Protein AF-A0A1Y4S2M0-F1 (afdb_monomer_lite)

Secondary structure (DSSP, 8-state):
---PPPEE--SS--TTSTTHHHHHHHHHHHTEEES-TTSSS--EEESS-EEEEEEEETTEEEEEEES--EEE-TT-HHHHTT---SSEEEEEEEEEETTEEEEEESTTSSSEEEEEEE-SS--SSSPPPEEEEEPP-TTSPPEEPPHHHHHHHHHHHHHHTTTSTTGGGGSPP-TT-EEEEEEEEETTEEEEESSSS--EE-SS-GGGGS-HHHHS--TT---HHHHHH-EEETTEEE--SEEE---EESS---BPPPEEE--PPP-TT-GGGTBGGG--TTSTT--B-----PPEE-----PPPTT-GGG-EEE-PBPTT--EE--EEE-S--HHHHHHHHHHHH-STT--EE-STTGGGTTTEE------EE---HHHHTSHHHHTT---EE-HHHHHHHHHHHHHHHHHHHS-TTS----GGGSHHHHHHHHHHHPEEPTTTTPPPPSSSSGGG---SPPPPHHHHHHHHHHHHHHHHHHHHHHHHHHHTT--

Sequence (496 aa):
MDDVQIYFRAIADAQKSVAGPLKTYYRTALGLEKADKSAKTSFEVPNHVHAGYLYRDKRSYYIRPIRTFYRISRSHPDVQKFGNRDARVVPVSYQLSGEKVARIGGEGEFSKRGLLLYTGRPVAKQPNALYLFPAEDPRERALLVPPQDVMSYTVDWEKRRNVLRPAAFWALPKGREHKPVFYVRHEGHLYFGCSRFLRIGYRYPLSRGLPQRHREQGALRLDYPSAVLGFARGQATYRSRVSFGDFRLEGKARELPLVKTVLGEPKPSFYAGYVEKGKHYNEEDFRLRGYKQYWLKEAEATPLAEGKDRVGSTLRPLDRGSVFRGTIRYKNLAADELGLLLWAIRLDEGCFQTLGMGKPYGYGRMQVTISALREVEPEALYTPAGLCGALKEGGADAVEQYIRAYHTYASQKLAGQDEEQRPIQEQGEILDFFFLKRTIREGSEVSYLDLNGKEYQNLSAPLPSVAQMRRSDAEGEEAASSDALAALLAKYGRKF

Structure (mmCIF, N/CA/C/O backbone):
data_AF-A0A1Y4S2M0-F1
#
_entry.id   AF-A0A1Y4S2M0-F1
#
loop_
_atom_site.group_PDB
_atom_site.id
_atom_site.type_symbol
_atom_site.label_atom_id
_atom_site.label_alt_id
_atom_site.label_comp_id
_atom_site.label_asym_id
_atom_site.label_entity_id
_atom_site.label_seq_id
_atom_site.pdbx_PDB_ins_code
_atom_site.Cartn_x
_atom_site.Cartn_y
_atom_site.Cartn_z
_atom_site.occupancy
_atom_site.B_iso_or_equiv
_atom_site.auth_seq_id
_atom_site.auth_comp_id
_atom_site.auth_asym_id
_atom_site.auth_atom_id
_atom_site.pdbx_PDB_model_num
ATOM 1 N N . MET A 1 1 ? -8.126 -11.994 -1.069 1.00 47.69 1 MET A N 1
ATOM 2 C CA . MET A 1 1 ? -7.197 -10.974 -1.595 1.00 47.69 1 MET A CA 1
ATOM 3 C C . MET A 1 1 ? -6.383 -11.657 -2.663 1.00 47.69 1 MET A C 1
ATOM 5 O O . MET A 1 1 ? -5.926 -12.760 -2.394 1.00 47.69 1 MET A O 1
ATOM 9 N N . ASP A 1 2 ? -6.225 -11.046 -3.832 1.00 56.91 2 ASP A N 1
ATOM 10 C CA . ASP A 1 2 ? -5.317 -11.593 -4.838 1.00 56.91 2 ASP A CA 1
ATOM 11 C C . ASP A 1 2 ? -3.888 -11.413 -4.326 1.00 56.91 2 ASP A C 1
ATOM 13 O O . ASP A 1 2 ? -3.415 -10.293 -4.111 1.00 56.91 2 ASP A O 1
ATOM 17 N N . ASP A 1 3 ? -3.239 -12.533 -4.034 1.00 69.06 3 ASP A N 1
ATOM 18 C CA . ASP A 1 3 ? -1.968 -12.601 -3.324 1.00 69.06 3 ASP A CA 1
ATOM 19 C C . ASP A 1 3 ? -0.796 -12.386 -4.296 1.00 69.06 3 ASP A C 1
ATOM 21 O O . ASP A 1 3 ? 0.002 -13.273 -4.586 1.00 69.06 3 ASP A O 1
ATOM 25 N N . VAL A 1 4 ? -0.761 -11.193 -4.896 1.00 82.81 4 VAL A N 1
ATOM 26 C CA . VAL A 1 4 ? 0.214 -10.816 -5.927 1.00 82.81 4 VAL A CA 1
ATOM 27 C C . VAL A 1 4 ? 1.573 -10.469 -5.323 1.00 82.81 4 VAL A C 1
ATOM 29 O O . VAL A 1 4 ? 1.660 -9.885 -4.238 1.00 82.81 4 VAL A O 1
ATOM 32 N N . GLN A 1 5 ? 2.653 -10.725 -6.069 1.00 87.75 5 GLN A N 1
ATOM 33 C CA . GLN A 1 5 ? 3.980 -10.261 -5.663 1.00 87.75 5 GLN A CA 1
ATOM 34 C C . GLN A 1 5 ? 4.031 -8.734 -5.570 1.00 87.75 5 GLN A C 1
ATOM 36 O O . GLN A 1 5 ? 3.633 -8.011 -6.488 1.00 87.75 5 GLN A O 1
ATOM 41 N N . ILE A 1 6 ? 4.595 -8.239 -4.473 1.00 88.06 6 ILE A N 1
ATOM 42 C CA . ILE A 1 6 ? 4.923 -6.824 -4.325 1.00 88.06 6 ILE A CA 1
ATOM 43 C C . ILE A 1 6 ? 6.254 -6.574 -5.018 1.00 88.06 6 ILE A C 1
ATOM 45 O O . ILE A 1 6 ? 7.235 -7.264 -4.761 1.00 88.06 6 ILE A O 1
ATOM 49 N N . TYR A 1 7 ? 6.299 -5.577 -5.893 1.00 91.25 7 TYR A N 1
ATOM 50 C CA . TYR A 1 7 ? 7.521 -5.234 -6.609 1.00 91.25 7 TYR A CA 1
ATOM 51 C C . TYR A 1 7 ? 8.356 -4.215 -5.835 1.00 91.25 7 TYR A C 1
ATOM 53 O O . TYR A 1 7 ? 7.823 -3.300 -5.199 1.00 91.25 7 TYR A O 1
ATOM 61 N N . PHE A 1 8 ? 9.676 -4.322 -5.950 1.00 89.69 8 PHE A N 1
ATOM 62 C CA . PHE A 1 8 ? 10.640 -3.395 -5.364 1.00 89.69 8 PHE A CA 1
ATOM 63 C C . PHE A 1 8 ? 11.834 -3.152 -6.303 1.00 89.69 8 PHE A C 1
ATOM 65 O O . PHE A 1 8 ? 11.972 -3.769 -7.360 1.00 89.69 8 PHE A O 1
ATOM 72 N N . ARG A 1 9 ? 12.677 -2.178 -5.945 1.00 88.06 9 ARG A N 1
ATOM 73 C CA . ARG A 1 9 ? 13.940 -1.860 -6.628 1.00 88.06 9 ARG A CA 1
ATOM 74 C C . ARG A 1 9 ? 14.929 -1.340 -5.591 1.00 88.06 9 ARG A C 1
ATOM 76 O O . ARG A 1 9 ? 14.724 -0.240 -5.092 1.00 88.06 9 ARG A O 1
ATOM 83 N N . ALA A 1 10 ? 15.999 -2.089 -5.349 1.00 82.31 10 ALA A N 1
ATOM 84 C CA . ALA A 1 10 ? 16.969 -1.825 -4.283 1.00 82.31 10 ALA A CA 1
ATOM 85 C C . ALA A 1 10 ? 18.345 -1.389 -4.832 1.00 82.31 10 ALA A C 1
ATOM 87 O O . ALA A 1 10 ? 19.384 -1.934 -4.473 1.00 82.31 10 ALA A O 1
ATOM 88 N N . ILE A 1 11 ? 18.373 -0.433 -5.772 1.00 74.38 11 ILE A N 1
ATOM 89 C CA . ILE A 1 11 ? 19.637 0.031 -6.388 1.00 74.38 11 ILE A CA 1
ATOM 90 C C . ILE A 1 11 ? 20.426 0.916 -5.413 1.00 74.38 11 ILE A C 1
ATOM 92 O O . ILE A 1 11 ? 21.623 0.718 -5.206 1.00 74.38 11 ILE A O 1
ATOM 96 N N . ALA A 1 12 ? 19.747 1.912 -4.837 1.00 64.81 12 ALA A N 1
ATOM 97 C CA . ALA A 1 12 ? 20.362 2.986 -4.058 1.00 64.81 12 ALA A CA 1
ATOM 98 C C . ALA A 1 12 ? 20.399 2.711 -2.546 1.00 64.81 12 ALA A C 1
ATOM 100 O O . ALA A 1 12 ? 20.925 3.531 -1.801 1.00 64.81 12 ALA A O 1
ATOM 101 N N . ASP A 1 13 ? 19.869 1.571 -2.102 1.00 67.75 13 ASP A N 1
ATOM 102 C CA . ASP A 1 13 ? 19.763 1.250 -0.680 1.00 67.75 13 ASP A CA 1
ATOM 103 C C . ASP A 1 13 ? 21.153 1.100 -0.044 1.00 67.75 13 ASP A C 1
ATOM 105 O O . ASP A 1 13 ? 22.108 0.633 -0.682 1.00 67.75 13 ASP A O 1
ATOM 109 N N . ALA A 1 14 ? 21.294 1.519 1.212 1.00 63.94 14 ALA A N 1
ATOM 110 C CA . ALA A 1 14 ? 22.552 1.395 1.936 1.00 63.94 14 ALA A CA 1
ATOM 111 C C . ALA A 1 14 ? 22.854 -0.084 2.227 1.00 63.94 14 ALA A C 1
ATOM 113 O O . ALA A 1 14 ? 22.006 -0.830 2.704 1.00 63.94 14 ALA A O 1
ATOM 114 N N . GLN A 1 15 ? 24.084 -0.529 1.953 1.00 65.88 15 GLN A N 1
ATOM 115 C CA . GLN A 1 15 ? 24.461 -1.934 2.166 1.00 65.88 15 GLN A CA 1
ATOM 116 C C . GLN A 1 15 ? 24.543 -2.304 3.658 1.00 65.88 15 GLN A C 1
ATOM 118 O O . GLN A 1 15 ? 24.358 -3.463 4.004 1.00 65.88 15 GLN A O 1
ATOM 123 N N . LYS A 1 16 ? 24.806 -1.320 4.529 1.00 68.44 16 LYS A N 1
ATOM 124 C CA . LYS A 1 16 ? 24.910 -1.484 5.988 1.00 68.44 16 LYS A CA 1
ATOM 125 C C . LYS A 1 16 ? 23.606 -1.155 6.742 1.00 68.44 16 LYS A C 1
ATOM 127 O O . LYS A 1 16 ? 23.662 -0.913 7.939 1.00 68.44 16 LYS A O 1
ATOM 132 N N . SER A 1 17 ? 22.459 -1.092 6.062 1.00 70.75 17 SER A N 1
ATOM 133 C CA . SER A 1 17 ? 21.149 -0.909 6.708 1.00 70.75 17 SER A CA 1
ATOM 134 C C . SER A 1 17 ? 20.325 -2.197 6.665 1.00 70.75 17 SER A C 1
ATOM 136 O O . SER A 1 17 ? 20.732 -3.185 6.047 1.00 70.75 17 SER A O 1
ATOM 138 N N . VAL A 1 18 ? 19.122 -2.172 7.246 1.00 69.75 18 VAL A N 1
ATOM 139 C CA . VAL A 1 18 ? 18.131 -3.264 7.141 1.00 69.75 18 VAL A CA 1
ATOM 140 C C . VAL A 1 18 ? 17.774 -3.646 5.690 1.00 69.75 18 VAL A C 1
ATOM 142 O O . VAL A 1 18 ? 17.169 -4.690 5.457 1.00 69.75 18 VAL A O 1
ATOM 145 N N . ALA A 1 19 ? 18.152 -2.829 4.697 1.00 75.12 19 ALA A N 1
ATOM 146 C CA . ALA A 1 19 ? 17.970 -3.086 3.266 1.00 75.12 19 ALA A CA 1
ATOM 147 C C . ALA A 1 19 ? 19.133 -3.829 2.586 1.00 75.12 19 ALA A C 1
ATOM 149 O O . ALA A 1 19 ? 19.012 -4.219 1.422 1.00 75.12 19 ALA A O 1
ATOM 150 N N . GLY A 1 20 ? 20.236 -4.080 3.297 1.00 80.50 20 GLY A N 1
ATOM 151 C CA . GLY A 1 20 ? 21.418 -4.770 2.774 1.00 80.50 20 GLY A CA 1
ATOM 152 C C . GLY A 1 20 ? 21.120 -6.141 2.144 1.00 80.50 20 GLY A C 1
ATOM 153 O O . GLY A 1 20 ? 21.465 -6.341 0.975 1.00 80.50 20 GLY A O 1
ATOM 154 N N . PRO A 1 21 ? 20.444 -7.071 2.847 1.00 84.94 21 PRO A N 1
ATOM 155 C CA . PRO A 1 21 ? 20.106 -8.387 2.296 1.00 84.94 21 PRO A CA 1
ATOM 156 C C . PRO A 1 21 ? 19.235 -8.305 1.035 1.00 84.94 21 PRO A C 1
ATOM 158 O O . PRO A 1 21 ? 19.520 -8.962 0.030 1.00 84.94 21 PRO A O 1
ATOM 161 N N . LEU A 1 22 ? 18.233 -7.418 1.035 1.00 86.94 22 LEU A N 1
ATOM 162 C CA . LEU A 1 22 ? 17.348 -7.210 -0.111 1.00 86.94 22 LEU A CA 1
ATOM 163 C C . LEU A 1 22 ? 18.093 -6.636 -1.321 1.00 86.94 22 LEU A C 1
ATOM 165 O O . LEU A 1 22 ? 17.842 -7.030 -2.464 1.00 86.94 22 LEU A O 1
ATOM 169 N N . LYS A 1 23 ? 19.045 -5.729 -1.077 1.00 87.31 23 LYS A N 1
ATOM 170 C CA . LYS A 1 23 ? 19.948 -5.217 -2.106 1.00 87.31 23 LYS A CA 1
ATOM 171 C C . LYS A 1 23 ? 20.783 -6.343 -2.703 1.00 87.31 23 LYS A C 1
ATOM 173 O O . LYS A 1 23 ? 20.849 -6.443 -3.924 1.00 87.31 23 LYS A O 1
ATOM 178 N N . THR A 1 24 ? 21.377 -7.213 -1.889 1.00 89.12 24 THR A N 1
ATOM 179 C CA . THR A 1 24 ? 22.146 -8.373 -2.374 1.00 89.12 24 THR A CA 1
ATOM 180 C C . THR A 1 24 ? 21.288 -9.311 -3.222 1.00 89.12 24 THR A C 1
ATOM 182 O O . THR A 1 24 ? 21.706 -9.701 -4.315 1.00 89.12 24 THR A O 1
ATOM 185 N N . TYR A 1 25 ? 20.062 -9.604 -2.784 1.00 91.25 25 TYR A N 1
ATOM 186 C CA . TYR A 1 25 ? 19.107 -10.389 -3.566 1.00 91.25 25 TYR A CA 1
ATOM 187 C C . TYR A 1 25 ? 18.808 -9.728 -4.922 1.00 91.25 25 TYR A C 1
ATOM 189 O O . TYR A 1 25 ? 18.952 -10.361 -5.965 1.00 91.25 25 TYR A O 1
ATOM 197 N N . TYR A 1 26 ? 18.491 -8.429 -4.942 1.00 93.19 26 TYR A N 1
ATOM 198 C CA . TYR A 1 26 ? 18.226 -7.684 -6.180 1.00 93.19 26 TYR A CA 1
ATOM 199 C C . TYR A 1 26 ? 19.428 -7.674 -7.134 1.00 93.19 26 TYR A C 1
ATOM 201 O O . TYR A 1 26 ? 19.271 -7.845 -8.345 1.00 93.19 26 TYR A O 1
ATOM 209 N N . ARG A 1 27 ? 20.641 -7.497 -6.595 1.00 92.69 27 ARG A N 1
ATOM 210 C CA . ARG A 1 27 ? 21.888 -7.555 -7.371 1.00 92.69 27 ARG A CA 1
ATOM 211 C C . ARG A 1 27 ? 22.088 -8.917 -8.013 1.00 92.69 27 ARG A C 1
ATOM 213 O O . ARG A 1 27 ? 22.446 -8.971 -9.183 1.00 92.69 27 ARG A O 1
ATOM 220 N N . THR A 1 28 ? 21.828 -9.984 -7.266 1.00 92.75 28 THR A N 1
ATOM 221 C CA . THR A 1 28 ? 21.944 -11.365 -7.746 1.00 92.75 28 THR A CA 1
ATOM 222 C C . THR A 1 28 ? 20.910 -11.647 -8.834 1.00 92.75 28 THR A C 1
ATOM 224 O O . THR A 1 28 ? 21.261 -12.120 -9.912 1.00 92.75 28 THR A O 1
ATOM 227 N N . ALA A 1 29 ? 19.652 -11.259 -8.602 1.00 94.06 29 ALA A N 1
ATOM 228 C CA . ALA A 1 29 ? 18.565 -11.435 -9.559 1.00 94.06 29 ALA A CA 1
ATOM 229 C C . ALA A 1 29 ? 18.867 -10.775 -10.913 1.00 94.06 29 ALA A C 1
ATOM 231 O O . ALA A 1 29 ? 18.619 -11.372 -11.956 1.00 94.06 29 ALA A O 1
ATOM 232 N N . LEU A 1 30 ? 19.445 -9.569 -10.910 1.00 95.31 30 LEU A N 1
ATOM 233 C CA . LEU A 1 30 ? 19.790 -8.853 -12.142 1.00 95.31 30 LEU A CA 1
ATOM 234 C C . LEU A 1 30 ? 21.207 -9.142 -12.676 1.00 95.31 30 LEU A C 1
ATOM 236 O O . LEU A 1 30 ? 21.540 -8.667 -13.765 1.00 95.31 30 LEU A O 1
ATOM 240 N N . GLY A 1 31 ? 22.039 -9.881 -11.935 1.00 93.69 31 GLY A N 1
ATOM 241 C CA . GLY A 1 31 ? 23.446 -10.119 -12.269 1.00 93.69 31 GLY A CA 1
ATOM 242 C C . GLY A 1 31 ? 24.255 -8.821 -12.319 1.00 93.69 31 GLY A C 1
ATOM 243 O O . GLY A 1 31 ? 24.865 -8.525 -13.341 1.00 93.69 31 GLY A O 1
ATOM 244 N N . LEU A 1 32 ? 24.169 -7.989 -11.270 1.00 89.94 32 LEU A N 1
ATOM 245 C CA . LEU A 1 32 ? 24.836 -6.682 -11.209 1.00 89.94 32 LEU A CA 1
ATOM 246 C C . LEU A 1 32 ? 26.335 -6.812 -10.919 1.00 89.94 32 LEU A C 1
ATOM 248 O O . LEU A 1 32 ? 26.748 -6.955 -9.764 1.00 89.94 32 LEU A O 1
ATOM 252 N N . GLU A 1 33 ? 27.141 -6.629 -11.958 1.00 83.50 33 GLU A N 1
ATOM 253 C CA . GLU A 1 33 ? 28.602 -6.578 -11.876 1.00 83.50 33 GLU A CA 1
ATOM 254 C C . GLU A 1 33 ? 29.129 -5.170 -12.175 1.00 83.50 33 GLU A C 1
ATOM 256 O O . GLU A 1 33 ? 28.485 -4.377 -12.866 1.00 83.50 33 GLU A O 1
ATOM 261 N N . LYS A 1 34 ? 30.308 -4.828 -11.640 1.00 75.88 34 LYS A N 1
ATOM 262 C CA . LYS A 1 34 ? 30.988 -3.572 -11.989 1.00 75.88 34 LYS A CA 1
ATOM 263 C C . LYS A 1 34 ? 31.679 -3.746 -13.340 1.00 75.88 34 LYS A C 1
ATOM 265 O O . LYS A 1 34 ? 32.537 -4.613 -13.465 1.00 75.88 34 LYS A O 1
ATOM 270 N N . ALA A 1 35 ? 31.355 -2.898 -14.312 1.00 63.25 35 ALA A N 1
ATOM 271 C CA . ALA A 1 35 ? 32.128 -2.812 -15.543 1.00 63.25 35 ALA A CA 1
ATOM 272 C C . ALA A 1 35 ? 33.525 -2.252 -15.237 1.00 63.25 35 ALA A C 1
ATOM 274 O O . ALA A 1 35 ? 33.630 -1.178 -14.647 1.00 63.25 35 ALA A O 1
ATOM 275 N N . ASP A 1 36 ? 34.545 -3.016 -15.636 1.00 54.56 36 ASP A N 1
ATOM 276 C CA . ASP A 1 36 ? 35.969 -2.677 -15.746 1.00 54.56 36 ASP A CA 1
ATOM 277 C C . ASP A 1 36 ? 36.601 -1.922 -14.553 1.00 54.56 36 ASP A C 1
ATOM 279 O O . ASP A 1 36 ? 36.427 -0.716 -14.370 1.00 54.56 36 ASP A O 1
ATOM 283 N N . LYS A 1 37 ? 37.409 -2.624 -13.742 1.00 50.38 37 LYS A N 1
ATOM 284 C CA . LYS A 1 37 ? 38.118 -2.049 -12.576 1.00 50.38 37 LYS A CA 1
ATOM 285 C C . LYS A 1 37 ? 39.164 -0.983 -12.958 1.00 50.38 37 LYS A C 1
ATOM 287 O O . LYS A 1 37 ? 39.668 -0.301 -12.071 1.00 50.38 37 LYS A O 1
ATOM 292 N N . SER A 1 38 ? 39.491 -0.858 -14.247 1.00 48.19 38 SER A N 1
ATOM 293 C CA . SER A 1 38 ? 40.522 0.033 -14.794 1.00 48.19 38 SER A CA 1
ATOM 294 C C . SER A 1 38 ? 40.002 1.420 -15.212 1.00 48.19 38 SER A C 1
ATOM 296 O O . SER A 1 38 ? 40.784 2.361 -15.359 1.00 48.19 38 SER A O 1
ATOM 298 N N . ALA A 1 39 ? 38.686 1.587 -15.390 1.00 49.75 39 ALA A N 1
ATOM 299 C CA . ALA A 1 39 ? 38.103 2.842 -15.853 1.00 49.75 39 ALA A CA 1
ATOM 300 C C . ALA A 1 39 ? 37.910 3.844 -14.699 1.00 49.75 39 ALA A C 1
ATOM 302 O O . ALA A 1 39 ? 37.363 3.505 -13.651 1.00 49.75 39 ALA A O 1
ATOM 303 N N . LYS A 1 40 ? 38.239 5.128 -14.929 1.00 45.06 40 LYS A N 1
ATOM 304 C CA . LYS A 1 40 ? 38.023 6.260 -13.988 1.00 45.06 40 LYS A CA 1
ATOM 305 C C . LYS A 1 40 ? 36.576 6.410 -13.472 1.00 45.06 40 LYS A C 1
ATOM 307 O O . LYS A 1 40 ? 36.340 7.175 -12.542 1.00 45.06 40 LYS A O 1
ATOM 312 N N . THR A 1 41 ? 35.608 5.700 -14.057 1.00 48.31 41 THR A N 1
ATOM 313 C CA . THR A 1 41 ? 34.206 5.654 -13.614 1.00 48.31 41 THR A CA 1
ATOM 314 C C . THR A 1 41 ? 33.656 4.233 -13.754 1.00 48.31 41 THR A C 1
ATOM 316 O O . THR A 1 41 ? 33.371 3.788 -14.862 1.00 48.31 41 THR A O 1
ATOM 319 N N . SER A 1 42 ? 33.488 3.521 -12.635 1.00 56.72 42 SER A N 1
ATOM 320 C CA . SER A 1 42 ? 32.841 2.202 -12.611 1.00 56.72 42 SER A CA 1
ATOM 321 C C . SER A 1 42 ? 31.319 2.356 -12.682 1.00 56.72 42 SER A C 1
ATOM 323 O O . SER A 1 42 ? 30.747 3.084 -11.866 1.00 56.72 42 SER A O 1
ATOM 325 N N . PHE A 1 43 ? 30.648 1.651 -13.592 1.00 69.12 43 PHE A N 1
ATOM 326 C CA . PHE A 1 43 ? 29.183 1.572 -13.638 1.00 69.12 43 PHE A CA 1
ATOM 327 C C . PHE A 1 43 ? 28.713 0.122 -13.521 1.00 69.12 43 PHE A C 1
ATOM 329 O O . PHE A 1 43 ? 29.430 -0.806 -13.885 1.00 69.12 43 PHE A O 1
ATOM 336 N N . GLU A 1 44 ? 27.510 -0.079 -12.986 1.00 81.44 44 GLU A N 1
ATOM 337 C CA . GLU A 1 44 ? 26.950 -1.420 -12.804 1.00 81.44 44 GLU A CA 1
ATOM 338 C C . GLU A 1 44 ? 26.213 -1.885 -14.058 1.00 81.44 44 GLU A C 1
ATOM 340 O O . GLU A 1 44 ? 25.444 -1.125 -14.658 1.00 81.44 44 GLU A O 1
ATOM 345 N N . VAL A 1 45 ? 26.433 -3.140 -14.439 1.00 85.06 45 VAL A N 1
ATOM 346 C CA . VAL A 1 45 ? 25.815 -3.759 -15.611 1.00 85.06 45 VAL A CA 1
ATOM 347 C C . VAL A 1 45 ? 24.923 -4.912 -15.154 1.00 85.06 45 VAL A C 1
ATOM 349 O O . VAL A 1 45 ? 25.420 -5.854 -14.549 1.00 85.06 45 VAL A O 1
ATOM 352 N N . PRO A 1 46 ? 23.606 -4.847 -15.426 1.00 91.75 46 PRO A N 1
ATOM 353 C CA . PRO A 1 46 ? 22.703 -5.985 -15.280 1.00 91.75 46 PRO A CA 1
ATOM 354 C C . PRO A 1 46 ? 22.954 -7.005 -16.393 1.00 91.75 46 PRO A C 1
ATOM 356 O O . PRO A 1 46 ? 22.529 -6.770 -17.531 1.00 91.75 46 PRO A O 1
ATOM 359 N N . ASN A 1 47 ? 23.670 -8.087 -16.077 1.00 92.12 47 ASN A N 1
ATOM 360 C CA . ASN A 1 47 ? 24.051 -9.135 -17.031 1.00 92.12 47 ASN A CA 1
ATOM 361 C C . ASN A 1 47 ? 22.937 -10.166 -17.270 1.00 92.12 47 ASN A C 1
ATOM 363 O O . ASN A 1 47 ? 22.862 -10.736 -18.353 1.00 92.12 47 ASN A O 1
ATOM 367 N N . HIS A 1 48 ? 22.026 -10.361 -16.311 1.00 95.69 48 HIS A N 1
ATOM 368 C CA . HIS A 1 48 ? 20.883 -11.279 -16.470 1.00 95.69 48 HIS A CA 1
ATOM 369 C C . HIS A 1 48 ? 19.665 -10.619 -17.136 1.00 95.69 48 HIS A C 1
ATOM 371 O O . HIS A 1 48 ? 18.627 -11.251 -17.327 1.00 95.69 48 HIS A O 1
ATOM 377 N N . VAL A 1 49 ? 19.751 -9.323 -17.447 1.00 96.69 49 VAL A N 1
ATOM 378 C CA . VAL A 1 49 ? 18.636 -8.570 -18.024 1.00 96.69 49 VAL A CA 1
ATOM 379 C C . VAL A 1 49 ? 18.733 -8.576 -19.541 1.00 96.69 49 VAL A C 1
ATOM 381 O O . VAL A 1 49 ? 19.630 -7.971 -20.130 1.00 96.69 49 VAL A O 1
ATOM 384 N N . HIS A 1 50 ? 17.742 -9.196 -20.164 1.00 97.19 50 HIS A N 1
ATOM 385 C CA . HIS A 1 50 ? 17.576 -9.267 -21.607 1.00 97.19 50 HIS A CA 1
ATOM 386 C C . HIS A 1 50 ? 16.610 -8.186 -22.102 1.00 97.19 50 HIS A C 1
ATOM 388 O O . HIS A 1 50 ? 15.950 -7.502 -21.314 1.00 97.19 50 HIS A O 1
ATOM 394 N N . ALA A 1 51 ? 16.525 -8.022 -23.418 1.00 97.81 51 ALA A N 1
ATOM 395 C CA . ALA A 1 51 ? 15.646 -7.062 -24.070 1.00 97.81 51 ALA A CA 1
ATOM 396 C C . ALA A 1 51 ? 14.720 -7.772 -25.062 1.00 97.81 51 ALA A C 1
ATOM 398 O O . ALA A 1 51 ? 15.067 -8.813 -25.621 1.00 97.81 51 ALA A O 1
ATOM 399 N N . GLY A 1 52 ? 13.542 -7.204 -25.292 1.00 97.94 52 GLY A N 1
ATOM 400 C CA . GLY A 1 52 ? 12.588 -7.715 -26.266 1.00 97.94 52 GLY A CA 1
ATOM 401 C C . GLY A 1 52 ? 11.388 -6.798 -26.457 1.00 97.94 52 GLY A C 1
ATOM 402 O O . GLY A 1 52 ? 11.327 -5.701 -25.900 1.00 97.94 52 GLY A O 1
ATOM 403 N N . TYR A 1 53 ? 10.419 -7.271 -27.232 1.00 98.06 53 TYR A N 1
ATOM 404 C CA . TYR A 1 53 ? 9.157 -6.592 -27.496 1.00 98.06 53 TYR A CA 1
ATOM 405 C C . TYR A 1 53 ? 8.011 -7.315 -26.799 1.00 98.06 53 TYR A C 1
ATOM 407 O O . TYR A 1 53 ? 7.705 -8.460 -27.125 1.00 98.06 53 TYR A O 1
ATOM 415 N N . LEU A 1 54 ? 7.385 -6.645 -25.832 1.00 98.19 54 LEU A N 1
ATOM 416 C CA . LEU A 1 54 ? 6.158 -7.094 -25.189 1.00 98.19 54 LEU A CA 1
ATOM 417 C C . LEU A 1 54 ? 4.974 -6.762 -26.095 1.00 98.19 54 LEU A C 1
ATOM 419 O O . LEU A 1 54 ? 4.795 -5.606 -26.478 1.00 98.19 54 LEU A O 1
ATOM 423 N N . TYR A 1 55 ? 4.142 -7.751 -26.383 1.00 97.38 55 TYR A N 1
ATOM 424 C CA . TYR A 1 55 ? 2.908 -7.579 -27.139 1.00 97.38 55 TYR A CA 1
ATOM 425 C C . TYR A 1 55 ? 1.808 -8.463 -26.557 1.00 97.38 55 TYR A C 1
ATOM 427 O O . TYR A 1 55 ? 2.056 -9.370 -25.754 1.00 97.38 55 TYR A O 1
ATOM 435 N N . ARG A 1 56 ? 0.571 -8.167 -26.946 1.00 97.06 56 ARG A N 1
ATOM 436 C CA . ARG A 1 56 ? -0.604 -8.936 -26.553 1.00 97.06 56 ARG A CA 1
ATOM 437 C C . ARG A 1 56 ? -1.116 -9.712 -27.756 1.00 97.06 56 ARG A C 1
ATOM 439 O O . ARG A 1 56 ? -1.388 -9.119 -28.792 1.00 97.06 56 ARG A O 1
ATOM 446 N N . ASP A 1 57 ? -1.319 -11.010 -27.582 1.00 94.44 57 ASP A N 1
ATOM 447 C CA . ASP A 1 57 ? -2.066 -11.833 -28.529 1.00 94.44 57 ASP A CA 1
ATOM 448 C C . ASP A 1 57 ? -3.278 -12.442 -27.814 1.00 94.44 57 ASP A C 1
ATOM 450 O O . ASP A 1 57 ? -3.163 -13.129 -26.794 1.00 94.44 57 ASP A O 1
ATOM 454 N N . LYS A 1 58 ? -4.474 -12.113 -28.312 1.00 90.81 58 LYS A N 1
ATOM 455 C CA . LYS A 1 58 ? -5.771 -12.434 -27.692 1.00 90.81 58 LYS A CA 1
ATOM 456 C C . LYS A 1 58 ? -5.845 -12.002 -26.214 1.00 90.81 58 LYS A C 1
ATOM 458 O O . LYS A 1 58 ? -6.079 -10.828 -25.902 1.00 90.81 58 LYS A O 1
ATOM 463 N N . ARG A 1 59 ? -5.696 -12.949 -25.282 1.00 91.81 59 ARG A N 1
ATOM 464 C CA . ARG A 1 59 ? -5.761 -12.741 -23.821 1.00 91.81 59 ARG A CA 1
ATOM 465 C C . ARG A 1 59 ? -4.412 -12.918 -23.120 1.00 91.81 59 ARG A C 1
ATOM 467 O O . ARG A 1 59 ? -4.343 -12.687 -21.919 1.00 91.81 59 ARG A O 1
ATOM 474 N N . SER A 1 60 ? -3.364 -13.273 -23.857 1.00 96.88 60 SER A N 1
ATOM 475 C CA . SER A 1 60 ? -2.045 -13.574 -23.307 1.00 96.88 60 SER A CA 1
ATOM 476 C C . SER A 1 60 ? -1.022 -12.528 -23.731 1.00 96.88 60 SER A C 1
ATOM 478 O O . SER A 1 60 ? -1.160 -11.876 -24.769 1.00 96.88 60 SER A O 1
ATOM 480 N N . TYR A 1 61 ? 0.011 -12.372 -22.911 1.00 98.31 61 TYR A N 1
ATOM 481 C CA . TYR A 1 61 ? 1.133 -11.492 -23.199 1.00 98.31 61 TYR A CA 1
ATOM 482 C C . TYR A 1 61 ? 2.363 -12.317 -23.531 1.00 98.31 61 TYR A C 1
ATOM 484 O O . TYR A 1 61 ? 2.617 -13.355 -22.918 1.00 98.31 61 TYR A O 1
ATOM 492 N N . TYR A 1 62 ? 3.133 -11.822 -24.489 1.00 97.94 62 TYR A N 1
ATOM 493 C CA . TYR A 1 62 ? 4.342 -12.468 -24.958 1.00 97.94 62 TYR A CA 1
ATOM 494 C C . TYR A 1 62 ? 5.465 -11.451 -25.074 1.00 97.94 62 TYR A C 1
ATOM 496 O O . TYR A 1 62 ? 5.230 -10.295 -25.419 1.00 97.94 62 TYR A O 1
ATOM 504 N N . ILE A 1 63 ? 6.692 -11.894 -24.823 1.00 98.38 63 ILE A N 1
ATOM 505 C CA . ILE A 1 63 ? 7.899 -11.117 -25.094 1.00 98.38 63 ILE A CA 1
ATOM 506 C C . ILE A 1 63 ? 8.638 -11.788 -26.240 1.00 98.38 63 ILE A C 1
ATOM 508 O O . ILE A 1 63 ? 9.057 -12.935 -26.111 1.00 98.38 63 ILE A O 1
ATOM 512 N N . ARG A 1 64 ? 8.819 -11.080 -27.352 1.00 97.69 64 ARG A N 1
ATOM 513 C CA . ARG A 1 64 ? 9.707 -11.502 -28.438 1.00 97.69 64 ARG A CA 1
ATOM 514 C C . ARG A 1 64 ? 11.127 -11.013 -28.138 1.00 97.69 64 ARG A C 1
ATOM 516 O O . ARG A 1 64 ? 11.328 -9.796 -28.127 1.00 97.69 64 ARG A O 1
ATOM 523 N N . PRO A 1 65 ? 12.087 -11.904 -27.842 1.00 97.81 65 PRO A N 1
ATOM 524 C CA . PRO A 1 65 ? 13.454 -11.500 -27.533 1.00 97.81 65 PRO A CA 1
ATOM 525 C C . PRO A 1 65 ? 14.121 -10.780 -28.705 1.00 97.81 65 PRO A C 1
ATOM 527 O O . PRO A 1 65 ? 13.818 -11.051 -29.865 1.00 97.81 65 PRO A O 1
ATOM 530 N N . ILE A 1 66 ? 15.071 -9.903 -28.393 1.00 96.62 66 ILE A N 1
ATOM 531 C CA . ILE A 1 66 ? 16.043 -9.396 -29.363 1.00 96.62 66 ILE A CA 1
ATOM 532 C C . ILE A 1 66 ? 17.447 -9.793 -28.929 1.00 96.62 66 ILE A C 1
ATOM 534 O O . ILE A 1 66 ? 17.761 -9.827 -27.739 1.00 96.62 66 ILE A O 1
ATOM 538 N N . ARG A 1 67 ? 18.311 -10.067 -29.907 1.00 91.12 67 ARG A N 1
ATOM 539 C CA . ARG A 1 67 ? 19.681 -10.537 -29.651 1.00 91.12 67 ARG A CA 1
ATOM 540 C C . ARG A 1 67 ? 20.566 -9.478 -29.007 1.00 91.12 67 ARG A C 1
ATOM 542 O O . ARG A 1 67 ? 21.488 -9.808 -28.273 1.00 91.12 67 ARG A O 1
ATOM 549 N N . THR A 1 68 ? 20.309 -8.207 -29.306 1.00 93.31 68 THR A N 1
ATOM 550 C CA . THR A 1 68 ? 21.104 -7.093 -28.795 1.00 93.31 68 THR A CA 1
ATOM 551 C C . THR A 1 68 ? 20.277 -5.819 -28.696 1.00 93.31 68 THR A C 1
ATOM 553 O O . THR A 1 68 ? 19.236 -5.678 -29.336 1.00 93.31 68 THR A O 1
ATOM 556 N N . PHE A 1 69 ? 20.768 -4.882 -27.897 1.00 95.12 69 PHE A N 1
ATOM 557 C CA . PHE A 1 69 ? 20.290 -3.513 -27.795 1.00 95.12 69 PHE A CA 1
ATOM 558 C C . PHE A 1 69 ? 21.489 -2.606 -27.522 1.00 95.12 69 PHE A C 1
ATOM 560 O O . PHE A 1 69 ? 22.499 -3.036 -26.963 1.00 95.12 69 PHE A O 1
ATOM 567 N N . TYR A 1 70 ? 21.371 -1.328 -27.861 1.00 95.31 70 TYR A N 1
ATOM 568 C CA . TYR A 1 70 ? 22.487 -0.394 -27.742 1.00 95.31 70 TYR A CA 1
ATOM 569 C C . TYR A 1 70 ? 22.203 0.663 -26.685 1.00 95.31 70 TYR A C 1
ATOM 571 O O . TYR A 1 70 ? 21.160 1.316 -26.697 1.00 95.31 70 TYR A O 1
ATOM 579 N N . ARG A 1 71 ? 23.145 0.856 -25.758 1.00 93.31 71 ARG A N 1
ATOM 580 C CA . ARG A 1 71 ? 23.095 1.944 -24.776 1.00 93.31 71 ARG A CA 1
ATOM 581 C C . ARG A 1 71 ? 23.572 3.234 -25.440 1.00 93.31 71 ARG A C 1
ATOM 583 O O . ARG A 1 71 ? 24.736 3.335 -25.812 1.00 93.31 71 ARG A O 1
ATOM 590 N N . ILE A 1 72 ? 22.695 4.227 -25.539 1.00 93.62 72 ILE A N 1
ATOM 591 C CA . ILE A 1 72 ? 22.972 5.497 -26.217 1.00 93.62 72 ILE A CA 1
ATOM 592 C C . ILE A 1 72 ? 23.118 6.620 -25.187 1.00 93.62 72 ILE A C 1
ATOM 594 O O . ILE A 1 72 ? 22.261 6.811 -24.320 1.00 93.62 72 ILE A O 1
ATOM 598 N N . SER A 1 73 ? 24.215 7.375 -25.271 1.00 90.56 73 SER A N 1
ATOM 599 C CA . SER A 1 73 ? 24.398 8.582 -24.459 1.00 90.56 73 SER A CA 1
ATOM 600 C C . SER A 1 73 ? 23.409 9.662 -24.891 1.00 90.56 73 SER A C 1
ATOM 602 O O . SER A 1 73 ? 23.220 9.889 -26.083 1.00 90.56 73 SER A O 1
ATOM 604 N N . ARG A 1 74 ? 22.824 10.393 -23.938 1.00 89.88 74 ARG A N 1
ATOM 605 C CA . ARG A 1 74 ? 21.982 11.558 -24.260 1.00 89.88 74 ARG A CA 1
ATOM 606 C C . ARG A 1 74 ? 22.754 12.707 -24.904 1.00 89.88 74 ARG A C 1
ATOM 608 O O . ARG A 1 74 ? 22.135 13.549 -25.541 1.00 89.88 74 ARG A O 1
ATOM 615 N N . SER A 1 75 ? 24.077 12.730 -24.751 1.00 89.19 75 SER A N 1
ATOM 616 C CA . SER A 1 75 ? 24.944 13.710 -25.408 1.00 89.19 75 SER A CA 1
ATOM 617 C C . SER A 1 75 ? 25.264 13.340 -26.857 1.00 89.19 75 SER A C 1
ATOM 619 O O . SER A 1 75 ? 25.926 14.120 -27.531 1.00 89.19 75 SER A O 1
ATOM 621 N N . HIS A 1 76 ? 24.823 12.173 -27.344 1.00 91.19 76 HIS A N 1
ATOM 622 C CA . HIS A 1 76 ? 25.040 11.776 -28.733 1.00 91.19 76 HIS A CA 1
ATOM 623 C C . HIS A 1 76 ? 24.410 12.827 -29.674 1.00 91.19 76 HIS A C 1
ATOM 625 O O . HIS A 1 76 ? 23.215 13.094 -29.533 1.00 91.19 76 HIS A O 1
ATOM 631 N N . PRO A 1 77 ? 25.159 13.420 -30.624 1.00 91.06 77 PRO A N 1
ATOM 632 C CA . PRO A 1 77 ? 24.670 14.529 -31.455 1.00 91.06 77 PRO A CA 1
ATOM 633 C C . PRO A 1 77 ? 23.322 14.229 -32.121 1.00 91.06 77 PRO A C 1
ATOM 635 O O . PRO A 1 77 ? 22.367 14.992 -32.003 1.00 91.06 77 PRO A O 1
ATOM 638 N N . ASP A 1 78 ? 23.207 13.030 -32.692 1.00 94.25 78 ASP A N 1
ATOM 639 C CA . ASP A 1 78 ? 22.010 12.599 -33.412 1.00 94.25 78 ASP A CA 1
ATOM 640 C C . ASP A 1 78 ? 20.759 12.359 -32.545 1.00 94.25 78 ASP A C 1
ATOM 642 O O . ASP A 1 78 ? 19.666 12.253 -33.098 1.00 94.25 78 ASP A O 1
ATOM 646 N N . VAL A 1 79 ? 20.866 12.272 -31.208 1.00 91.88 79 VAL A N 1
ATOM 647 C CA . VAL A 1 79 ? 19.671 12.113 -30.348 1.00 91.88 79 VAL A CA 1
ATOM 648 C C . VAL A 1 79 ? 19.147 13.427 -29.784 1.00 91.88 79 VAL A C 1
ATOM 650 O O . VAL A 1 79 ? 18.016 13.470 -29.291 1.00 91.88 79 VAL A O 1
ATOM 653 N N . GLN A 1 80 ? 19.932 14.505 -29.868 1.00 87.75 80 GLN A N 1
ATOM 654 C CA . GLN A 1 80 ? 19.537 15.814 -29.348 1.00 87.75 80 GLN A CA 1
ATOM 655 C C . GLN A 1 80 ? 18.300 16.352 -30.079 1.00 87.75 80 GLN A C 1
ATOM 657 O O . GLN A 1 80 ? 17.398 16.887 -29.431 1.00 87.75 80 GLN A O 1
ATOM 662 N N . LYS A 1 81 ? 18.192 16.091 -31.394 1.00 88.56 81 LYS A N 1
ATOM 663 C CA . LYS A 1 81 ? 17.039 16.470 -32.236 1.00 88.56 81 LYS A CA 1
ATOM 664 C C . LYS A 1 81 ? 15.700 15.906 -31.748 1.00 88.56 81 LYS A C 1
ATOM 666 O O . LYS A 1 81 ? 14.658 16.510 -31.974 1.00 88.56 81 LYS A O 1
ATOM 671 N N . PHE A 1 82 ? 15.709 14.782 -31.028 1.00 88.25 82 PHE A N 1
ATOM 672 C CA . PHE A 1 82 ? 14.488 14.170 -30.494 1.00 88.25 82 PHE A CA 1
ATOM 673 C C . PHE A 1 82 ? 14.066 14.742 -29.129 1.00 88.25 82 PHE A C 1
ATOM 675 O O . PHE A 1 82 ? 12.967 14.443 -28.653 1.00 88.25 82 PHE A O 1
ATOM 682 N N . GLY A 1 83 ? 14.914 15.553 -28.486 1.00 86.31 83 GLY A N 1
ATOM 683 C CA . GLY A 1 83 ? 14.639 16.240 -27.224 1.00 86.31 83 GLY A CA 1
ATOM 684 C C . GLY A 1 83 ? 14.587 15.349 -25.970 1.00 86.31 83 GLY A C 1
ATOM 685 O O . GLY A 1 83 ? 14.650 14.118 -26.011 1.00 86.31 83 GLY A O 1
ATOM 686 N N . ASN A 1 84 ? 14.417 15.985 -24.806 1.00 83.00 84 ASN A N 1
ATOM 687 C CA . ASN A 1 84 ? 14.480 15.353 -23.478 1.00 83.00 84 ASN A CA 1
ATOM 688 C C . ASN A 1 84 ? 13.133 15.378 -22.729 1.00 83.00 84 ASN A C 1
ATOM 690 O O . ASN A 1 84 ? 13.047 15.823 -21.586 1.00 83.00 84 ASN A O 1
ATOM 694 N N . ARG A 1 85 ? 12.065 14.903 -23.383 1.00 84.56 85 ARG A N 1
ATOM 695 C CA . ARG A 1 85 ? 10.715 14.822 -22.790 1.00 84.56 85 ARG A CA 1
ATOM 696 C C . ARG A 1 85 ? 10.559 13.622 -21.842 1.00 84.56 85 ARG A C 1
ATOM 698 O O . ARG A 1 85 ? 11.511 12.878 -21.596 1.00 84.56 85 ARG A O 1
ATOM 705 N N . ASP A 1 86 ? 9.341 13.449 -21.333 1.00 89.19 86 ASP A N 1
ATOM 706 C CA . ASP A 1 86 ? 8.925 12.307 -20.514 1.00 89.19 86 ASP A CA 1
ATOM 707 C C . ASP A 1 86 ? 9.078 10.964 -21.256 1.00 89.19 86 ASP A C 1
ATOM 709 O O . ASP A 1 86 ? 9.502 10.907 -22.420 1.00 89.19 86 ASP A O 1
ATOM 713 N N . ALA A 1 87 ? 8.788 9.869 -20.547 1.00 93.69 87 ALA A N 1
ATOM 714 C CA . ALA A 1 87 ? 9.019 8.520 -21.042 1.00 93.69 87 ALA A CA 1
ATOM 715 C C . ALA A 1 87 ? 8.227 8.253 -22.332 1.00 93.69 87 ALA A C 1
ATOM 717 O O . ALA A 1 87 ? 7.036 8.554 -22.410 1.00 93.69 87 ALA A O 1
ATOM 718 N N . ARG A 1 88 ? 8.909 7.742 -23.360 1.00 95.12 88 ARG A N 1
ATOM 719 C CA . ARG A 1 88 ? 8.346 7.512 -24.698 1.00 95.12 88 ARG A CA 1
ATOM 720 C C . ARG A 1 88 ? 9.234 6.585 -25.518 1.00 95.12 88 ARG A C 1
ATOM 722 O O . ARG A 1 88 ? 10.371 6.302 -25.145 1.00 95.12 88 ARG A O 1
ATOM 729 N N . VAL A 1 89 ? 8.719 6.177 -26.667 1.00 95.56 89 VAL A N 1
ATOM 730 C CA . VAL A 1 89 ? 9.477 5.473 -27.698 1.00 95.56 89 VAL A CA 1
ATOM 731 C C . VAL A 1 89 ? 9.483 6.324 -28.963 1.00 95.56 89 VAL A C 1
ATOM 733 O O . VAL A 1 89 ? 8.460 6.919 -29.293 1.00 95.56 89 VAL A O 1
ATOM 736 N N . VAL A 1 90 ? 10.626 6.410 -29.640 1.00 95.69 90 VAL A N 1
ATOM 737 C CA . VAL A 1 90 ? 10.772 7.123 -30.916 1.00 95.69 90 VAL A CA 1
ATOM 738 C C . VAL A 1 90 ? 11.212 6.120 -31.986 1.00 95.69 90 VAL A C 1
ATOM 740 O O . VAL A 1 90 ? 12.262 5.500 -31.804 1.00 95.69 90 VAL A O 1
ATOM 743 N N . PRO A 1 91 ? 10.445 5.924 -33.074 1.00 96.62 91 PRO A N 1
ATOM 744 C CA . PRO A 1 91 ? 10.912 5.174 -34.236 1.00 96.62 91 PRO A CA 1
ATOM 745 C C . PRO A 1 91 ? 12.130 5.853 -34.856 1.00 96.62 91 PRO A C 1
ATOM 747 O O . PRO A 1 91 ? 12.127 7.063 -35.081 1.00 96.62 91 PRO A O 1
ATOM 750 N N . VAL A 1 92 ? 13.185 5.081 -35.094 1.00 97.31 92 VAL A N 1
ATOM 751 C CA . VAL A 1 92 ? 14.452 5.578 -35.633 1.00 97.31 92 VAL A CA 1
ATOM 752 C C . VAL A 1 92 ? 15.012 4.612 -36.665 1.00 97.31 92 VAL A C 1
ATOM 754 O O . VAL A 1 92 ? 14.701 3.418 -36.682 1.00 97.31 92 VAL A O 1
ATOM 757 N N . SER A 1 93 ? 15.901 5.129 -37.498 1.00 97.56 93 SER A N 1
ATOM 758 C CA . SER A 1 93 ? 16.853 4.312 -38.241 1.00 97.56 93 SER A CA 1
ATOM 759 C C . SER A 1 93 ? 18.275 4.585 -37.746 1.00 97.56 93 SER A C 1
ATOM 761 O O . SER A 1 93 ? 18.521 5.599 -37.093 1.00 97.56 93 SER A O 1
ATOM 763 N N . TYR A 1 94 ? 19.215 3.670 -37.963 1.00 97.31 94 TYR A N 1
ATOM 764 C CA . TYR A 1 94 ? 20.580 3.812 -37.463 1.00 97.31 94 TYR A CA 1
ATOM 765 C C . TYR A 1 94 ? 21.622 3.109 -38.336 1.00 97.31 94 TYR A C 1
ATOM 767 O O . TYR A 1 94 ? 21.316 2.204 -39.114 1.00 97.31 94 TYR A O 1
ATOM 775 N N . GLN A 1 95 ? 22.880 3.509 -38.159 1.00 96.88 95 GLN A N 1
ATOM 776 C CA . GLN A 1 95 ? 24.047 2.881 -38.775 1.00 96.88 95 GLN A CA 1
ATOM 777 C C . GLN A 1 95 ? 25.046 2.460 -37.695 1.00 96.88 95 GLN A C 1
ATOM 779 O O . GLN A 1 95 ? 25.258 3.169 -36.707 1.00 96.88 95 GLN A O 1
ATOM 784 N N . LEU A 1 96 ? 25.658 1.292 -37.887 1.00 95.25 96 LEU A N 1
ATOM 785 C CA . LEU A 1 96 ? 26.703 0.775 -37.010 1.00 95.25 96 LEU A CA 1
ATOM 786 C C . LEU A 1 96 ? 28.091 1.116 -37.557 1.00 95.25 96 LEU A C 1
ATOM 788 O O . LEU A 1 96 ? 28.296 1.119 -38.769 1.00 95.25 96 LEU A O 1
ATOM 792 N N . SER A 1 97 ? 29.036 1.342 -36.650 1.00 92.50 97 SER A N 1
ATOM 793 C CA . SER A 1 97 ? 30.475 1.282 -36.910 1.00 92.50 97 SER A CA 1
ATOM 794 C C . SER A 1 97 ? 31.064 0.241 -35.959 1.00 92.50 97 SER A C 1
ATOM 796 O O . SER A 1 97 ? 31.102 0.446 -34.741 1.00 92.50 97 SER A O 1
ATOM 798 N N . GLY A 1 98 ? 31.404 -0.933 -36.499 1.00 90.00 98 GLY A N 1
ATOM 799 C CA . GLY A 1 98 ? 31.664 -2.133 -35.700 1.00 90.00 98 GLY A CA 1
ATOM 800 C C . GLY A 1 98 ? 30.445 -2.518 -34.852 1.00 90.00 98 GLY A C 1
ATOM 801 O O . GLY A 1 98 ? 29.329 -2.625 -35.358 1.00 90.00 98 GLY A O 1
ATOM 802 N N . GLU A 1 99 ? 30.647 -2.677 -33.544 1.00 87.31 99 GLU A N 1
ATOM 803 C CA . GLU A 1 99 ? 29.589 -3.034 -32.583 1.00 87.31 99 GLU A CA 1
ATOM 804 C C . GLU A 1 99 ? 28.852 -1.824 -31.982 1.00 87.31 99 GLU A C 1
ATOM 806 O O . GLU A 1 99 ? 27.942 -1.981 -31.165 1.00 87.31 99 GLU A O 1
ATOM 811 N N . LYS A 1 100 ? 29.232 -0.596 -32.359 1.00 90.44 100 LYS A N 1
ATOM 812 C CA . LYS A 1 100 ? 28.672 0.640 -31.796 1.00 90.44 100 LYS A CA 1
ATOM 813 C C . LYS A 1 100 ? 27.742 1.330 -32.785 1.00 90.44 100 LYS A C 1
ATOM 815 O O . LYS A 1 100 ? 27.957 1.306 -33.994 1.00 90.44 100 LYS A O 1
ATOM 820 N N . VAL A 1 101 ? 26.719 1.998 -32.258 1.00 94.44 101 VAL A N 1
ATOM 821 C CA . VAL A 1 101 ? 25.849 2.873 -33.055 1.00 94.44 101 VAL A CA 1
ATOM 822 C C . VAL A 1 101 ? 26.606 4.159 -33.360 1.00 94.44 101 VAL A C 1
ATOM 824 O O . VAL A 1 101 ? 26.987 4.875 -32.438 1.00 94.44 101 VAL A O 1
ATOM 827 N N . ALA A 1 102 ? 26.839 4.414 -34.646 1.00 94.06 102 ALA A N 1
ATOM 828 C CA . ALA A 1 102 ? 27.570 5.582 -35.124 1.00 94.06 102 ALA A CA 1
ATOM 829 C C . ALA A 1 102 ? 26.634 6.741 -35.469 1.00 94.06 102 ALA A C 1
ATOM 831 O O . ALA A 1 102 ? 26.946 7.885 -35.155 1.00 94.06 102 ALA A O 1
ATOM 832 N N . ARG A 1 103 ? 25.496 6.443 -36.111 1.00 96.19 103 ARG A N 1
ATOM 833 C CA . ARG A 1 103 ? 24.510 7.442 -36.545 1.00 96.19 103 ARG A CA 1
ATOM 834 C C . ARG A 1 103 ? 23.092 7.027 -36.185 1.00 96.19 103 ARG A C 1
ATOM 836 O O . ARG A 1 103 ? 22.778 5.835 -36.227 1.00 96.19 103 ARG A O 1
ATOM 843 N N . ILE A 1 104 ? 22.247 8.003 -35.853 1.00 97.31 104 ILE A N 1
ATOM 844 C CA . ILE A 1 104 ? 20.819 7.811 -35.560 1.00 97.31 104 ILE A CA 1
ATOM 845 C C . ILE A 1 104 ? 19.987 8.835 -36.342 1.00 97.31 104 ILE A C 1
ATOM 847 O O . ILE A 1 104 ? 20.212 10.042 -36.304 1.00 97.31 104 ILE A O 1
ATOM 851 N N . GLY A 1 105 ? 18.995 8.343 -37.062 1.00 95.69 105 GLY A N 1
ATOM 852 C CA . GLY A 1 105 ? 18.124 9.119 -37.929 1.00 95.69 105 GLY A CA 1
ATOM 853 C C . GLY A 1 105 ? 16.666 8.995 -37.526 1.00 95.69 105 GLY A C 1
ATOM 854 O O . GLY A 1 105 ? 16.294 8.122 -36.738 1.00 95.69 105 GLY A O 1
ATOM 855 N N . GLY A 1 106 ? 15.824 9.853 -38.094 1.00 94.31 106 GLY A N 1
ATOM 856 C CA . GLY A 1 106 ? 14.403 9.570 -38.217 1.00 94.31 106 GLY A CA 1
ATOM 857 C C . GLY A 1 106 ? 14.159 8.275 -38.995 1.00 94.31 106 GLY A C 1
ATOM 858 O O . GLY A 1 106 ? 15.077 7.612 -39.488 1.00 94.31 106 GLY A O 1
ATOM 859 N N . GLU A 1 107 ? 12.904 7.863 -39.063 1.00 91.44 107 GLU A N 1
ATOM 860 C CA . GLU A 1 107 ? 12.534 6.646 -39.773 1.00 91.44 107 GLU A CA 1
ATOM 861 C C . GLU A 1 107 ? 12.902 6.743 -41.267 1.00 91.44 107 GLU A C 1
ATOM 863 O O . GLU A 1 107 ? 12.574 7.722 -41.928 1.00 91.44 107 GLU A O 1
ATOM 868 N N . GLY A 1 108 ? 13.624 5.743 -41.784 1.00 90.19 108 GLY A N 1
ATOM 869 C CA . GLY A 1 108 ? 14.026 5.666 -43.197 1.00 90.19 108 GLY A CA 1
ATOM 870 C C . GLY A 1 108 ? 15.345 6.352 -43.582 1.00 90.19 108 GLY A C 1
ATOM 871 O O . GLY A 1 108 ? 15.828 6.099 -44.679 1.00 90.19 108 GLY A O 1
ATOM 872 N N . GLU A 1 109 ? 15.969 7.153 -42.708 1.00 94.06 109 GLU A N 1
ATOM 873 C CA . GLU A 1 109 ? 17.258 7.821 -43.005 1.00 94.06 109 GLU A CA 1
ATOM 874 C C . GLU A 1 109 ? 18.441 6.836 -43.174 1.00 94.06 109 GLU A C 1
ATOM 876 O O . GLU A 1 109 ? 19.380 7.110 -43.916 1.00 94.06 109 GLU A O 1
ATOM 881 N N . PHE A 1 110 ? 18.405 5.684 -42.500 1.00 95.62 110 PHE A N 1
ATOM 882 C CA . PHE A 1 110 ? 19.437 4.644 -42.533 1.00 95.62 110 PHE A CA 1
ATOM 883 C C . PHE A 1 110 ? 18.834 3.244 -42.728 1.00 95.62 110 PHE A C 1
ATOM 885 O O . PHE A 1 110 ? 17.646 3.010 -42.504 1.00 95.62 110 PHE A O 1
ATOM 892 N N . SER A 1 111 ? 19.677 2.275 -43.102 1.00 91.88 111 SER A N 1
ATOM 893 C CA . SER A 1 111 ? 19.238 0.924 -43.482 1.00 91.88 111 SER A CA 1
ATOM 894 C C . SER A 1 111 ? 18.702 0.073 -42.326 1.00 91.88 111 SER A C 1
ATOM 896 O O . SER A 1 111 ? 17.803 -0.742 -42.532 1.00 91.88 111 SER A O 1
ATOM 898 N N . LYS A 1 112 ? 19.222 0.233 -41.101 1.00 95.38 112 LYS A N 1
ATOM 899 C CA . LYS A 1 112 ? 18.729 -0.517 -39.934 1.00 95.38 112 LYS A CA 1
ATOM 900 C C . LYS A 1 112 ? 17.636 0.276 -39.230 1.00 95.38 112 LYS A C 1
ATOM 902 O O . LYS A 1 112 ? 17.820 1.452 -38.941 1.00 95.38 112 LYS A O 1
ATOM 907 N N . ARG A 1 113 ? 16.516 -0.374 -38.909 1.00 96.69 113 ARG A N 1
ATOM 908 C CA . ARG A 1 113 ? 15.372 0.225 -38.198 1.00 96.69 113 ARG A CA 1
ATOM 909 C C . ARG A 1 113 ? 15.338 -0.218 -36.742 1.00 96.69 113 ARG A C 1
ATOM 911 O O . ARG A 1 113 ? 15.778 -1.319 -36.412 1.00 96.69 113 ARG A O 1
ATOM 918 N N . GLY A 1 114 ? 14.793 0.626 -35.877 1.00 96.38 114 GLY A N 1
ATOM 919 C CA . GLY A 1 114 ? 14.638 0.316 -34.465 1.00 96.38 114 GLY A CA 1
ATOM 920 C C . GLY A 1 114 ? 13.805 1.343 -33.712 1.00 96.38 114 GLY A C 1
ATOM 921 O O . GLY A 1 114 ? 13.255 2.283 -34.282 1.00 96.38 114 GLY A O 1
ATOM 922 N N . LEU A 1 115 ? 13.723 1.151 -32.402 1.00 97.12 115 LEU A N 1
ATOM 923 C CA . LEU A 1 115 ? 13.022 2.019 -31.473 1.00 97.12 115 LEU A CA 1
ATOM 924 C C . LEU A 1 115 ? 14.000 2.585 -30.442 1.00 97.12 115 LEU A C 1
ATOM 926 O O . LEU A 1 115 ? 14.687 1.840 -29.745 1.00 97.12 115 LEU A O 1
ATOM 930 N N . LEU A 1 116 ? 14.034 3.909 -30.308 1.00 96.94 116 LEU A N 1
ATOM 931 C CA . LEU A 1 116 ? 14.791 4.600 -29.271 1.00 96.94 116 LEU A CA 1
ATOM 932 C C . LEU A 1 116 ? 13.908 4.807 -28.034 1.00 96.94 116 LEU A C 1
ATOM 934 O O . LEU A 1 116 ? 12.937 5.567 -28.047 1.00 96.94 116 LEU A O 1
ATOM 938 N N . LEU A 1 117 ? 14.253 4.115 -26.952 1.00 96.75 117 LEU A N 1
ATOM 939 C CA . LEU A 1 117 ? 13.533 4.098 -25.685 1.00 96.75 117 LEU A CA 1
ATOM 940 C C . LEU A 1 117 ? 14.023 5.206 -24.742 1.00 96.75 117 LEU A C 1
ATOM 942 O O . LEU A 1 117 ? 15.171 5.203 -24.287 1.00 96.75 117 LEU A O 1
ATOM 946 N N . TYR A 1 118 ? 13.106 6.104 -24.380 1.00 94.69 118 TYR A N 1
ATOM 947 C CA . TYR A 1 118 ? 13.272 7.105 -23.330 1.00 94.69 118 TYR A CA 1
ATOM 948 C C . TYR A 1 118 ? 12.535 6.648 -22.073 1.00 94.69 118 TYR A C 1
ATOM 950 O O . TYR A 1 118 ? 11.312 6.534 -22.067 1.00 94.69 118 TYR A O 1
ATOM 958 N N . THR A 1 119 ? 13.256 6.467 -20.968 1.00 90.56 119 THR A N 1
ATOM 959 C CA . THR A 1 119 ? 12.663 6.062 -19.679 1.00 90.56 119 THR A CA 1
ATOM 960 C C . THR A 1 119 ? 12.258 7.249 -18.795 1.00 90.56 119 THR A C 1
ATOM 962 O O . THR A 1 119 ? 12.040 7.075 -17.598 1.00 90.56 119 THR A O 1
ATOM 965 N N . GLY A 1 120 ? 12.209 8.461 -19.361 1.00 89.75 120 GLY A N 1
ATOM 966 C CA . GLY A 1 120 ? 11.887 9.710 -18.666 1.00 89.75 120 GLY A CA 1
ATOM 967 C C . GLY A 1 120 ? 12.817 10.868 -19.034 1.00 89.75 120 GLY A C 1
ATOM 968 O O . GLY A 1 120 ? 13.667 10.752 -19.925 1.00 89.75 120 GLY A O 1
ATOM 969 N N . ARG A 1 121 ? 12.678 11.980 -18.307 1.00 88.88 121 ARG A N 1
ATOM 970 C CA . ARG A 1 121 ? 13.603 13.124 -18.358 1.00 88.88 121 ARG A CA 1
ATOM 971 C C . ARG A 1 121 ? 14.987 12.735 -17.815 1.00 88.88 121 ARG A C 1
ATOM 973 O O . ARG A 1 121 ? 15.075 11.772 -17.051 1.00 88.88 121 ARG A O 1
ATOM 980 N N . PRO A 1 122 ? 16.065 13.434 -18.209 1.00 85.31 122 PRO A N 1
ATOM 981 C CA . PRO A 1 122 ? 17.371 13.248 -17.585 1.00 85.31 122 PRO A CA 1
ATOM 982 C C . PRO A 1 122 ? 17.279 13.500 -16.073 1.00 85.31 122 PRO A C 1
ATOM 984 O O . PRO A 1 122 ? 16.625 14.446 -15.638 1.00 85.31 122 PRO A O 1
ATOM 987 N N . VAL A 1 123 ? 17.910 12.632 -15.283 1.00 76.81 123 VAL A N 1
ATOM 988 C CA . VAL A 1 123 ? 17.927 12.699 -13.814 1.00 76.81 123 VAL A CA 1
ATOM 989 C C . VAL A 1 123 ? 19.355 12.983 -13.349 1.00 76.81 123 VAL A C 1
ATOM 991 O O . VAL A 1 123 ? 20.276 12.336 -13.838 1.00 76.81 123 VAL A O 1
ATOM 994 N N . ALA A 1 124 ? 19.512 13.887 -12.375 1.00 68.69 124 ALA A N 1
ATOM 995 C CA . ALA A 1 124 ? 20.784 14.259 -11.738 1.00 68.69 124 ALA A CA 1
ATOM 996 C C . ALA A 1 124 ? 21.842 14.884 -12.680 1.00 68.69 124 ALA A C 1
ATOM 998 O O . ALA A 1 124 ? 21.590 15.133 -13.857 1.00 68.69 124 ALA A O 1
ATOM 999 N N . LYS A 1 125 ? 23.037 15.172 -12.132 1.00 66.19 125 LYS A N 1
ATOM 1000 C CA . LYS A 1 125 ? 24.176 15.759 -12.869 1.00 66.19 125 LYS A CA 1
ATOM 1001 C C . LYS A 1 125 ? 24.715 14.836 -13.972 1.00 66.19 125 LYS A C 1
ATOM 1003 O O . LYS A 1 125 ? 25.214 15.329 -14.976 1.00 66.19 125 LYS A O 1
ATOM 1008 N N . GLN A 1 126 ? 24.611 13.514 -13.798 1.00 70.88 126 GLN A N 1
ATOM 1009 C CA . GLN A 1 126 ? 24.944 12.529 -14.831 1.00 70.88 126 GLN A CA 1
ATOM 1010 C C . GLN A 1 126 ? 23.663 11.912 -15.392 1.00 70.88 126 GLN A C 1
ATOM 1012 O O . GLN A 1 126 ? 23.022 11.107 -14.712 1.00 70.88 126 GLN A O 1
ATOM 1017 N N . PRO A 1 127 ? 23.267 12.276 -16.618 1.00 79.69 127 PRO A N 1
ATOM 1018 C CA . PRO A 1 127 ? 21.967 11.900 -17.119 1.00 79.69 127 PRO A CA 1
ATOM 1019 C C . PRO A 1 127 ? 21.930 10.414 -17.503 1.00 79.69 127 PRO A C 1
ATOM 1021 O O . PRO A 1 127 ? 22.883 9.851 -18.044 1.00 79.69 127 PRO A O 1
ATOM 1024 N N . ASN A 1 128 ? 20.794 9.767 -17.244 1.00 84.81 128 ASN A N 1
ATOM 1025 C CA . ASN A 1 128 ? 20.587 8.364 -17.588 1.00 84.81 128 ASN A CA 1
ATOM 1026 C C . ASN A 1 128 ? 20.672 8.137 -19.107 1.00 84.81 128 ASN A C 1
ATOM 1028 O O . ASN A 1 128 ? 20.204 8.961 -19.894 1.00 84.81 128 ASN A O 1
ATOM 1032 N N . ALA A 1 129 ? 21.219 6.990 -19.509 1.00 89.38 129 ALA A N 1
ATOM 1033 C CA . ALA A 1 129 ? 21.298 6.605 -20.913 1.00 89.38 129 ALA A CA 1
ATOM 1034 C C . ALA A 1 129 ? 19.918 6.301 -21.520 1.00 89.38 129 ALA A C 1
ATOM 1036 O O . ALA A 1 129 ? 18.962 5.973 -20.811 1.00 89.38 129 ALA A O 1
ATOM 1037 N N . LEU A 1 130 ? 19.858 6.386 -22.846 1.00 94.12 130 LEU A N 1
ATOM 1038 C CA . LEU A 1 130 ? 18.771 5.885 -23.681 1.00 94.12 130 LEU A CA 1
ATOM 1039 C C . LEU A 1 130 ? 19.118 4.477 -24.176 1.00 94.12 130 LEU A C 1
ATOM 1041 O O . LEU A 1 130 ? 20.274 4.049 -24.091 1.00 94.12 130 LEU A O 1
ATOM 1045 N N . TYR A 1 131 ? 18.135 3.767 -24.723 1.00 96.12 131 TYR A N 1
ATOM 1046 C CA . TYR A 1 131 ? 18.355 2.430 -25.273 1.00 96.12 131 TYR A CA 1
ATOM 1047 C C . TYR A 1 131 ? 17.751 2.308 -26.667 1.00 96.12 131 TYR A C 1
ATOM 1049 O O . TYR A 1 131 ? 16.568 2.576 -26.844 1.00 96.12 131 TYR A O 1
ATOM 1057 N N . LEU A 1 132 ? 18.555 1.904 -27.647 1.00 97.50 132 LEU A N 1
ATOM 1058 C CA . LEU A 1 132 ? 18.096 1.600 -28.997 1.00 97.50 132 LEU A CA 1
ATOM 1059 C C . LEU A 1 132 ? 17.825 0.100 -29.103 1.00 97.50 132 LEU A C 1
ATOM 1061 O O . LEU A 1 132 ? 18.729 -0.712 -28.904 1.00 97.50 132 LEU A O 1
ATOM 1065 N N . PHE A 1 133 ? 16.582 -0.241 -29.422 1.00 98.00 133 PHE A N 1
ATOM 1066 C CA . PHE A 1 133 ? 16.107 -1.595 -29.675 1.00 98.00 133 PHE A CA 1
ATOM 1067 C C . PHE A 1 133 ? 16.034 -1.796 -31.196 1.00 98.00 133 PHE A C 1
ATOM 1069 O O . PHE A 1 133 ? 15.246 -1.102 -31.840 1.00 98.00 133 PHE A O 1
ATOM 1076 N N . PRO A 1 134 ? 16.854 -2.675 -31.798 1.00 97.06 134 PRO A N 1
ATOM 1077 C CA . PRO A 1 134 ? 16.689 -3.087 -33.192 1.00 97.06 134 PRO A CA 1
ATOM 1078 C C . PRO A 1 134 ? 15.283 -3.619 -33.464 1.00 97.06 134 PRO A C 1
ATOM 1080 O O . PRO A 1 134 ? 14.670 -4.187 -32.564 1.00 97.06 134 PRO A O 1
ATOM 1083 N N . ALA A 1 135 ? 14.803 -3.463 -34.700 1.00 94.75 135 ALA A N 1
ATOM 1084 C CA . ALA A 1 135 ? 13.517 -4.006 -35.125 1.00 94.75 135 ALA A CA 1
ATOM 1085 C C . ALA A 1 135 ? 13.378 -5.494 -34.763 1.00 94.75 135 ALA A C 1
ATOM 1087 O O . ALA A 1 135 ? 14.347 -6.255 -34.815 1.00 94.75 135 ALA A O 1
ATOM 1088 N N . GLU A 1 136 ? 12.163 -5.891 -34.386 1.00 92.00 136 GLU A N 1
ATOM 1089 C CA . GLU A 1 136 ? 11.870 -7.278 -34.041 1.00 92.00 136 GLU A CA 1
ATOM 1090 C C . GLU A 1 136 ? 12.117 -8.225 -35.221 1.00 92.00 136 GLU A C 1
ATOM 1092 O O . GLU A 1 136 ? 11.799 -7.900 -36.364 1.00 92.00 136 GLU A O 1
ATOM 1097 N N . ASP A 1 137 ? 12.649 -9.413 -34.932 1.00 91.50 137 ASP A N 1
ATOM 1098 C CA . ASP A 1 137 ? 12.706 -10.516 -35.889 1.00 91.50 137 ASP A CA 1
ATOM 1099 C C . ASP A 1 137 ? 11.515 -11.451 -35.623 1.00 91.50 137 ASP A C 1
ATOM 1101 O O . ASP A 1 137 ? 11.494 -12.126 -34.589 1.00 91.50 137 ASP A O 1
ATOM 1105 N N . PRO A 1 138 ? 10.512 -11.521 -36.520 1.00 87.19 138 PRO A N 1
ATOM 1106 C CA . PRO A 1 138 ? 9.341 -12.378 -36.342 1.00 87.19 138 PRO A CA 1
ATOM 1107 C C . PRO A 1 138 ? 9.666 -13.868 -36.174 1.00 87.19 138 PRO A C 1
ATOM 1109 O O . PRO A 1 138 ? 8.809 -14.610 -35.694 1.00 87.19 138 PRO A O 1
ATOM 1112 N N . ARG A 1 139 ? 10.873 -14.306 -36.561 1.00 90.88 139 ARG A N 1
ATOM 1113 C CA . ARG A 1 139 ? 11.342 -15.694 -36.436 1.00 90.88 139 ARG A CA 1
ATOM 1114 C C . ARG A 1 139 ? 11.805 -16.041 -35.021 1.00 90.88 139 ARG A C 1
ATOM 1116 O O . ARG A 1 139 ? 11.882 -17.221 -34.688 1.00 90.88 139 ARG A O 1
ATOM 1123 N N . GLU A 1 140 ? 12.106 -15.044 -34.187 1.00 93.75 140 GLU A N 1
ATOM 1124 C CA . GLU A 1 140 ? 12.516 -15.272 -32.801 1.00 93.75 140 GLU A CA 1
ATOM 1125 C C . GLU A 1 140 ? 11.345 -15.823 -31.977 1.00 93.75 140 GLU A C 1
ATOM 1127 O O . GLU A 1 140 ? 10.223 -15.298 -31.988 1.00 93.75 140 GLU A O 1
ATOM 1132 N N . ARG A 1 141 ? 11.611 -16.904 -31.233 1.00 94.88 141 ARG A N 1
ATOM 1133 C CA . ARG A 1 141 ? 10.589 -17.598 -30.446 1.00 94.88 141 ARG A CA 1
ATOM 1134 C C . ARG A 1 141 ? 10.098 -16.700 -29.314 1.00 94.88 141 ARG A C 1
ATOM 1136 O O . ARG A 1 141 ? 10.847 -16.351 -28.403 1.00 94.88 141 ARG A O 1
ATOM 1143 N N . ALA A 1 142 ? 8.808 -16.381 -29.338 1.00 96.56 142 ALA A N 1
ATOM 1144 C CA . ALA A 1 142 ? 8.189 -15.576 -28.299 1.00 96.56 142 ALA A CA 1
ATOM 1145 C C . ALA A 1 142 ? 8.098 -16.335 -26.963 1.00 96.56 142 ALA A C 1
ATOM 1147 O O . ALA A 1 142 ? 7.769 -17.522 -26.909 1.00 96.56 142 ALA A O 1
ATOM 1148 N N . LEU A 1 143 ? 8.365 -15.624 -25.871 1.00 97.44 143 LEU A N 1
ATOM 1149 C CA . LEU A 1 143 ? 8.247 -16.102 -24.502 1.00 97.44 143 LEU A CA 1
ATOM 1150 C C . LEU A 1 143 ? 6.854 -15.765 -23.975 1.00 97.44 143 LEU A C 1
ATOM 1152 O O . LEU A 1 143 ? 6.503 -14.590 -23.904 1.00 97.44 143 LEU A O 1
ATOM 1156 N N . LEU A 1 144 ? 6.079 -16.771 -23.573 1.00 97.94 144 LEU A N 1
ATOM 1157 C CA . LEU A 1 144 ? 4.832 -16.545 -22.843 1.00 97.94 144 LEU A CA 1
ATOM 1158 C C . LEU A 1 144 ? 5.141 -15.893 -21.489 1.00 97.94 144 LEU A C 1
ATOM 1160 O O . LEU A 1 144 ? 5.992 -16.383 -20.740 1.00 97.94 144 LEU A O 1
ATOM 1164 N N . VAL A 1 145 ? 4.432 -14.810 -21.179 1.00 98.12 145 VAL A N 1
ATOM 1165 C CA . VAL A 1 145 ? 4.450 -14.189 -19.854 1.00 98.12 145 VAL A CA 1
ATOM 1166 C C . VAL A 1 145 ? 3.406 -14.887 -18.978 1.00 98.12 145 VAL A C 1
ATOM 1168 O O . VAL A 1 145 ? 2.227 -14.891 -19.347 1.00 98.12 145 VAL A O 1
ATOM 1171 N N . PRO A 1 146 ? 3.798 -15.478 -17.832 1.00 96.38 146 PRO A N 1
ATOM 1172 C CA . PRO A 1 146 ? 2.857 -16.116 -16.917 1.00 96.38 146 PRO A CA 1
ATOM 1173 C C . PRO A 1 146 ? 1.729 -15.163 -16.478 1.00 96.38 146 PRO A C 1
ATOM 1175 O O . PRO A 1 146 ? 2.013 -14.010 -16.141 1.00 96.38 146 PRO A O 1
ATOM 1178 N N . PRO A 1 147 ? 0.458 -15.614 -16.411 1.00 95.19 147 PRO A N 1
ATOM 1179 C CA . PRO A 1 147 ? -0.664 -14.755 -16.014 1.00 95.19 147 PRO A CA 1
ATOM 1180 C C . PRO A 1 147 ? -0.475 -14.072 -14.652 1.00 95.19 147 PRO A C 1
ATOM 1182 O O . PRO A 1 147 ? -0.850 -12.912 -14.486 1.00 95.19 147 PRO A O 1
ATOM 1185 N N . GLN A 1 148 ? 0.159 -14.760 -13.700 1.00 92.69 148 GLN A N 1
ATOM 1186 C CA . GLN A 1 148 ? 0.479 -14.202 -12.384 1.00 92.69 148 GLN A CA 1
ATOM 1187 C C . GLN A 1 148 ? 1.449 -13.011 -12.466 1.00 92.69 148 GLN A C 1
ATOM 1189 O O . GLN A 1 148 ? 1.248 -12.016 -11.776 1.00 92.69 148 GLN A O 1
ATOM 1194 N N . ASP A 1 149 ? 2.434 -13.050 -13.369 1.00 95.44 149 ASP A N 1
ATOM 1195 C CA . ASP A 1 149 ? 3.420 -11.975 -13.537 1.00 95.44 149 ASP A CA 1
ATOM 1196 C C . ASP A 1 149 ? 2.794 -10.761 -14.242 1.00 95.44 149 ASP A C 1
ATOM 1198 O O . ASP A 1 149 ? 3.094 -9.609 -13.917 1.00 95.44 149 ASP A O 1
ATOM 1202 N N . VAL A 1 150 ? 1.857 -11.008 -15.169 1.00 96.25 150 VAL A N 1
ATOM 1203 C CA . VAL A 1 150 ? 1.009 -9.969 -15.779 1.00 96.25 150 VAL A CA 1
ATOM 1204 C C . VAL A 1 150 ? 0.155 -9.281 -14.712 1.00 96.25 150 VAL A C 1
ATOM 1206 O O . VAL A 1 150 ? 0.064 -8.050 -14.688 1.00 96.25 150 VAL A O 1
ATOM 1209 N N . MET A 1 151 ? -0.456 -10.057 -13.814 1.00 94.19 151 MET A N 1
ATOM 1210 C CA . MET A 1 151 ? -1.272 -9.542 -12.716 1.00 94.19 151 MET A CA 1
ATOM 1211 C C . MET A 1 151 ? -0.426 -8.717 -11.732 1.00 94.19 151 MET A C 1
ATOM 1213 O O . MET A 1 151 ? -0.780 -7.573 -11.444 1.00 94.19 151 MET A O 1
ATOM 1217 N N . SER A 1 152 ? 0.731 -9.226 -11.299 1.00 93.38 152 SER A N 1
ATOM 1218 C CA . SER A 1 152 ? 1.674 -8.493 -10.444 1.00 93.38 152 SER A CA 1
ATOM 1219 C C . SER A 1 152 ? 2.154 -7.183 -11.073 1.00 93.38 152 SER A C 1
ATOM 1221 O O . SER A 1 152 ? 2.144 -6.144 -10.408 1.00 93.38 152 SER A O 1
ATOM 1223 N N . TYR A 1 153 ? 2.501 -7.189 -12.366 1.00 95.31 153 TYR A N 1
ATOM 1224 C CA . TYR A 1 153 ? 2.860 -5.966 -13.090 1.00 95.31 153 TYR A CA 1
ATOM 1225 C C . TYR A 1 153 ? 1.698 -4.966 -13.135 1.00 95.31 153 TYR A C 1
ATOM 1227 O O . TYR A 1 153 ? 1.894 -3.775 -12.895 1.00 95.31 153 TYR A O 1
ATOM 1235 N N . THR A 1 154 ? 0.481 -5.444 -13.414 1.00 95.25 154 THR A N 1
ATOM 1236 C CA . THR A 1 154 ? -0.725 -4.604 -13.479 1.00 95.25 154 THR A CA 1
ATOM 1237 C C . THR A 1 154 ? -0.995 -3.927 -12.137 1.00 95.25 154 THR A C 1
ATOM 1239 O O . THR A 1 154 ? -1.249 -2.724 -12.097 1.00 95.25 154 THR A O 1
ATOM 1242 N N . VAL A 1 155 ? -0.857 -4.662 -11.029 1.00 92.56 155 VAL A N 1
ATOM 1243 C CA . VAL A 1 155 ? -1.031 -4.114 -9.678 1.00 92.56 155 VAL A CA 1
ATOM 1244 C C . VAL A 1 155 ? 0.087 -3.125 -9.304 1.00 92.56 155 VAL A C 1
ATOM 1246 O O . VAL A 1 155 ? -0.215 -2.094 -8.698 1.00 92.56 155 VAL A O 1
ATOM 1249 N N . ASP A 1 156 ? 1.360 -3.370 -9.660 1.00 92.06 156 ASP A N 1
ATOM 1250 C CA . ASP A 1 156 ? 2.446 -2.379 -9.458 1.00 92.06 156 ASP A CA 1
ATOM 1251 C C . ASP A 1 156 ? 2.194 -1.103 -10.274 1.00 92.06 156 ASP A C 1
ATOM 1253 O O . ASP A 1 156 ? 2.386 0.001 -9.757 1.00 92.06 156 ASP A O 1
ATOM 1257 N N . TRP A 1 157 ? 1.724 -1.237 -11.520 1.00 94.25 157 TRP A N 1
ATOM 1258 C CA . TRP A 1 157 ? 1.384 -0.099 -12.373 1.00 94.25 157 TRP A CA 1
ATOM 1259 C C . TRP A 1 157 ? 0.227 0.720 -11.794 1.00 94.25 157 TRP A C 1
ATOM 1261 O O . TRP A 1 157 ? 0.390 1.929 -11.625 1.00 94.25 157 TRP A O 1
ATOM 1271 N N . GLU A 1 158 ? -0.892 0.093 -11.414 1.00 92.50 158 GLU A N 1
ATOM 1272 C CA . GLU A 1 158 ? -2.044 0.790 -10.816 1.00 92.50 158 GLU A CA 1
ATOM 1273 C C . GLU A 1 158 ? -1.636 1.580 -9.563 1.00 92.50 158 GLU A C 1
ATOM 1275 O O . GLU A 1 158 ? -1.924 2.773 -9.448 1.00 92.50 158 GLU A O 1
ATOM 1280 N N . LYS A 1 159 ? -0.841 0.966 -8.673 1.00 88.19 159 LYS A N 1
ATOM 1281 C CA . LYS A 1 159 ? -0.315 1.613 -7.454 1.00 88.19 159 LYS A CA 1
ATOM 1282 C C . LYS A 1 159 ? 0.587 2.820 -7.731 1.00 88.19 159 LYS A C 1
ATOM 1284 O O . LYS A 1 159 ? 0.839 3.622 -6.829 1.00 88.19 159 LYS A O 1
ATOM 1289 N N . ARG A 1 160 ? 1.125 2.942 -8.947 1.00 89.50 160 ARG A N 1
ATOM 1290 C CA . ARG A 1 160 ? 2.102 3.969 -9.340 1.00 89.50 160 ARG A CA 1
ATOM 1291 C C . ARG A 1 160 ? 1.598 4.884 -10.455 1.00 89.50 160 ARG A C 1
ATOM 1293 O O . ARG A 1 160 ? 2.307 5.820 -10.825 1.00 89.50 160 ARG A O 1
ATOM 1300 N N . ARG A 1 161 ? 0.388 4.676 -10.976 1.00 90.44 161 ARG A N 1
ATOM 1301 C CA . ARG A 1 161 ? -0.136 5.396 -12.147 1.00 90.44 161 ARG A CA 1
ATOM 1302 C C . ARG A 1 161 ? -0.101 6.920 -11.988 1.00 90.44 161 ARG A C 1
ATOM 1304 O O . ARG A 1 161 ? 0.218 7.622 -12.937 1.00 90.44 161 ARG A O 1
ATOM 1311 N N . ASN A 1 162 ? -0.320 7.424 -10.770 1.00 85.56 162 ASN A N 1
ATOM 1312 C CA . ASN A 1 162 ? -0.350 8.861 -10.473 1.00 85.56 162 ASN A CA 1
ATOM 1313 C C . ASN A 1 162 ? 1.048 9.510 -10.423 1.00 85.56 162 ASN A C 1
ATOM 1315 O O . ASN A 1 162 ? 1.169 10.726 -10.560 1.00 85.56 162 ASN A O 1
ATOM 1319 N N . VAL A 1 163 ? 2.114 8.720 -10.232 1.00 85.19 163 VAL A N 1
ATOM 1320 C CA . VAL A 1 163 ? 3.504 9.222 -10.203 1.00 85.19 163 VAL A CA 1
ATOM 1321 C C . VAL A 1 163 ? 4.253 8.968 -11.512 1.00 85.19 163 VAL A C 1
ATOM 1323 O O . VAL A 1 163 ? 5.270 9.606 -11.781 1.00 85.19 163 VAL A O 1
ATOM 1326 N N . LEU A 1 164 ? 3.765 8.044 -12.340 1.00 89.31 164 LEU A N 1
ATOM 1327 C CA . LEU A 1 164 ? 4.361 7.682 -13.620 1.00 89.31 164 LEU A CA 1
ATOM 1328 C C . LEU A 1 164 ? 3.957 8.668 -14.721 1.00 89.31 164 LEU A C 1
ATOM 1330 O O . LEU A 1 164 ? 2.781 8.970 -14.901 1.00 89.31 164 LEU A O 1
ATOM 1334 N N . ARG A 1 165 ? 4.937 9.151 -15.497 1.00 89.31 165 ARG A N 1
ATOM 1335 C CA . ARG A 1 165 ? 4.707 10.154 -16.549 1.00 89.31 165 ARG A CA 1
ATOM 1336 C C . ARG A 1 165 ? 5.266 9.720 -17.911 1.00 89.31 165 ARG A C 1
ATOM 1338 O O . ARG A 1 165 ? 6.475 9.483 -17.997 1.00 89.31 165 ARG A O 1
ATOM 1345 N N . PRO A 1 166 ? 4.427 9.642 -18.963 1.00 92.88 166 PRO A N 1
ATOM 1346 C CA . PRO A 1 166 ? 2.962 9.536 -18.908 1.00 92.88 166 PRO A CA 1
ATOM 1347 C C . PRO A 1 166 ? 2.542 8.142 -18.407 1.00 92.88 166 PRO A C 1
ATOM 1349 O O . PRO A 1 166 ? 3.169 7.149 -18.765 1.00 92.88 166 PRO A O 1
ATOM 1352 N N . ALA A 1 167 ? 1.476 8.033 -17.610 1.00 93.00 167 ALA A N 1
ATOM 1353 C CA . ALA A 1 167 ? 1.044 6.755 -17.027 1.00 93.00 167 ALA A CA 1
ATOM 1354 C C . ALA A 1 167 ? 0.792 5.662 -18.086 1.00 93.00 167 ALA A C 1
ATOM 1356 O O . ALA A 1 167 ? 1.210 4.517 -17.907 1.00 93.00 167 ALA A O 1
ATOM 1357 N N . ALA A 1 168 ? 0.189 6.039 -19.220 1.00 94.00 168 ALA A N 1
ATOM 1358 C CA . ALA A 1 168 ? -0.125 5.143 -20.334 1.00 94.00 168 ALA A CA 1
ATOM 1359 C C . ALA A 1 168 ? 1.115 4.482 -20.963 1.00 94.00 168 ALA A C 1
ATOM 1361 O O . ALA A 1 168 ? 1.051 3.329 -21.381 1.00 94.00 168 ALA A O 1
ATOM 1362 N N . PHE A 1 169 ? 2.268 5.162 -20.973 1.00 95.12 169 PHE A N 1
ATOM 1363 C CA . PHE A 1 169 ? 3.510 4.579 -21.492 1.00 95.12 169 PHE A CA 1
ATOM 1364 C C . PHE A 1 169 ? 3.927 3.333 -20.700 1.00 95.12 169 PHE A C 1
ATOM 1366 O O . PHE A 1 169 ? 4.427 2.372 -21.280 1.00 95.12 169 PHE A O 1
ATOM 1373 N N . TRP A 1 170 ? 3.674 3.322 -19.392 1.00 95.50 170 TRP A N 1
ATOM 1374 C CA . TRP A 1 170 ? 4.030 2.220 -18.498 1.00 95.50 170 TRP A CA 1
ATOM 1375 C C . TRP A 1 170 ? 2.945 1.141 -18.395 1.00 95.50 170 TRP A C 1
ATOM 1377 O O . TRP A 1 170 ? 3.157 0.151 -17.708 1.00 95.50 170 TRP A O 1
ATOM 1387 N N . ALA A 1 171 ? 1.787 1.322 -19.032 1.00 96.44 171 ALA A N 1
ATOM 1388 C CA . ALA A 1 171 ? 0.742 0.304 -19.053 1.00 96.44 171 ALA A CA 1
ATOM 1389 C C . ALA A 1 171 ? 1.128 -0.861 -19.982 1.00 96.44 171 ALA A C 1
ATOM 1391 O O . ALA A 1 171 ? 1.940 -0.704 -20.902 1.00 96.44 171 ALA A O 1
ATOM 1392 N N . LEU A 1 172 ? 0.509 -2.024 -19.775 1.00 97.06 172 LEU A N 1
ATOM 1393 C CA . LEU A 1 172 ? 0.627 -3.155 -20.697 1.00 97.06 172 LEU A CA 1
ATOM 1394 C C . LEU A 1 172 ? 0.119 -2.780 -22.104 1.00 97.06 172 LEU A C 1
ATOM 1396 O O . LEU A 1 172 ? -0.841 -2.008 -22.209 1.00 97.06 172 LEU A O 1
ATOM 1400 N N . PRO A 1 173 ? 0.741 -3.309 -23.176 1.00 95.62 173 PRO A N 1
ATOM 1401 C CA . PRO A 1 173 ? 0.351 -2.988 -24.544 1.00 95.62 173 PRO A CA 1
ATOM 1402 C C . PRO A 1 173 ? -1.071 -3.462 -24.862 1.00 95.62 173 PRO A C 1
ATOM 1404 O O . PRO A 1 173 ? -1.525 -4.502 -24.374 1.00 95.62 173 PRO A O 1
ATOM 1407 N N . LYS A 1 174 ? -1.778 -2.705 -25.706 1.00 93.44 174 LYS A N 1
ATOM 1408 C CA . LYS A 1 174 ? -3.135 -3.043 -26.170 1.00 93.44 174 LYS A CA 1
ATOM 1409 C C . LYS A 1 174 ? -3.183 -3.172 -27.692 1.00 93.44 174 LYS A C 1
ATOM 1411 O O . LYS A 1 174 ? -2.396 -2.561 -28.407 1.00 93.44 174 LYS A O 1
ATOM 1416 N N . GLY A 1 175 ? -4.152 -3.937 -28.198 1.00 90.69 175 GLY A N 1
ATOM 1417 C CA . GLY A 1 175 ? -4.346 -4.109 -29.640 1.00 90.69 175 GLY A CA 1
ATOM 1418 C C . GLY A 1 175 ? -3.096 -4.676 -30.317 1.00 90.69 175 GLY A C 1
ATOM 1419 O O . GLY A 1 175 ? -2.613 -5.727 -29.913 1.00 90.69 175 GLY A O 1
ATOM 1420 N N . ARG A 1 176 ? -2.580 -3.964 -31.327 1.00 89.94 176 ARG A N 1
ATOM 1421 C CA . ARG A 1 176 ? -1.380 -4.332 -32.102 1.00 89.94 176 ARG A CA 1
ATOM 1422 C C . ARG A 1 176 ? -0.099 -3.628 -31.621 1.00 89.94 176 ARG A C 1
ATOM 1424 O O . ARG A 1 176 ? 0.856 -3.513 -32.378 1.00 89.94 176 ARG A O 1
ATOM 1431 N N . GLU A 1 177 ? -0.084 -3.088 -30.403 1.00 93.69 177 GLU A N 1
ATOM 1432 C CA . GLU A 1 177 ? 1.091 -2.402 -29.851 1.00 93.69 177 GLU A CA 1
ATOM 1433 C C . GLU A 1 177 ? 2.206 -3.396 -29.487 1.00 93.69 177 GLU A C 1
ATOM 1435 O O . GLU A 1 177 ? 1.971 -4.382 -28.786 1.00 93.69 177 GLU A O 1
ATOM 1440 N N . HIS A 1 178 ? 3.432 -3.097 -29.924 1.00 94.56 178 HIS A N 1
ATOM 1441 C CA . HIS A 1 178 ? 4.652 -3.809 -29.542 1.00 94.56 178 HIS A CA 1
ATOM 1442 C C . HIS A 1 178 ? 5.547 -2.853 -28.751 1.00 94.56 178 HIS A C 1
ATOM 1444 O O . HIS A 1 178 ? 6.033 -1.851 -29.278 1.00 94.56 178 HIS A O 1
ATOM 1450 N N . LYS A 1 179 ? 5.754 -3.145 -27.466 1.00 96.06 179 LYS A N 1
ATOM 1451 C CA . LYS A 1 179 ? 6.449 -2.257 -26.531 1.00 96.06 179 LYS A CA 1
ATOM 1452 C C . LYS A 1 179 ? 7.853 -2.775 -26.219 1.00 96.06 179 LYS A C 1
ATOM 1454 O O . LYS A 1 179 ? 7.971 -3.910 -25.761 1.00 96.06 179 LYS A O 1
ATOM 1459 N N . PRO A 1 180 ? 8.916 -1.970 -26.395 1.00 97.62 180 PRO A N 1
ATOM 1460 C CA . PRO A 1 180 ? 10.257 -2.372 -25.992 1.00 97.62 180 PRO A CA 1
ATOM 1461 C C . PRO A 1 180 ? 10.329 -2.496 -24.467 1.00 97.62 180 PRO A C 1
ATOM 1463 O O . PRO A 1 180 ? 10.033 -1.550 -23.730 1.00 97.62 180 PRO A O 1
ATOM 1466 N N . VAL A 1 181 ? 10.731 -3.670 -23.992 1.00 98.12 181 VAL A N 1
ATOM 1467 C CA . VAL A 1 181 ? 10.883 -3.981 -22.571 1.00 98.12 181 VAL A CA 1
ATOM 1468 C C . VAL A 1 181 ? 12.214 -4.666 -22.306 1.00 98.12 181 VAL A C 1
ATOM 1470 O O . VAL A 1 181 ? 12.767 -5.372 -23.146 1.00 98.12 181 VAL A O 1
ATOM 1473 N N . PHE A 1 182 ? 12.702 -4.483 -21.091 1.00 98.31 182 PHE A N 1
ATOM 1474 C CA . PHE A 1 182 ? 13.706 -5.348 -20.500 1.00 98.31 182 PHE A CA 1
ATOM 1475 C C . PHE A 1 182 ? 13.021 -6.439 -19.688 1.00 98.31 182 PHE A C 1
ATOM 1477 O O . PHE A 1 182 ? 11.943 -6.198 -19.137 1.00 98.31 182 PHE A O 1
ATOM 1484 N N . TYR A 1 183 ? 13.641 -7.611 -19.591 1.00 98.31 183 TYR A N 1
ATOM 1485 C CA . TYR A 1 183 ? 13.118 -8.722 -18.805 1.00 98.31 183 TYR A CA 1
ATOM 1486 C C . TYR A 1 183 ? 14.221 -9.591 -18.199 1.00 98.31 183 TYR A C 1
ATOM 1488 O O . TYR A 1 183 ? 15.351 -9.608 -18.682 1.00 98.31 183 TYR A O 1
ATOM 1496 N N . VAL A 1 184 ? 13.880 -10.325 -17.142 1.00 97.88 184 VAL A N 1
ATOM 1497 C CA . VAL A 1 184 ? 14.755 -11.299 -16.477 1.00 97.88 184 VAL A CA 1
ATOM 1498 C C . VAL A 1 184 ? 13.919 -12.461 -15.948 1.00 97.88 184 VAL A C 1
ATOM 1500 O O . VAL A 1 184 ? 12.794 -12.261 -15.483 1.00 97.88 184 VAL A O 1
ATOM 1503 N N . ARG A 1 185 ? 14.464 -13.679 -16.024 1.00 96.81 185 ARG A N 1
ATOM 1504 C CA . ARG A 1 185 ? 13.899 -14.853 -15.351 1.00 96.81 185 ARG A CA 1
ATOM 1505 C C . ARG A 1 185 ? 14.596 -15.048 -14.017 1.00 96.81 185 ARG A C 1
ATOM 1507 O O . ARG A 1 185 ? 15.819 -15.129 -13.979 1.00 96.81 185 ARG A O 1
ATOM 1514 N N . HIS A 1 186 ? 13.829 -15.134 -12.940 1.00 95.50 186 HIS A N 1
ATOM 1515 C CA . HIS A 1 186 ? 14.380 -15.359 -11.610 1.00 95.50 186 HIS A CA 1
ATOM 1516 C C . HIS A 1 186 ? 13.348 -16.055 -10.720 1.00 95.50 186 HIS A C 1
ATOM 1518 O O . HIS A 1 186 ? 12.197 -15.629 -10.682 1.00 95.50 186 HIS A O 1
ATOM 1524 N N . GLU A 1 187 ? 13.758 -17.140 -10.053 1.00 92.19 187 GLU A N 1
ATOM 1525 C CA . GLU A 1 187 ? 12.912 -17.959 -9.162 1.00 92.19 187 GLU A CA 1
ATOM 1526 C C . GLU A 1 187 ? 11.534 -18.317 -9.763 1.00 92.19 187 GLU A C 1
ATOM 1528 O O . GLU A 1 187 ? 10.498 -18.175 -9.128 1.00 92.19 187 GLU A O 1
ATOM 1533 N N . GLY A 1 188 ? 11.503 -18.753 -11.029 1.00 91.94 188 GLY A N 1
ATOM 1534 C CA . GLY A 1 188 ? 10.263 -19.168 -11.706 1.00 91.94 188 GLY A CA 1
ATOM 1535 C C . GLY A 1 188 ? 9.395 -18.027 -12.256 1.00 91.94 188 GLY A C 1
ATOM 1536 O O . GLY A 1 188 ? 8.458 -18.298 -13.005 1.00 91.94 188 GLY A O 1
ATOM 1537 N N . HIS A 1 189 ? 9.739 -16.768 -11.980 1.00 95.00 189 HIS A N 1
ATOM 1538 C CA . HIS A 1 189 ? 9.033 -15.589 -12.482 1.00 95.00 189 HIS A CA 1
ATOM 1539 C C . HIS A 1 189 ? 9.729 -14.965 -13.695 1.00 95.00 189 HIS A C 1
ATOM 1541 O O . HIS A 1 189 ? 10.958 -14.998 -13.819 1.00 95.00 189 HIS A O 1
ATOM 1547 N N . LEU A 1 190 ? 8.941 -14.363 -14.588 1.00 97.25 190 LEU A N 1
ATOM 1548 C CA . LEU A 1 190 ? 9.410 -13.532 -15.693 1.00 97.25 190 LEU A CA 1
ATOM 1549 C C . LEU A 1 190 ? 9.089 -12.064 -15.391 1.00 97.25 190 LEU A C 1
ATOM 1551 O O . LEU A 1 190 ? 8.018 -11.556 -15.721 1.00 97.25 190 LEU A O 1
ATOM 1555 N N . TYR A 1 191 ? 10.044 -11.360 -14.788 1.00 97.62 191 TYR A N 1
ATOM 1556 C CA . TYR A 1 191 ? 9.910 -9.934 -14.503 1.00 97.62 191 TYR A CA 1
ATOM 1557 C C . TYR A 1 191 ? 10.224 -9.109 -15.749 1.00 97.62 191 TYR A C 1
ATOM 1559 O O . TYR A 1 191 ? 11.190 -9.397 -16.456 1.00 97.62 191 TYR A O 1
ATOM 1567 N N . PHE A 1 192 ? 9.452 -8.051 -16.004 1.00 97.88 192 PHE A N 1
ATOM 1568 C CA . PHE A 1 192 ? 9.646 -7.179 -17.163 1.00 97.88 192 PHE A CA 1
ATOM 1569 C C . PHE A 1 192 ? 9.314 -5.709 -16.871 1.00 97.88 192 PHE A C 1
ATOM 1571 O O . PHE A 1 192 ? 8.579 -5.377 -15.941 1.00 97.88 192 PHE A O 1
ATOM 1578 N N . GLY A 1 193 ? 9.861 -4.799 -17.681 1.00 96.31 193 GLY A N 1
ATOM 1579 C CA . GLY A 1 193 ? 9.530 -3.375 -17.639 1.00 96.31 193 GLY A CA 1
ATOM 1580 C C . GLY A 1 193 ? 10.393 -2.511 -18.560 1.00 96.31 193 GLY A C 1
ATOM 1581 O O . GLY A 1 193 ? 11.408 -2.946 -19.089 1.00 96.31 193 GLY A O 1
ATOM 1582 N N . CYS A 1 194 ? 10.027 -1.240 -18.727 1.00 93.69 194 CYS A N 1
ATOM 1583 C CA . CYS A 1 194 ? 10.689 -0.331 -19.676 1.00 93.69 194 CYS A CA 1
ATOM 1584 C C . CYS A 1 194 ? 12.032 0.245 -19.176 1.00 93.69 194 CYS A C 1
ATOM 1586 O O . CYS A 1 194 ? 12.501 1.252 -19.690 1.00 93.69 194 CYS A O 1
ATOM 1588 N N . SER A 1 195 ? 12.642 -0.324 -18.133 1.00 91.44 195 SER A N 1
ATOM 1589 C CA . SER A 1 195 ? 13.891 0.160 -17.529 1.00 91.44 195 SER A CA 1
ATOM 1590 C C . SER A 1 195 ? 14.838 -1.009 -17.325 1.00 91.44 195 SER A C 1
ATOM 1592 O O . SER A 1 195 ? 14.432 -1.997 -16.726 1.00 91.44 195 SER A O 1
ATOM 1594 N N . ARG A 1 196 ? 16.104 -0.867 -17.736 1.00 90.81 196 ARG A N 1
ATOM 1595 C CA . ARG A 1 196 ? 17.110 -1.938 -17.624 1.00 90.81 196 ARG A CA 1
ATOM 1596 C C . ARG A 1 196 ? 17.329 -2.401 -16.181 1.00 90.81 196 ARG A C 1
ATOM 1598 O O . ARG A 1 196 ? 17.489 -3.581 -15.921 1.00 90.81 196 ARG A O 1
ATOM 1605 N N . PHE A 1 197 ? 17.265 -1.478 -15.226 1.00 91.88 197 PHE A N 1
ATOM 1606 C CA . PHE A 1 197 ? 17.161 -1.821 -13.810 1.00 91.88 197 PHE A CA 1
ATOM 1607 C C . PHE A 1 197 ? 15.679 -1.947 -13.443 1.00 91.88 197 PHE A C 1
ATOM 1609 O O . PHE A 1 197 ? 15.075 -1.009 -12.908 1.00 91.88 197 PHE A O 1
ATOM 1616 N N . LEU A 1 198 ? 15.039 -3.030 -13.879 1.00 93.31 198 LEU A N 1
ATOM 1617 C CA . LEU A 1 198 ? 13.604 -3.229 -13.681 1.00 93.31 198 LEU A CA 1
ATOM 1618 C C . LEU A 1 198 ? 13.265 -3.492 -12.206 1.00 93.31 198 LEU A C 1
ATOM 1620 O O . LEU A 1 198 ? 14.138 -3.770 -11.394 1.00 93.31 198 LEU A O 1
ATOM 1624 N N . ARG A 1 199 ? 11.991 -3.335 -11.841 1.00 93.81 199 ARG A N 1
ATOM 1625 C CA . ARG A 1 199 ? 11.511 -3.776 -10.525 1.00 93.81 199 ARG A CA 1
ATOM 1626 C C . ARG A 1 199 ? 11.244 -5.276 -10.583 1.00 93.81 199 ARG A C 1
ATOM 1628 O O . ARG A 1 199 ? 10.769 -5.746 -11.612 1.00 93.81 199 ARG A O 1
ATOM 1635 N N . ILE A 1 200 ? 11.516 -5.981 -9.493 1.00 94.31 200 ILE A N 1
ATOM 1636 C CA . ILE A 1 200 ? 11.251 -7.420 -9.350 1.00 94.31 200 ILE A CA 1
ATOM 1637 C C . ILE A 1 200 ? 10.395 -7.665 -8.106 1.00 94.31 200 ILE A C 1
ATOM 1639 O O . ILE A 1 200 ? 10.327 -6.799 -7.230 1.00 94.31 200 ILE A O 1
ATOM 1643 N N . GLY A 1 201 ? 9.729 -8.814 -8.051 1.00 92.56 201 GLY A N 1
ATOM 1644 C CA . GLY A 1 201 ? 8.889 -9.228 -6.932 1.00 92.56 201 GLY A CA 1
ATOM 1645 C C . GLY A 1 201 ? 9.688 -9.695 -5.718 1.00 92.56 201 GLY A C 1
ATOM 1646 O O . GLY A 1 201 ? 10.779 -10.251 -5.857 1.00 92.56 201 GLY A O 1
ATOM 1647 N N . TYR A 1 202 ? 9.130 -9.482 -4.525 1.00 92.38 202 TYR A N 1
ATOM 1648 C CA . TYR A 1 202 ? 9.528 -10.260 -3.352 1.00 92.38 202 TYR A CA 1
ATOM 1649 C C . TYR A 1 202 ? 9.157 -11.739 -3.547 1.00 92.38 202 TYR A C 1
ATOM 1651 O O . TYR A 1 202 ? 8.159 -12.049 -4.201 1.00 92.38 202 TYR A O 1
ATOM 1659 N N . ARG A 1 203 ? 9.949 -12.640 -2.960 1.00 90.81 203 ARG A N 1
ATOM 1660 C CA . ARG A 1 203 ? 9.797 -14.095 -3.081 1.00 90.81 203 ARG A CA 1
ATOM 1661 C C . ARG A 1 203 ? 8.475 -14.588 -2.504 1.00 90.81 203 ARG A C 1
ATOM 1663 O O . ARG A 1 203 ? 7.796 -15.375 -3.153 1.00 90.81 203 ARG A O 1
ATOM 1670 N N . TYR A 1 204 ? 8.090 -14.112 -1.319 1.00 90.62 204 TYR A N 1
ATOM 1671 C CA . TYR A 1 204 ? 6.840 -14.513 -0.683 1.00 90.62 204 TYR A CA 1
ATOM 1672 C C . TYR A 1 204 ? 5.793 -13.396 -0.732 1.00 90.62 204 TYR A C 1
ATOM 1674 O O . TYR A 1 204 ? 6.124 -12.212 -0.597 1.00 90.62 204 TYR A O 1
ATOM 1682 N N . PRO A 1 205 ? 4.513 -13.750 -0.915 1.00 87.25 205 PRO A N 1
ATOM 1683 C CA . PRO A 1 205 ? 3.434 -12.781 -0.886 1.00 87.25 205 PRO A CA 1
ATOM 1684 C C . PRO A 1 205 ? 3.042 -12.442 0.564 1.00 87.25 205 PRO A C 1
ATOM 1686 O O . PRO A 1 205 ? 3.445 -13.127 1.506 1.00 87.25 205 PRO A O 1
ATOM 1689 N N . LEU A 1 206 ? 2.251 -11.381 0.774 1.00 87.62 206 LEU A N 1
ATOM 1690 C CA . LEU A 1 206 ? 1.936 -10.904 2.132 1.00 87.62 206 LEU A CA 1
ATOM 1691 C C . LEU A 1 206 ? 1.181 -11.935 2.971 1.00 87.62 206 LEU A C 1
ATOM 1693 O O . LEU A 1 206 ? 1.383 -11.976 4.186 1.00 87.62 206 LEU A O 1
ATOM 1697 N N . SER A 1 207 ? 0.337 -12.763 2.344 1.00 87.06 207 SER A N 1
ATOM 1698 C CA . SER A 1 207 ? -0.430 -13.783 3.062 1.00 87.06 207 SER A CA 1
ATOM 1699 C C . SER A 1 207 ? 0.467 -14.779 3.805 1.00 87.06 207 SER A C 1
ATOM 1701 O O . SER A 1 207 ? 0.070 -15.301 4.846 1.00 87.06 207 SER A O 1
ATOM 1703 N N . ARG A 1 208 ? 1.704 -14.998 3.326 1.00 90.12 208 ARG A N 1
ATOM 1704 C CA . ARG A 1 208 ? 2.675 -15.905 3.950 1.00 90.12 208 ARG A CA 1
ATOM 1705 C C . ARG A 1 208 ? 2.981 -15.497 5.387 1.00 90.12 208 ARG A C 1
ATOM 1707 O O . ARG A 1 208 ? 3.107 -16.385 6.225 1.00 90.12 208 ARG A O 1
ATOM 1714 N N . GLY A 1 209 ? 3.036 -14.197 5.671 1.00 91.19 209 GLY A N 1
ATOM 1715 C CA . GLY A 1 209 ? 3.320 -13.668 7.005 1.00 91.19 209 GLY A CA 1
ATOM 1716 C C . GLY A 1 209 ? 2.109 -13.544 7.925 1.00 91.19 209 GLY A C 1
ATOM 1717 O O . GLY A 1 209 ? 2.244 -12.985 9.016 1.00 91.19 209 GLY A O 1
ATOM 1718 N N . LEU A 1 210 ? 0.930 -14.018 7.504 1.00 89.50 210 LEU A N 1
ATOM 1719 C CA . LEU A 1 210 ? -0.232 -14.137 8.382 1.00 89.50 210 LEU A CA 1
ATOM 1720 C C . LEU A 1 210 ? -0.063 -15.330 9.339 1.00 89.50 210 LEU A C 1
ATOM 1722 O O . LEU A 1 210 ? 0.528 -16.345 8.953 1.00 89.50 210 LEU A O 1
ATOM 1726 N N . PRO A 1 211 ? -0.634 -15.263 10.558 1.00 87.00 211 PRO A N 1
ATOM 1727 C CA . PRO A 1 211 ? -0.706 -16.414 11.451 1.00 87.00 211 PRO A CA 1
ATOM 1728 C C . PRO A 1 211 ? -1.298 -17.638 10.745 1.00 87.00 211 PRO A C 1
ATOM 1730 O O . PRO A 1 211 ? -2.247 -17.508 9.970 1.00 87.00 211 PRO A O 1
ATOM 1733 N N . GLN A 1 212 ? -0.784 -18.835 11.045 1.00 83.75 212 GLN A N 1
ATOM 1734 C CA . GLN A 1 212 ? -1.235 -20.091 10.431 1.00 83.75 212 GLN A CA 1
ATOM 1735 C C . GLN A 1 212 ? -2.760 -20.245 10.493 1.00 83.75 212 GLN A C 1
ATOM 1737 O O . GLN A 1 212 ? -3.404 -20.445 9.465 1.00 83.75 212 GLN A O 1
ATOM 1742 N N . ARG A 1 213 ? -3.335 -19.978 11.673 1.00 79.69 213 ARG A N 1
ATOM 1743 C CA . ARG A 1 213 ? -4.781 -19.983 11.916 1.00 79.69 213 ARG A CA 1
ATOM 1744 C C . ARG A 1 213 ? -5.596 -19.044 11.030 1.00 79.69 213 ARG A C 1
ATOM 1746 O O . ARG A 1 213 ? -6.803 -19.201 11.023 1.00 79.69 213 ARG A O 1
ATOM 1753 N N . HIS A 1 214 ? -4.996 -18.044 10.375 1.00 80.06 214 HIS A N 1
ATOM 1754 C CA . HIS A 1 214 ? -5.656 -17.156 9.405 1.00 80.06 214 HIS A CA 1
ATOM 1755 C C . HIS A 1 214 ? -5.431 -17.626 7.960 1.00 80.06 214 HIS A C 1
ATOM 1757 O O . HIS A 1 214 ? -6.274 -17.373 7.107 1.00 80.06 214 HIS A O 1
ATOM 1763 N N . ARG A 1 215 ? -4.313 -18.310 7.678 1.00 79.31 215 ARG A N 1
ATOM 1764 C CA . ARG A 1 215 ? -4.005 -18.867 6.348 1.00 79.31 215 ARG A CA 1
ATOM 1765 C C . ARG A 1 215 ? -4.841 -20.107 6.033 1.00 79.31 215 ARG A C 1
ATOM 1767 O O . ARG A 1 215 ? -5.220 -20.309 4.889 1.00 79.31 215 ARG A O 1
ATOM 1774 N N . GLU A 1 216 ? -5.131 -20.912 7.049 1.00 76.50 216 GLU A N 1
ATOM 1775 C CA . GLU A 1 216 ? -5.818 -22.205 6.916 1.00 76.50 216 GLU A CA 1
ATOM 1776 C C . GLU A 1 216 ? -7.343 -22.109 7.091 1.00 76.50 216 GLU A C 1
ATOM 1778 O O . GLU A 1 216 ? -8.037 -23.124 7.097 1.00 76.50 216 GLU A O 1
ATOM 1783 N N . GLN A 1 217 ? -7.903 -20.903 7.238 1.00 67.31 217 GLN A N 1
ATOM 1784 C CA . GLN A 1 217 ? -9.353 -20.755 7.365 1.00 67.31 217 GLN A CA 1
ATOM 1785 C C . GLN A 1 217 ? -10.030 -20.993 6.018 1.00 67.31 217 GLN A C 1
ATOM 1787 O O . GLN A 1 217 ? -9.769 -20.290 5.041 1.00 67.31 217 GLN A O 1
ATOM 1792 N N . GLY A 1 218 ? -10.954 -21.955 5.982 1.00 65.56 218 GLY A N 1
ATOM 1793 C CA . GLY A 1 218 ? -11.874 -22.102 4.861 1.00 65.56 218 GLY A CA 1
ATOM 1794 C C . GLY A 1 218 ? -12.713 -20.834 4.665 1.00 65.56 218 GLY A C 1
ATOM 1795 O O . GLY A 1 218 ? -13.015 -20.121 5.623 1.00 65.56 218 GLY A O 1
ATOM 1796 N N . ALA A 1 219 ? -13.134 -20.573 3.425 1.00 63.41 219 ALA A N 1
ATOM 1797 C CA . ALA A 1 219 ? -13.851 -19.350 3.037 1.00 63.41 219 ALA A CA 1
ATOM 1798 C C . ALA A 1 219 ? -15.144 -19.070 3.835 1.00 63.41 219 ALA A C 1
ATOM 1800 O O . ALA A 1 219 ? -15.617 -17.934 3.846 1.00 63.41 219 ALA A O 1
ATOM 1801 N N . LEU A 1 220 ? -15.702 -20.094 4.491 1.00 64.12 220 LEU A N 1
ATOM 1802 C CA . LEU A 1 220 ? -16.953 -20.050 5.250 1.00 64.12 220 LEU A CA 1
ATOM 1803 C C . LEU A 1 220 ? -16.767 -19.906 6.768 1.00 64.12 220 LEU A C 1
ATOM 1805 O O . LEU A 1 220 ? -17.761 -19.830 7.486 1.00 64.12 220 LEU A O 1
ATOM 1809 N N . ARG A 1 221 ? -15.531 -19.869 7.286 1.00 75.50 221 ARG A N 1
ATOM 1810 C CA . ARG A 1 221 ? -15.325 -19.624 8.718 1.00 75.50 221 ARG A CA 1
ATOM 1811 C C . ARG A 1 221 ? -15.715 -18.179 9.038 1.00 75.50 221 ARG A C 1
ATOM 1813 O O . ARG A 1 221 ? -15.121 -17.240 8.512 1.00 75.50 221 ARG A O 1
ATOM 1820 N N . LEU A 1 222 ? -16.719 -18.018 9.896 1.00 82.56 222 LEU A N 1
ATOM 1821 C CA . LEU A 1 222 ? -17.180 -16.715 10.360 1.00 82.56 222 LEU A CA 1
ATOM 1822 C C . LEU A 1 222 ? -16.332 -16.267 11.553 1.00 82.56 222 LEU A C 1
ATOM 1824 O O . LEU A 1 222 ? -16.367 -16.883 12.615 1.00 82.56 222 LEU A O 1
ATOM 1828 N N . ASP A 1 223 ? -15.560 -15.199 11.365 1.00 87.88 223 ASP A N 1
ATOM 1829 C CA . ASP A 1 223 ? -15.078 -14.380 12.477 1.00 87.88 223 ASP A CA 1
ATOM 1830 C C . ASP A 1 223 ? -16.173 -13.386 12.904 1.00 87.88 223 ASP A C 1
ATOM 1832 O O . ASP A 1 223 ? -17.144 -13.167 12.174 1.00 87.88 223 ASP A O 1
ATOM 1836 N N . TYR A 1 224 ? -16.031 -12.774 14.082 1.00 92.44 224 TYR A N 1
ATOM 1837 C CA . TYR A 1 224 ? -17.004 -11.792 14.575 1.00 92.44 224 TYR A CA 1
ATOM 1838 C C . TYR A 1 224 ? -17.280 -10.655 13.577 1.00 92.44 224 TYR A C 1
ATOM 1840 O O . TYR A 1 224 ? -18.454 -10.390 13.312 1.00 92.44 224 TYR A O 1
ATOM 1848 N N . PRO A 1 225 ? -16.268 -10.002 12.962 1.00 92.06 225 PRO A N 1
ATOM 1849 C CA . PRO A 1 225 ? -16.529 -8.988 11.945 1.00 92.06 225 PRO A CA 1
ATOM 1850 C C . PRO A 1 225 ? -17.387 -9.508 10.789 1.00 92.06 225 PRO A C 1
ATOM 1852 O O . PRO A 1 225 ? -18.346 -8.846 10.404 1.00 92.06 225 PRO A O 1
ATOM 1855 N N . SER A 1 226 ? -17.097 -10.700 10.263 1.00 91.31 226 SER A N 1
ATOM 1856 C CA . SER A 1 226 ? -17.857 -11.319 9.170 1.00 91.31 226 SER A CA 1
ATOM 1857 C C . SER A 1 226 ? -19.276 -11.686 9.602 1.00 91.31 226 SER A C 1
ATOM 1859 O O . SER A 1 226 ? -20.213 -11.487 8.832 1.00 91.31 226 SER A O 1
ATOM 1861 N N . ALA A 1 227 ? -19.451 -12.187 10.825 1.00 92.69 227 ALA A N 1
ATOM 1862 C CA . ALA A 1 227 ? -20.752 -12.554 11.370 1.00 92.69 227 ALA A CA 1
ATOM 1863 C C . ALA A 1 227 ? -21.634 -11.319 11.632 1.00 92.69 227 ALA A C 1
ATOM 1865 O O . ALA A 1 227 ? -22.846 -11.367 11.418 1.00 92.69 227 ALA A O 1
ATOM 1866 N N . VAL A 1 228 ? -21.057 -10.213 12.104 1.00 96.19 228 VAL A N 1
ATOM 1867 C CA . VAL A 1 228 ? -21.797 -8.999 12.490 1.00 96.19 228 VAL A CA 1
ATOM 1868 C C . VAL A 1 228 ? -22.009 -8.070 11.289 1.00 96.19 228 VAL A C 1
ATOM 1870 O O . VAL A 1 228 ? -23.142 -7.672 11.010 1.00 96.19 228 VAL A O 1
ATOM 1873 N N . LEU A 1 229 ? -20.940 -7.753 10.550 1.00 95.50 229 LEU A N 1
ATOM 1874 C CA . LEU A 1 229 ? -20.933 -6.785 9.440 1.00 95.50 229 LEU A CA 1
ATOM 1875 C C . LEU A 1 229 ? -21.228 -7.416 8.072 1.00 95.50 229 LEU A C 1
ATOM 1877 O O . LEU A 1 229 ? -21.518 -6.701 7.113 1.00 95.50 229 LEU A O 1
ATOM 1881 N N . GLY A 1 230 ? -21.157 -8.743 7.959 1.00 93.19 230 GLY A N 1
ATOM 1882 C CA . GLY A 1 230 ? -21.301 -9.444 6.687 1.00 93.19 230 GLY A CA 1
ATOM 1883 C C . GLY A 1 230 ? -20.071 -9.367 5.780 1.00 93.19 230 GLY A C 1
ATOM 1884 O O . GLY A 1 230 ? -19.075 -8.704 6.072 1.00 93.19 230 GLY A O 1
ATOM 1885 N N . PHE A 1 231 ? -20.130 -10.079 4.652 1.00 91.19 231 PHE A N 1
ATOM 1886 C CA . PHE A 1 231 ? -19.086 -10.053 3.626 1.00 91.19 231 PHE A CA 1
ATOM 1887 C C . PHE A 1 231 ? -19.610 -10.441 2.238 1.00 91.19 231 PHE A C 1
ATOM 1889 O O . PHE A 1 231 ? -20.605 -11.149 2.103 1.00 91.19 231 PHE A O 1
ATOM 1896 N N . ALA A 1 232 ? -18.864 -10.039 1.206 1.00 89.81 232 ALA A N 1
ATOM 1897 C CA . ALA A 1 232 ? -18.953 -10.575 -0.150 1.00 89.81 232 ALA A CA 1
ATOM 1898 C C . ALA A 1 232 ? -17.540 -10.977 -0.609 1.00 89.81 232 ALA A C 1
ATOM 1900 O O . ALA A 1 232 ? -16.669 -10.125 -0.790 1.00 89.81 232 ALA A O 1
ATOM 1901 N N . ARG A 1 233 ? -17.278 -12.284 -0.717 1.00 82.44 233 ARG A N 1
ATOM 1902 C CA . ARG A 1 233 ? -15.959 -12.872 -1.005 1.00 82.44 233 ARG A CA 1
ATOM 1903 C C . ARG A 1 233 ? -16.096 -13.893 -2.134 1.00 82.44 233 ARG A C 1
ATOM 1905 O O . ARG A 1 233 ? -16.436 -15.051 -1.902 1.00 82.44 233 ARG A O 1
ATOM 1912 N N . GLY A 1 234 ? -15.817 -13.469 -3.365 1.00 78.19 234 GLY A N 1
ATOM 1913 C CA . GLY A 1 234 ? -16.026 -14.319 -4.539 1.00 78.19 234 GLY A CA 1
ATOM 1914 C C . GLY A 1 234 ? -17.507 -14.677 -4.689 1.00 78.19 234 GLY A C 1
ATOM 1915 O O . GLY A 1 234 ? -18.338 -13.781 -4.772 1.00 78.19 234 GLY A O 1
ATOM 1916 N N . GLN A 1 235 ? -17.825 -15.974 -4.693 1.00 82.56 235 GLN A N 1
ATOM 1917 C CA . GLN A 1 235 ? -19.205 -16.483 -4.755 1.00 82.56 235 GLN A CA 1
ATOM 1918 C C . GLN A 1 235 ? -19.871 -16.623 -3.372 1.00 82.56 235 GLN A C 1
ATOM 1920 O O . GLN A 1 235 ? -21.059 -16.916 -3.293 1.00 82.56 235 GLN A O 1
ATOM 1925 N N . ALA A 1 236 ? -19.125 -16.437 -2.278 1.00 85.44 236 ALA A N 1
ATOM 1926 C CA . ALA A 1 236 ? -19.659 -16.537 -0.925 1.00 85.44 236 ALA A CA 1
ATOM 1927 C C . ALA A 1 236 ? -20.113 -15.163 -0.418 1.00 85.44 236 ALA A C 1
ATOM 1929 O O . ALA A 1 236 ? -19.363 -14.183 -0.473 1.00 85.44 236 ALA A O 1
ATOM 1930 N N . THR A 1 237 ? -21.326 -15.099 0.125 1.00 90.69 237 THR A N 1
ATOM 1931 C CA . THR A 1 237 ? -21.900 -13.874 0.691 1.00 90.69 237 THR A CA 1
ATOM 1932 C C . THR A 1 237 ? -22.557 -14.154 2.032 1.00 90.69 237 THR A C 1
ATOM 1934 O O . THR A 1 237 ? -23.236 -15.167 2.184 1.00 90.69 237 THR A O 1
ATOM 1937 N N . TYR A 1 238 ? -22.420 -13.225 2.973 1.00 91.69 238 TYR A N 1
ATOM 1938 C CA . TYR A 1 238 ? -23.111 -13.250 4.258 1.00 91.69 238 TYR A CA 1
ATOM 1939 C C . TYR A 1 238 ? -23.674 -11.860 4.547 1.00 91.69 238 TYR A C 1
ATOM 1941 O O . TYR A 1 238 ? -22.955 -10.862 4.464 1.00 91.69 238 TYR A O 1
ATOM 1949 N N . ARG A 1 239 ? -24.973 -11.778 4.842 1.00 93.94 239 ARG A N 1
ATOM 1950 C CA . ARG A 1 239 ? -25.672 -10.500 5.020 1.00 93.94 239 ARG A CA 1
ATOM 1951 C C . ARG A 1 239 ? -25.291 -9.858 6.357 1.00 93.94 239 ARG A C 1
ATOM 1953 O O . ARG A 1 239 ? -25.297 -10.533 7.381 1.00 93.94 239 ARG A O 1
ATOM 1960 N N . SER A 1 240 ? -25.029 -8.547 6.348 1.00 95.88 240 SER A N 1
ATOM 1961 C CA . SER A 1 240 ? -24.853 -7.767 7.582 1.00 95.88 240 SER A CA 1
ATOM 1962 C C . SER A 1 240 ? -26.073 -7.892 8.492 1.00 95.88 240 SER A C 1
ATOM 1964 O O . SER A 1 240 ? -27.216 -7.830 8.025 1.00 95.88 240 SER A O 1
ATOM 1966 N N . ARG A 1 241 ? -25.826 -7.999 9.796 1.00 96.94 241 ARG A N 1
ATOM 1967 C CA . ARG A 1 241 ? -26.852 -7.959 10.845 1.00 96.94 241 ARG A CA 1
ATOM 1968 C C . ARG A 1 241 ? -26.920 -6.610 11.551 1.00 96.94 241 ARG A C 1
ATOM 1970 O O . ARG A 1 241 ? -27.727 -6.442 12.459 1.00 96.94 241 ARG A O 1
ATOM 1977 N N . VAL A 1 242 ? -26.122 -5.640 11.108 1.00 97.75 242 VAL A N 1
ATOM 1978 C CA . VAL A 1 242 ? -26.112 -4.270 11.626 1.00 97.75 242 VAL A CA 1
ATOM 1979 C C . VAL A 1 242 ? -26.275 -3.239 10.512 1.00 97.75 242 VAL A C 1
ATOM 1981 O O . VAL A 1 242 ? -25.883 -3.459 9.364 1.00 97.75 242 VAL A O 1
ATOM 1984 N N . SER A 1 243 ? -26.843 -2.092 10.864 1.00 97.19 243 SER A N 1
ATOM 1985 C CA . SER A 1 243 ? -27.032 -0.937 9.992 1.00 97.19 243 SER A CA 1
ATOM 1986 C C . SER A 1 243 ? -26.682 0.337 10.752 1.00 97.19 243 SER A C 1
ATOM 1988 O O . SER A 1 243 ? -27.306 0.654 11.765 1.00 97.19 243 SER A O 1
ATOM 1990 N N . PHE A 1 244 ? -25.721 1.096 10.236 1.00 95.81 244 PHE A N 1
ATOM 1991 C CA . PHE A 1 244 ? -25.304 2.382 10.791 1.00 95.81 244 PHE A CA 1
ATOM 1992 C C . PHE A 1 244 ? -26.081 3.494 10.084 1.00 95.81 244 PHE A C 1
ATOM 1994 O O . PHE A 1 244 ? -25.967 3.640 8.870 1.00 95.81 244 PHE A O 1
ATOM 2001 N N . GLY A 1 245 ? -26.921 4.227 10.818 1.00 95.25 245 GLY A N 1
ATOM 2002 C CA . GLY A 1 245 ? -27.579 5.422 10.290 1.00 95.25 245 GLY A CA 1
ATOM 2003 C C . GLY A 1 245 ? -26.646 6.631 10.280 1.00 95.25 245 GLY A C 1
ATOM 2004 O O . GLY A 1 245 ? -25.574 6.600 10.884 1.00 95.25 245 GLY A O 1
ATOM 2005 N N . ASP A 1 246 ? -27.085 7.714 9.643 1.00 95.94 246 ASP A N 1
ATOM 2006 C CA . ASP A 1 246 ? -26.348 8.976 9.660 1.00 95.94 246 ASP A CA 1
ATOM 2007 C C . ASP A 1 246 ? -26.280 9.550 11.077 1.00 95.94 246 ASP A C 1
ATOM 2009 O O . ASP A 1 246 ? -27.288 9.647 11.785 1.00 95.94 246 ASP A O 1
ATOM 2013 N N . PHE A 1 247 ? -25.084 9.974 11.470 1.00 95.75 247 PHE A N 1
ATOM 2014 C CA . PHE A 1 247 ? -24.861 10.743 12.685 1.00 95.75 247 PHE A CA 1
ATOM 2015 C C . PHE A 1 247 ? -24.870 12.224 12.311 1.00 95.75 247 PHE A C 1
ATOM 2017 O O . PHE A 1 247 ? -24.015 12.688 11.557 1.00 95.75 247 PHE A O 1
ATOM 2024 N N . ARG A 1 248 ? -25.867 12.963 12.800 1.00 96.81 248 ARG A N 1
ATOM 2025 C CA . ARG A 1 248 ? -26.066 14.380 12.479 1.00 96.81 248 ARG A CA 1
ATOM 2026 C C . ARG A 1 248 ? -25.439 15.258 13.547 1.00 96.81 248 ARG A C 1
ATOM 2028 O O . ARG A 1 248 ? -25.522 14.934 14.728 1.00 96.81 248 ARG A O 1
ATOM 2035 N N . LEU A 1 249 ? -24.837 16.363 13.116 1.00 96.69 249 LEU A N 1
ATOM 2036 C CA . LEU A 1 249 ? -24.313 17.382 14.018 1.00 96.69 249 LEU A CA 1
ATOM 2037 C C . LEU A 1 249 ? -25.460 17.988 14.835 1.00 96.69 249 LEU A C 1
ATOM 2039 O O . LEU A 1 249 ? -26.482 18.389 14.276 1.00 96.69 249 LEU A O 1
ATOM 2043 N N . GLU A 1 250 ? -25.267 18.087 16.142 1.00 96.25 250 GLU A N 1
ATOM 2044 C CA . GLU A 1 250 ? -26.129 18.863 17.022 1.00 96.25 250 GLU A CA 1
ATOM 2045 C C . GLU A 1 250 ? -25.703 20.337 16.984 1.00 96.25 250 GLU A C 1
ATOM 2047 O O . GLU A 1 250 ? -24.545 20.683 17.220 1.00 96.25 250 GLU A O 1
ATOM 2052 N N . GLY A 1 251 ? -26.645 21.228 16.672 1.00 93.12 251 GLY A N 1
ATOM 2053 C CA . GLY A 1 251 ? -26.377 22.661 16.560 1.00 93.12 251 GLY A CA 1
ATOM 2054 C C . GLY A 1 251 ? -25.761 23.071 15.217 1.00 93.12 251 GLY A C 1
ATOM 2055 O O . GLY A 1 251 ? -26.084 22.517 14.167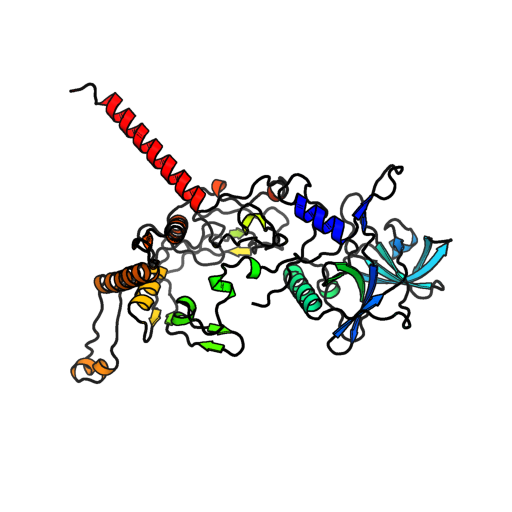 1.00 93.12 251 GLY A O 1
ATOM 2056 N N . LYS A 1 252 ? -24.926 24.118 15.236 1.00 93.06 252 LYS A N 1
ATOM 2057 C CA . LYS A 1 252 ? -24.323 24.715 14.031 1.00 93.06 252 LYS A CA 1
ATOM 2058 C C . LYS A 1 252 ? -22.868 24.286 13.874 1.00 93.06 252 LYS A C 1
ATOM 2060 O O . LYS A 1 252 ? -22.110 24.303 14.841 1.00 93.06 252 LYS A O 1
ATOM 2065 N N . ALA A 1 253 ? -22.473 23.980 12.640 1.00 93.00 253 ALA A N 1
ATOM 2066 C CA . ALA A 1 253 ? -21.091 23.655 12.308 1.00 93.00 253 ALA A CA 1
ATOM 2067 C C . ALA A 1 253 ? -20.173 24.860 12.539 1.00 93.00 253 ALA A C 1
ATOM 2069 O O . ALA A 1 253 ? -20.461 25.968 12.085 1.00 93.00 253 ALA A O 1
ATOM 2070 N N . ARG A 1 254 ? -19.058 24.620 13.231 1.00 94.69 254 ARG A N 1
ATOM 2071 C CA . ARG A 1 254 ? -17.947 25.564 13.363 1.00 94.69 254 ARG A CA 1
ATOM 2072 C C . ARG A 1 254 ? -16.756 24.992 12.611 1.00 94.69 254 ARG A C 1
ATOM 2074 O O . ARG A 1 254 ? -16.110 24.065 13.091 1.00 94.69 254 ARG A O 1
ATOM 2081 N N . GLU A 1 255 ? -16.526 25.494 11.405 1.00 93.12 255 GLU A N 1
ATOM 2082 C CA . GLU A 1 255 ? -15.362 25.116 10.605 1.00 93.12 255 GLU A CA 1
ATOM 2083 C C . GLU A 1 255 ? -14.118 25.841 11.123 1.00 93.12 255 GLU A C 1
ATOM 2085 O O . GLU A 1 255 ? -14.138 27.047 11.370 1.00 93.12 255 GLU A O 1
ATOM 2090 N N . LEU A 1 256 ? -13.028 25.095 11.269 1.00 90.94 256 LEU A N 1
ATOM 2091 C CA . LEU A 1 256 ? -11.700 25.643 11.506 1.00 90.94 256 LEU A CA 1
ATOM 2092 C C . LEU A 1 256 ? -11.057 26.073 10.174 1.00 90.94 256 LEU A C 1
ATOM 2094 O O . LEU A 1 256 ? -11.500 25.643 9.101 1.00 90.94 256 LEU A O 1
ATOM 2098 N N . PRO A 1 257 ? -9.989 26.894 10.211 1.00 89.81 257 PRO A N 1
ATOM 2099 C CA . PRO A 1 257 ? -9.240 27.256 9.014 1.00 89.81 257 PRO A CA 1
ATOM 2100 C C . PRO A 1 257 ? -8.802 26.042 8.187 1.00 89.81 257 PRO A C 1
ATOM 2102 O O . PRO A 1 257 ? -8.535 24.959 8.712 1.00 89.81 257 PRO A O 1
ATOM 2105 N N . LEU A 1 258 ? -8.694 26.242 6.871 1.00 89.00 258 LEU A N 1
ATOM 2106 C CA . LEU A 1 258 ? -8.253 25.201 5.947 1.00 89.00 258 LEU A CA 1
ATOM 2107 C C . LEU A 1 258 ? -6.849 24.719 6.300 1.00 89.00 258 LEU A C 1
ATOM 2109 O O . LEU A 1 258 ? -5.905 25.506 6.357 1.00 89.00 258 LEU A O 1
ATOM 2113 N N . VAL A 1 259 ? -6.700 23.405 6.430 1.00 86.00 259 VAL A N 1
ATOM 2114 C CA . VAL A 1 259 ? -5.402 22.776 6.671 1.00 86.00 259 VAL A CA 1
ATOM 2115 C C . VAL A 1 259 ? -4.948 22.114 5.385 1.00 86.00 259 VAL A C 1
ATOM 2117 O O . VAL A 1 259 ? -5.591 21.194 4.878 1.00 86.00 259 VAL A O 1
ATOM 2120 N N . LYS A 1 260 ? -3.829 22.581 4.837 1.00 84.19 260 LYS A N 1
ATOM 2121 C CA . LYS A 1 260 ? -3.176 21.921 3.708 1.00 84.19 260 LYS A CA 1
ATOM 2122 C C . LYS A 1 260 ? -2.165 20.914 4.246 1.00 84.19 260 LYS A C 1
ATOM 2124 O O . LYS A 1 260 ? -1.301 21.281 5.026 1.00 84.19 260 LYS A O 1
ATOM 2129 N N . THR A 1 261 ? -2.244 19.663 3.800 1.00 81.56 261 THR A N 1
ATOM 2130 C CA . THR A 1 261 ? -1.335 18.594 4.238 1.00 81.56 261 THR A CA 1
ATOM 2131 C C . THR A 1 261 ? -1.039 17.576 3.129 1.00 81.56 261 THR A C 1
ATOM 2133 O O . THR A 1 261 ? -1.565 17.707 2.029 1.00 81.56 261 THR A O 1
ATOM 2136 N N . VAL A 1 262 ? -0.212 16.553 3.371 1.00 79.19 262 VAL A N 1
ATOM 2137 C CA . VAL A 1 262 ? 0.101 15.489 2.395 1.00 79.19 262 VAL A CA 1
ATOM 2138 C C . VAL A 1 262 ? -0.355 14.132 2.921 1.00 79.19 262 VAL A C 1
ATOM 2140 O O . VAL A 1 262 ? 0.323 13.498 3.720 1.00 79.19 262 VAL A O 1
ATOM 2143 N N . LEU A 1 263 ? -1.484 13.634 2.422 1.00 77.75 263 LEU A N 1
ATOM 2144 C CA . LEU A 1 263 ? -1.969 12.308 2.799 1.00 77.75 263 LEU A CA 1
ATOM 2145 C C . LEU A 1 263 ? -1.155 11.217 2.091 1.00 77.75 263 LEU A C 1
ATOM 2147 O O . LEU A 1 263 ? -1.223 11.046 0.874 1.00 77.75 263 LEU A O 1
ATOM 2151 N N . GLY A 1 264 ? -0.369 10.478 2.872 1.00 71.50 264 GLY A N 1
ATOM 2152 C CA . GLY A 1 264 ? 0.387 9.320 2.410 1.00 71.50 264 GLY A CA 1
ATOM 2153 C C . GLY A 1 264 ? -0.398 8.021 2.570 1.00 71.50 264 GLY A C 1
ATOM 2154 O O . GLY A 1 264 ? -1.012 7.762 3.604 1.00 71.50 264 GLY A O 1
ATOM 2155 N N . GLU A 1 265 ? -0.332 7.159 1.561 1.00 70.50 265 GLU A N 1
ATOM 2156 C CA . GLU A 1 265 ? -0.759 5.767 1.698 1.00 70.50 265 GLU A CA 1
ATOM 2157 C C . GLU A 1 265 ? 0.384 4.910 2.252 1.00 70.50 265 GLU A C 1
ATOM 2159 O O . GLU A 1 265 ? 1.537 5.117 1.856 1.00 70.50 265 GLU A O 1
ATOM 2164 N N . PRO A 1 266 ? 0.087 3.888 3.076 1.00 74.19 266 PRO A N 1
ATOM 2165 C CA . PRO A 1 266 ? 1.091 2.907 3.468 1.00 74.19 266 PRO A CA 1
ATOM 2166 C C . PRO A 1 266 ? 1.692 2.254 2.224 1.00 74.19 266 PRO A C 1
ATOM 2168 O O . PRO A 1 266 ? 0.977 1.818 1.317 1.00 74.19 266 PRO A O 1
ATOM 2171 N N . LYS A 1 267 ? 3.018 2.161 2.184 1.00 79.25 267 LYS A N 1
ATOM 2172 C CA . LYS A 1 267 ? 3.728 1.496 1.094 1.00 79.25 267 LYS A CA 1
ATOM 2173 C C . LYS A 1 267 ? 4.324 0.199 1.635 1.00 79.25 267 LYS A C 1
ATOM 2175 O O . LYS A 1 267 ? 5.274 0.278 2.407 1.00 79.25 267 LYS A O 1
ATOM 2180 N N . PRO A 1 268 ? 3.834 -0.984 1.212 1.00 79.38 268 PRO A N 1
ATOM 2181 C CA . PRO A 1 268 ? 4.397 -2.269 1.638 1.00 79.38 268 PRO A CA 1
ATOM 2182 C C . PRO A 1 268 ? 5.903 -2.406 1.376 1.00 79.38 268 PRO A C 1
ATOM 2184 O O . PRO A 1 268 ? 6.578 -3.176 2.040 1.00 79.38 268 PRO A O 1
ATOM 2187 N N . SER A 1 269 ? 6.460 -1.622 0.447 1.00 76.38 269 SER A N 1
ATOM 2188 C CA . SER A 1 269 ? 7.909 -1.545 0.232 1.00 76.38 269 SER A CA 1
ATOM 2189 C C . SER A 1 269 ? 8.698 -1.074 1.461 1.00 76.38 269 SER A C 1
ATOM 2191 O O . SER A 1 269 ? 9.894 -1.328 1.525 1.00 76.38 269 SER A O 1
ATOM 2193 N N . PHE A 1 270 ? 8.059 -0.411 2.431 1.00 81.06 270 PHE A N 1
ATOM 2194 C CA . PHE A 1 270 ? 8.646 -0.102 3.735 1.00 81.06 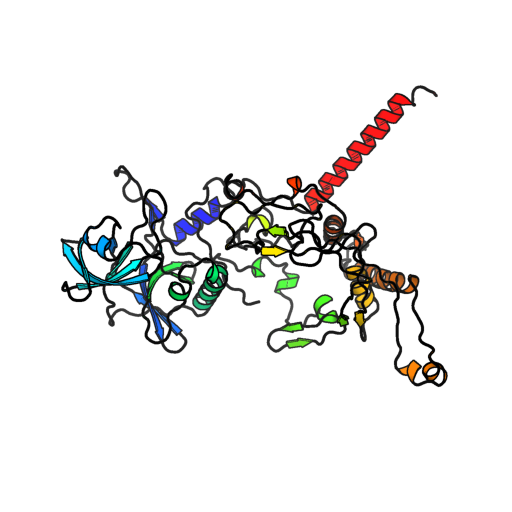270 PHE A CA 1
ATOM 2195 C C . PHE A 1 270 ? 8.430 -1.260 4.723 1.00 81.06 270 PHE A C 1
ATOM 2197 O O . PHE A 1 270 ? 7.774 -1.123 5.754 1.00 81.06 270 PHE A O 1
ATOM 2204 N N . TYR A 1 271 ? 8.958 -2.438 4.393 1.00 84.00 271 TYR A N 1
ATOM 2205 C CA . TYR A 1 271 ? 8.736 -3.661 5.173 1.00 84.00 271 TYR A CA 1
ATOM 2206 C C . TYR A 1 271 ? 9.207 -3.541 6.633 1.00 84.00 271 TYR A C 1
ATOM 2208 O O . TYR A 1 271 ? 8.588 -4.136 7.509 1.00 84.00 271 TYR A O 1
ATOM 2216 N N . ALA A 1 272 ? 10.231 -2.726 6.920 1.00 79.81 272 ALA A N 1
ATOM 2217 C CA . ALA A 1 272 ? 10.762 -2.539 8.273 1.00 79.81 272 ALA A CA 1
ATOM 2218 C C . ALA A 1 272 ? 9.704 -2.033 9.275 1.00 79.81 272 ALA A C 1
ATOM 2220 O O . ALA A 1 272 ? 9.778 -2.355 10.460 1.00 79.81 272 ALA A O 1
ATOM 2221 N N . GLY A 1 273 ? 8.696 -1.290 8.799 1.00 81.62 273 GLY A N 1
ATOM 2222 C CA . GLY A 1 273 ? 7.566 -0.836 9.613 1.00 81.62 273 GLY A CA 1
ATOM 2223 C C . GLY A 1 273 ? 6.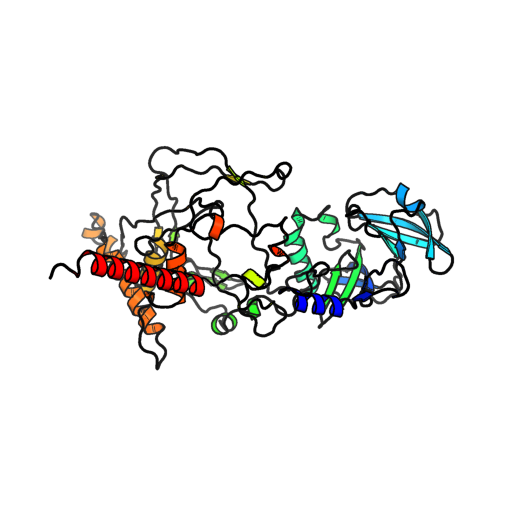416 -1.841 9.733 1.00 81.62 273 GLY A C 1
ATOM 2224 O O . GLY A 1 273 ? 5.550 -1.669 10.585 1.00 81.62 273 GLY A O 1
ATOM 2225 N N . TYR A 1 274 ? 6.384 -2.889 8.904 1.00 85.38 274 TYR A N 1
ATOM 2226 C CA . TYR A 1 274 ? 5.253 -3.826 8.815 1.00 85.38 274 TYR A CA 1
ATOM 2227 C C . TYR A 1 274 ? 5.600 -5.266 9.196 1.00 85.38 274 TYR A C 1
ATOM 2229 O O . TYR A 1 274 ? 4.689 -6.066 9.408 1.00 85.38 274 TYR A O 1
ATOM 2237 N N . VAL A 1 275 ? 6.887 -5.600 9.298 1.00 88.44 275 VAL A N 1
ATOM 2238 C CA . VAL A 1 275 ? 7.377 -6.956 9.560 1.00 88.44 275 VAL A CA 1
ATOM 2239 C C . VAL A 1 275 ? 8.169 -6.999 10.861 1.00 88.44 275 VAL A C 1
ATOM 2241 O O . VAL A 1 275 ? 8.955 -6.100 11.178 1.00 88.44 275 VAL A O 1
ATOM 2244 N N . GLU A 1 276 ? 7.938 -8.034 11.660 1.00 88.06 276 GLU A N 1
ATOM 2245 C CA . GLU A 1 276 ? 8.647 -8.252 12.918 1.00 88.06 276 GLU A CA 1
ATOM 2246 C C . GLU A 1 276 ? 10.166 -8.341 12.710 1.00 88.06 276 GLU A C 1
ATOM 2248 O O . GLU A 1 276 ? 10.649 -8.819 11.683 1.00 88.06 276 GLU A O 1
ATOM 2253 N N . LYS A 1 277 ? 10.933 -7.865 13.701 1.00 83.81 277 LYS A N 1
ATOM 2254 C CA . LYS A 1 277 ? 12.407 -7.964 13.743 1.00 83.81 277 LYS A CA 1
ATOM 2255 C C . LYS A 1 277 ? 13.146 -7.359 12.533 1.00 83.81 277 LYS A C 1
ATOM 2257 O O . LYS A 1 277 ? 14.320 -7.636 12.336 1.00 83.81 277 LYS A O 1
ATOM 2262 N N . GLY A 1 278 ? 12.477 -6.521 11.734 1.00 78.38 278 GLY A N 1
ATOM 2263 C CA . GLY A 1 278 ? 13.079 -5.871 10.565 1.00 78.38 278 GLY A CA 1
ATOM 2264 C C . GLY A 1 278 ? 13.291 -6.803 9.368 1.00 78.38 278 GLY A C 1
ATOM 2265 O O . GLY A 1 278 ? 13.971 -6.408 8.422 1.00 78.38 278 GLY A O 1
ATOM 2266 N N . LYS A 1 279 ? 12.697 -8.005 9.398 1.00 87.19 279 LYS A N 1
ATOM 2267 C CA . LYS A 1 279 ? 12.715 -8.951 8.278 1.00 87.19 279 LYS A CA 1
ATOM 2268 C C . LYS A 1 279 ? 12.020 -8.380 7.047 1.00 87.19 279 LYS A C 1
ATOM 2270 O O . LYS A 1 279 ? 11.192 -7.477 7.148 1.00 87.19 279 LYS A O 1
ATOM 2275 N N . HIS A 1 280 ? 12.290 -8.951 5.884 1.00 88.94 280 HIS A N 1
ATOM 2276 C CA . HIS A 1 280 ? 11.612 -8.613 4.633 1.00 88.94 280 HIS A CA 1
ATOM 2277 C C . HIS A 1 280 ? 10.857 -9.804 4.035 1.00 88.94 280 HIS A C 1
ATOM 2279 O O . HIS A 1 280 ? 11.084 -10.956 4.395 1.00 88.94 280 HIS A O 1
ATOM 2285 N N . TYR A 1 281 ? 10.014 -9.543 3.036 1.00 92.00 281 TYR A N 1
ATOM 2286 C CA . TYR A 1 281 ? 9.152 -10.561 2.421 1.00 92.00 281 TYR A CA 1
ATOM 2287 C C . TYR A 1 281 ? 9.892 -11.643 1.605 1.00 92.00 281 TYR A C 1
ATOM 2289 O O . TYR A 1 281 ? 9.248 -12.515 1.032 1.00 92.00 281 TYR A O 1
ATOM 2297 N N . ASN A 1 282 ? 11.228 -11.614 1.527 1.00 92.31 282 ASN A N 1
ATOM 2298 C CA . ASN A 1 282 ? 12.011 -12.726 0.968 1.00 92.31 282 ASN A CA 1
ATOM 2299 C C . ASN A 1 282 ? 12.400 -13.785 2.012 1.00 92.31 282 ASN A C 1
ATOM 2301 O O . ASN A 1 282 ? 12.917 -14.833 1.636 1.00 92.31 282 ASN A O 1
ATOM 2305 N N . GLU A 1 283 ? 12.173 -13.531 3.301 1.00 91.31 283 GLU A N 1
ATOM 2306 C CA . GLU A 1 283 ? 12.458 -14.488 4.375 1.00 91.31 283 GLU A CA 1
ATOM 2307 C C . GLU A 1 283 ? 11.241 -15.370 4.620 1.00 91.31 283 GLU A C 1
ATOM 2309 O O . GLU A 1 283 ? 10.144 -14.864 4.801 1.00 91.31 283 GLU A O 1
ATOM 2314 N N . GLU A 1 284 ? 11.409 -16.688 4.623 1.00 90.88 284 GLU A N 1
ATOM 2315 C CA . GLU A 1 284 ? 10.282 -17.632 4.627 1.00 90.88 284 GLU A CA 1
ATOM 2316 C C . GLU A 1 284 ? 9.383 -17.552 5.867 1.00 90.88 284 GLU A C 1
ATOM 2318 O O . GLU 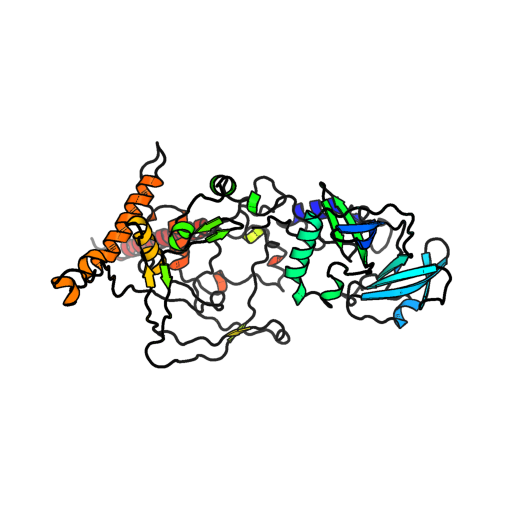A 1 284 ? 8.177 -17.805 5.782 1.00 90.88 284 GLU A O 1
ATOM 2323 N N . ASP A 1 285 ? 9.971 -17.185 7.001 1.00 92.31 285 ASP A N 1
ATOM 2324 C CA . ASP A 1 285 ? 9.339 -17.118 8.313 1.00 92.31 285 ASP A CA 1
ATOM 2325 C C . ASP A 1 285 ? 8.991 -15.678 8.734 1.00 92.31 285 ASP A C 1
ATOM 2327 O O . ASP A 1 285 ? 8.774 -15.414 9.921 1.00 92.31 285 ASP A O 1
ATOM 2331 N N . PHE A 1 286 ? 8.948 -14.730 7.788 1.00 93.19 286 PHE A N 1
ATOM 2332 C CA . PHE A 1 286 ? 8.541 -13.360 8.093 1.00 93.19 286 PHE A CA 1
ATOM 2333 C C . PHE A 1 286 ? 7.124 -13.328 8.686 1.00 93.19 286 PHE A C 1
ATOM 2335 O O . PHE A 1 286 ? 6.246 -14.096 8.290 1.00 93.19 286 PHE A O 1
ATOM 2342 N N . ARG A 1 287 ? 6.882 -12.404 9.621 1.00 92.00 287 ARG A N 1
ATOM 2343 C CA . ARG A 1 287 ? 5.576 -12.206 10.268 1.00 92.00 287 ARG A CA 1
ATOM 2344 C C . ARG A 1 287 ? 5.164 -10.748 10.212 1.00 92.00 287 ARG A C 1
ATOM 2346 O O . ARG A 1 287 ? 5.992 -9.857 10.411 1.00 92.00 287 ARG A O 1
ATOM 2353 N N . LEU A 1 288 ? 3.890 -10.501 9.929 1.00 89.88 288 LEU A N 1
ATOM 2354 C CA . LEU A 1 288 ? 3.327 -9.153 9.952 1.00 89.88 288 LEU A CA 1
ATOM 2355 C C . LEU A 1 288 ? 3.117 -8.684 11.398 1.00 89.88 288 LEU A C 1
ATOM 2357 O O . LEU A 1 288 ? 2.598 -9.435 12.213 1.00 89.88 288 LEU A O 1
ATOM 2361 N N . ARG A 1 289 ? 3.423 -7.415 11.690 1.00 84.44 289 ARG A N 1
ATOM 2362 C CA . ARG A 1 289 ? 3.311 -6.808 13.037 1.00 84.44 289 ARG A CA 1
ATOM 2363 C C . ARG A 1 289 ? 1.875 -6.572 13.544 1.00 84.44 289 ARG A C 1
ATOM 2365 O O . ARG A 1 289 ? 1.690 -6.065 14.644 1.00 84.44 289 ARG A O 1
ATOM 2372 N N . GLY A 1 290 ? 0.853 -6.876 12.743 1.00 74.94 290 GLY A N 1
ATOM 2373 C CA . GLY A 1 290 ? -0.558 -6.790 13.146 1.00 74.94 290 GLY A CA 1
ATOM 2374 C C . GLY A 1 290 ? -1.198 -5.399 13.025 1.00 74.94 290 GLY A C 1
ATOM 2375 O O . GLY A 1 290 ? -2.048 -5.192 12.159 1.00 74.94 290 GLY A O 1
ATOM 2376 N N . TYR A 1 291 ? -0.839 -4.435 13.876 1.00 72.06 291 TYR A N 1
ATOM 2377 C CA . TYR A 1 291 ? -1.617 -3.194 14.017 1.00 72.06 291 TYR A CA 1
ATOM 2378 C C . TYR A 1 291 ? -1.314 -2.120 12.970 1.00 72.06 291 TYR A C 1
ATOM 2380 O O . TYR A 1 291 ? -0.177 -1.693 12.790 1.00 72.06 291 TYR A O 1
ATOM 2388 N N . LYS A 1 292 ? -2.372 -1.592 12.345 1.00 80.44 292 LYS A N 1
ATOM 2389 C CA . LYS A 1 292 ? -2.323 -0.363 11.543 1.00 80.44 292 LYS A CA 1
ATOM 2390 C C . LYS A 1 292 ? -3.230 0.699 12.166 1.00 80.44 292 LYS A C 1
ATOM 2392 O O . LYS A 1 292 ? -4.366 0.887 11.734 1.00 80.44 292 LYS A O 1
ATOM 2397 N N . GLN A 1 293 ? -2.719 1.377 13.188 1.00 87.25 293 GLN A N 1
ATOM 2398 C CA . GLN A 1 293 ? -3.371 2.504 13.862 1.00 87.25 293 GLN A CA 1
ATOM 2399 C C . GLN A 1 293 ? -2.438 3.722 13.850 1.00 87.25 293 GLN A C 1
ATOM 2401 O O . GLN A 1 293 ? -1.224 3.571 13.738 1.00 87.25 293 GLN A O 1
ATOM 2406 N N . TYR A 1 294 ? -3.015 4.920 13.933 1.00 89.56 294 TYR A N 1
ATOM 2407 C CA . TYR A 1 294 ? -2.260 6.154 14.165 1.00 89.56 294 TYR A CA 1
ATOM 2408 C C . TYR A 1 294 ? -2.239 6.442 15.664 1.00 89.56 294 TYR A C 1
ATOM 2410 O O . TYR A 1 294 ? -3.256 6.231 16.325 1.00 89.56 294 TYR A O 1
ATOM 2418 N N . TRP A 1 295 ? -1.115 6.950 16.166 1.00 92.31 295 TRP A N 1
ATOM 2419 C CA . TRP A 1 295 ? -1.036 7.495 17.518 1.00 92.31 295 TRP A CA 1
ATOM 2420 C C . TRP A 1 295 ? -1.982 8.680 17.677 1.00 92.31 295 TRP A C 1
ATOM 2422 O O . TRP A 1 295 ? -2.144 9.484 16.753 1.00 92.31 295 TRP A O 1
ATOM 2432 N N . LEU A 1 296 ? -2.601 8.785 18.850 1.00 94.69 296 LEU A N 1
ATOM 2433 C CA . LEU A 1 296 ? -3.296 10.002 19.234 1.00 94.69 296 LEU A CA 1
ATOM 2434 C C . LEU A 1 296 ? -2.250 11.074 19.519 1.00 94.69 296 LEU A C 1
ATOM 2436 O O . LEU A 1 296 ? -1.248 10.803 20.170 1.00 94.69 296 LEU A O 1
ATOM 2440 N N . LYS A 1 297 ? -2.492 12.282 19.029 1.00 92.81 297 LYS A N 1
ATOM 2441 C CA . LYS A 1 297 ? -1.682 13.468 19.296 1.00 92.81 297 LYS A CA 1
ATOM 2442 C C . LYS A 1 297 ? -2.541 14.705 19.107 1.00 92.81 297 LYS A C 1
ATOM 2444 O O . LYS A 1 297 ? -3.622 14.614 18.514 1.00 92.81 297 LYS A O 1
ATOM 2449 N N . GLU A 1 298 ? -2.068 15.838 19.601 1.00 91.00 298 GLU A N 1
ATOM 2450 C CA . GLU A 1 298 ? -2.743 17.105 19.349 1.00 91.00 298 GLU A CA 1
ATOM 2451 C C . GLU A 1 298 ? -2.701 17.477 17.863 1.00 91.00 298 GLU A C 1
ATOM 2453 O O . GLU A 1 298 ? -1.845 17.028 17.093 1.00 91.00 298 GLU A O 1
ATOM 2458 N N . ALA A 1 299 ? -3.709 18.239 17.445 1.00 87.19 299 ALA A N 1
ATOM 2459 C CA . ALA A 1 299 ? -3.846 18.643 16.060 1.00 87.19 299 ALA A CA 1
ATOM 2460 C C . ALA A 1 299 ? -2.738 19.636 15.697 1.00 87.19 299 ALA A C 1
ATOM 2462 O O . ALA A 1 299 ? -2.684 20.743 16.226 1.00 87.19 299 ALA A O 1
ATOM 2463 N N . GLU A 1 300 ? -1.883 19.255 14.753 1.00 73.50 300 GLU A N 1
ATOM 2464 C CA . GLU A 1 300 ? -0.786 20.099 14.287 1.00 73.50 300 GLU A CA 1
ATOM 2465 C C . GLU A 1 300 ? -1.028 20.511 12.836 1.00 73.50 300 GLU A C 1
ATOM 2467 O O . GLU A 1 300 ? -1.243 19.681 11.944 1.00 73.50 300 GLU A O 1
ATOM 2472 N N . ALA A 1 301 ? -0.982 21.816 12.578 1.00 65.81 301 ALA A N 1
ATOM 2473 C CA . ALA A 1 301 ? -0.940 22.332 11.221 1.00 65.81 301 ALA A CA 1
ATOM 2474 C C . ALA A 1 301 ? 0.475 22.123 10.671 1.00 65.81 301 ALA A C 1
ATOM 2476 O O . ALA A 1 301 ? 1.380 22.895 10.963 1.00 65.81 301 ALA A O 1
ATOM 2477 N N . THR A 1 302 ? 0.687 21.072 9.879 1.00 63.06 302 THR A N 1
ATOM 2478 C CA . THR A 1 302 ? 1.955 20.906 9.160 1.00 63.06 302 THR A CA 1
ATOM 2479 C C . THR A 1 302 ? 1.922 21.777 7.902 1.00 63.06 302 THR A C 1
ATOM 2481 O O . THR A 1 302 ? 1.118 21.493 7.011 1.00 63.06 302 THR A O 1
ATOM 2484 N N . PRO A 1 303 ? 2.759 22.822 7.775 1.00 58.56 303 PRO A N 1
ATOM 2485 C CA . PRO A 1 303 ? 2.789 23.625 6.563 1.00 58.56 303 PRO A CA 1
ATOM 2486 C C . PRO A 1 303 ? 3.231 22.754 5.387 1.00 58.56 303 PRO A C 1
ATOM 2488 O O . PRO A 1 303 ? 4.202 21.997 5.473 1.00 58.56 303 PRO A O 1
ATOM 2491 N N . LEU A 1 304 ? 2.533 22.861 4.259 1.00 62.47 304 LEU A N 1
ATOM 2492 C CA . LEU A 1 304 ? 3.015 22.278 3.014 1.00 62.47 304 LEU A CA 1
ATOM 2493 C C . LEU A 1 304 ? 4.246 23.067 2.565 1.00 62.47 304 LEU A C 1
ATOM 2495 O O . LEU A 1 304 ? 4.152 24.267 2.326 1.00 62.47 304 LEU A O 1
ATOM 2499 N N . ALA A 1 305 ? 5.390 22.391 2.445 1.00 58.91 305 ALA A N 1
ATOM 2500 C CA . ALA A 1 305 ? 6.586 22.996 1.867 1.00 58.91 305 ALA A CA 1
ATOM 2501 C C . ALA A 1 305 ? 6.276 23.565 0.469 1.00 58.91 305 ALA A C 1
ATOM 2503 O O . ALA A 1 305 ? 5.562 22.927 -0.318 1.00 58.91 305 ALA A O 1
ATOM 2504 N N . GLU A 1 306 ? 6.825 24.743 0.166 1.00 53.38 306 GLU A N 1
ATOM 2505 C CA . GLU A 1 306 ? 6.609 25.445 -1.102 1.00 53.38 306 GLU A CA 1
ATOM 2506 C C . GLU A 1 306 ? 6.859 24.529 -2.317 1.00 53.38 306 GLU A C 1
ATOM 2508 O O . GLU A 1 306 ? 7.794 23.724 -2.351 1.00 53.38 306 GLU A O 1
ATOM 2513 N N . GLY A 1 307 ? 5.982 24.610 -3.325 1.00 56.78 307 GLY A N 1
ATOM 2514 C CA . GLY A 1 307 ? 6.102 23.841 -4.572 1.00 56.78 307 GLY A CA 1
ATOM 2515 C C . GLY A 1 307 ? 5.514 22.421 -4.554 1.00 56.78 307 GLY A C 1
ATOM 2516 O O . GLY A 1 307 ? 5.576 21.724 -5.572 1.00 56.78 307 GLY A O 1
ATOM 2517 N N . LYS A 1 308 ? 4.899 21.974 -3.447 1.00 58.66 308 LYS A N 1
ATOM 2518 C CA . LYS A 1 308 ? 4.224 20.661 -3.337 1.00 58.66 308 LYS A CA 1
ATOM 2519 C C . LYS A 1 308 ? 2.695 20.697 -3.500 1.00 58.66 308 LYS A C 1
ATOM 2521 O O . LYS A 1 308 ? 2.040 19.693 -3.225 1.00 58.66 308 LYS A O 1
ATOM 2526 N N . ASP A 1 309 ? 2.113 21.772 -4.035 1.00 59.19 309 ASP A N 1
ATOM 2527 C CA . ASP A 1 309 ? 0.649 21.912 -4.193 1.00 59.19 309 ASP A CA 1
ATOM 2528 C C . ASP A 1 309 ? -0.017 20.749 -4.950 1.00 59.19 309 ASP A C 1
ATOM 2530 O O . ASP A 1 309 ? -1.149 20.377 -4.662 1.00 59.19 309 ASP A O 1
ATOM 2534 N N . ARG A 1 310 ? 0.703 20.105 -5.880 1.00 60.09 310 ARG A N 1
ATOM 2535 C CA . ARG A 1 310 ? 0.192 18.969 -6.673 1.00 60.09 310 ARG A CA 1
ATOM 2536 C C . ARG A 1 310 ? -0.042 17.679 -5.882 1.00 60.09 310 ARG A C 1
ATOM 2538 O O . ARG A 1 310 ? -0.701 16.784 -6.400 1.00 60.09 310 ARG A O 1
ATOM 2545 N N . VAL A 1 311 ? 0.543 17.549 -4.693 1.00 64.31 311 VAL A N 1
ATOM 2546 C CA . VAL A 1 311 ? 0.360 16.390 -3.797 1.00 64.31 311 VAL A CA 1
ATOM 2547 C C . VAL A 1 311 ? -0.342 16.780 -2.495 1.00 64.31 311 VAL A C 1
ATOM 2549 O O . VAL A 1 311 ? -0.501 15.944 -1.607 1.00 64.31 311 VAL A O 1
ATOM 2552 N N . GLY A 1 312 ? -0.752 18.045 -2.379 1.00 72.88 312 GLY A N 1
ATOM 2553 C CA . GLY A 1 312 ? -1.454 18.559 -1.219 1.00 72.88 312 GLY A CA 1
ATOM 2554 C C . GLY A 1 312 ? -2.916 18.124 -1.198 1.00 72.88 312 GLY A C 1
ATOM 2555 O O . GLY A 1 312 ? -3.614 18.152 -2.206 1.00 72.88 312 GLY A O 1
ATOM 2556 N N . SER A 1 313 ? -3.380 17.729 -0.022 1.00 80.75 313 SER A N 1
ATOM 2557 C CA . SER A 1 313 ? -4.785 17.551 0.327 1.00 80.75 313 SER A CA 1
ATOM 2558 C C . SER A 1 313 ? -5.227 18.728 1.189 1.00 80.75 313 SER A C 1
ATOM 2560 O O . SER A 1 313 ? -4.458 19.220 2.015 1.00 80.75 313 SER A O 1
ATOM 2562 N N . THR A 1 314 ? -6.461 19.190 1.008 1.00 87.06 314 THR A N 1
ATOM 2563 C CA . THR A 1 314 ? -7.048 20.247 1.839 1.00 87.06 314 THR A CA 1
ATOM 2564 C C . THR A 1 314 ? -8.092 19.642 2.765 1.00 87.06 314 THR A C 1
ATOM 2566 O O . THR A 1 314 ? -9.023 18.981 2.309 1.00 87.06 314 THR A O 1
ATOM 2569 N N . LEU A 1 315 ? -7.924 19.866 4.064 1.00 89.12 315 LEU A N 1
ATOM 2570 C CA . LEU A 1 315 ? -8.854 19.462 5.108 1.00 89.12 315 LEU A CA 1
ATOM 2571 C C . LEU A 1 315 ? -9.671 20.680 5.556 1.00 89.12 315 LEU A C 1
ATOM 2573 O O . LEU A 1 315 ? -9.125 21.774 5.705 1.00 89.12 315 LEU A O 1
ATOM 2577 N N . ARG A 1 316 ? -10.965 20.460 5.805 1.00 91.25 316 ARG A N 1
ATOM 2578 C CA . ARG A 1 316 ? -11.878 21.382 6.498 1.00 91.25 316 ARG A CA 1
ATOM 2579 C C . ARG A 1 316 ? -12.275 20.743 7.829 1.00 91.25 316 ARG A C 1
ATOM 2581 O O . ARG A 1 316 ? -13.243 19.983 7.854 1.00 91.25 316 ARG A O 1
ATOM 2588 N N . PRO A 1 317 ? -11.473 20.911 8.892 1.00 92.44 317 PRO A N 1
ATOM 2589 C CA . PRO A 1 317 ? -11.800 20.324 10.178 1.00 92.44 317 PRO A CA 1
ATOM 2590 C C . PRO A 1 317 ? -12.942 21.093 10.847 1.00 92.44 317 PRO A C 1
ATOM 2592 O O . PRO A 1 317 ? -13.092 22.298 10.655 1.00 92.44 317 PRO A O 1
ATOM 2595 N N . LEU A 1 318 ? -13.735 20.386 11.648 1.00 93.75 318 LEU A N 1
ATOM 2596 C CA . LEU A 1 318 ? -14.678 21.007 12.573 1.00 93.75 318 LEU A CA 1
ATOM 2597 C C . LEU A 1 318 ? -14.001 21.248 13.919 1.00 93.75 318 LEU A C 1
ATOM 2599 O O . LEU A 1 318 ? -13.078 20.523 14.295 1.00 93.75 318 LEU A O 1
ATOM 2603 N N . ASP A 1 319 ? -14.485 22.261 14.627 1.00 92.88 319 ASP A N 1
ATOM 2604 C CA . ASP A 1 319 ? -13.985 22.641 15.940 1.00 92.88 319 ASP A CA 1
ATOM 2605 C C . ASP A 1 319 ? -14.228 21.548 16.998 1.00 92.88 319 ASP A C 1
ATOM 2607 O O . ASP A 1 319 ? -15.169 20.738 16.907 1.00 92.88 319 ASP A O 1
ATOM 2611 N N . ARG A 1 320 ? -13.368 21.529 18.022 1.00 92.88 320 ARG A N 1
ATOM 2612 C CA . ARG A 1 320 ? -13.476 20.612 19.162 1.00 92.88 320 ARG A CA 1
ATOM 2613 C C . ARG A 1 320 ? -14.807 20.845 19.879 1.00 92.88 320 ARG A C 1
ATOM 2615 O O . ARG A 1 320 ? -15.247 21.972 20.063 1.00 92.88 320 ARG A O 1
ATOM 2622 N N . GLY A 1 321 ? -15.437 19.756 20.317 1.00 93.12 321 GLY A N 1
ATOM 2623 C CA . GLY A 1 321 ? -16.737 19.805 20.995 1.00 93.12 321 GLY A CA 1
ATOM 2624 C C . GLY A 1 321 ? -17.938 19.694 20.056 1.00 93.12 321 GLY A C 1
ATOM 2625 O O . GLY A 1 321 ? -19.067 19.697 20.530 1.00 93.12 321 GLY A O 1
ATOM 2626 N N . SER A 1 322 ? -17.721 19.538 18.745 1.00 95.56 322 SER A N 1
ATOM 2627 C CA . SER A 1 322 ? -18.785 19.149 17.813 1.00 95.56 322 SER A CA 1
ATOM 2628 C C . SER A 1 322 ? -19.390 17.797 18.221 1.00 95.56 322 SER A C 1
ATOM 2630 O O . SER A 1 322 ? -18.685 16.786 18.243 1.00 95.56 322 SER A O 1
ATOM 2632 N N . VAL A 1 323 ? -20.691 17.771 18.528 1.00 96.75 323 VAL A N 1
ATOM 2633 C CA . VAL A 1 323 ? -21.419 16.561 18.948 1.00 96.75 323 VAL A CA 1
ATOM 2634 C C . VAL A 1 323 ? -22.244 16.029 17.787 1.00 96.75 323 VAL A C 1
ATOM 2636 O O . VAL A 1 323 ? -22.995 16.774 17.165 1.00 96.75 323 VAL A O 1
ATOM 2639 N N . PHE A 1 324 ? -22.130 14.732 17.510 1.00 96.94 324 PHE A N 1
ATOM 2640 C CA . PHE A 1 324 ? -22.933 14.064 16.493 1.00 96.94 324 PHE A CA 1
ATOM 2641 C C . PHE A 1 324 ? -23.797 12.975 17.119 1.00 96.94 324 PHE A C 1
ATOM 2643 O O . PHE A 1 324 ? -23.295 12.146 17.878 1.00 96.94 324 PHE A O 1
ATOM 2650 N N . ARG A 1 325 ? -25.080 12.931 16.750 1.00 97.50 325 ARG A N 1
ATOM 2651 C CA . ARG A 1 325 ? -26.029 11.919 17.223 1.00 97.50 325 ARG A CA 1
ATOM 2652 C C . ARG A 1 325 ? -26.627 11.143 16.062 1.00 97.50 325 ARG A C 1
ATOM 2654 O O . ARG A 1 325 ? -27.059 11.716 15.064 1.00 97.50 325 ARG A O 1
ATOM 2661 N N . GLY A 1 326 ? -26.673 9.828 16.213 1.00 96.44 326 GLY A N 1
ATOM 2662 C CA . GLY A 1 326 ? -27.256 8.916 15.242 1.00 96.44 326 GLY A CA 1
ATOM 2663 C C . GLY A 1 326 ? -27.720 7.628 15.904 1.00 96.44 326 GLY A C 1
ATOM 2664 O O . GLY A 1 326 ? -27.731 7.501 17.129 1.00 96.44 326 GLY A O 1
ATOM 2665 N N . THR A 1 327 ? -28.130 6.666 15.083 1.00 96.19 327 THR A N 1
ATOM 2666 C CA . THR A 1 327 ? -28.665 5.386 15.557 1.00 96.19 327 THR A CA 1
ATOM 2667 C C . THR A 1 327 ? -28.048 4.240 14.778 1.00 96.19 327 THR A C 1
ATOM 2669 O O . THR A 1 327 ? -28.061 4.234 13.545 1.00 96.19 327 THR A O 1
ATOM 2672 N N . ILE A 1 328 ? -27.561 3.243 15.511 1.00 96.44 328 ILE A N 1
ATOM 2673 C CA . ILE A 1 328 ? -27.120 1.960 14.971 1.00 96.44 328 ILE A CA 1
ATOM 2674 C C . ILE A 1 328 ? -28.227 0.953 15.265 1.00 96.44 328 ILE A C 1
ATOM 2676 O O . ILE A 1 328 ? -28.713 0.870 16.389 1.00 96.44 328 ILE A O 1
ATOM 2680 N N . ARG A 1 329 ? -28.661 0.223 14.240 1.00 96.00 329 ARG A N 1
ATOM 2681 C CA . ARG A 1 329 ? -29.677 -0.830 14.347 1.00 96.00 329 ARG A CA 1
ATOM 2682 C C . ARG A 1 329 ? -28.999 -2.176 14.177 1.00 96.00 329 ARG A C 1
ATOM 2684 O O . ARG A 1 329 ? -28.106 -2.299 13.341 1.00 96.00 329 ARG A O 1
ATOM 2691 N N . TYR A 1 330 ? -29.445 -3.179 14.915 1.00 95.50 330 TYR A N 1
ATOM 2692 C CA . TYR A 1 330 ? -28.969 -4.549 14.780 1.00 95.50 330 TYR A CA 1
ATOM 2693 C C . TYR A 1 330 ? -30.152 -5.520 14.727 1.00 95.50 330 TYR A C 1
ATOM 2695 O O . TYR A 1 330 ? -31.283 -5.148 15.041 1.00 95.50 330 TYR A O 1
ATOM 2703 N N . LYS A 1 331 ? -29.901 -6.750 14.279 1.00 93.19 331 LYS A N 1
ATOM 2704 C CA . LYS A 1 331 ? -30.898 -7.820 14.212 1.00 93.19 331 LYS A CA 1
ATOM 2705 C C . LYS A 1 331 ? -30.252 -9.162 14.535 1.00 93.19 331 LYS A C 1
ATOM 2707 O O . LYS A 1 331 ? -29.285 -9.535 13.878 1.00 93.19 331 LYS A O 1
ATOM 2712 N N . ASN A 1 332 ? -30.846 -9.908 15.466 1.00 91.06 332 ASN A N 1
ATOM 2713 C CA . ASN A 1 332 ? -30.468 -11.287 15.796 1.00 91.06 332 ASN A CA 1
ATOM 2714 C C . ASN A 1 332 ? -28.961 -11.439 16.076 1.00 91.06 332 ASN A C 1
ATOM 2716 O O . ASN A 1 332 ? -28.307 -12.295 15.476 1.00 91.06 332 ASN A O 1
ATOM 2720 N N . LEU A 1 333 ? -28.400 -10.564 16.915 1.00 95.56 333 LEU A N 1
ATOM 2721 C CA . LEU A 1 333 ? -27.052 -10.747 17.454 1.00 95.56 333 LEU A CA 1
ATOM 2722 C C . LEU A 1 333 ? -27.151 -11.555 18.746 1.00 95.56 333 LEU A C 1
ATOM 2724 O O . LEU A 1 333 ? -28.018 -11.276 19.571 1.00 95.56 333 LEU A O 1
ATOM 2728 N N . ALA A 1 334 ? -26.276 -12.544 18.910 1.00 95.31 334 ALA A N 1
ATOM 2729 C CA . ALA A 1 334 ? -26.116 -13.213 20.194 1.00 95.31 334 ALA A CA 1
ATOM 2730 C C . ALA A 1 334 ? -25.526 -12.243 21.236 1.00 95.31 334 ALA A C 1
ATOM 2732 O O . ALA A 1 334 ? -24.969 -11.198 20.884 1.00 95.31 334 ALA A O 1
ATOM 2733 N N . ALA A 1 335 ? -25.650 -12.575 22.522 1.00 96.00 335 ALA A N 1
ATOM 2734 C CA . ALA A 1 335 ? -25.230 -11.689 23.609 1.00 96.00 335 ALA A CA 1
ATOM 2735 C C . ALA A 1 335 ? -23.734 -11.322 23.539 1.00 96.00 335 ALA A C 1
ATOM 2737 O O . ALA A 1 335 ? -23.367 -10.169 23.758 1.00 96.00 335 ALA A O 1
ATOM 2738 N N . ASP A 1 336 ? -22.880 -12.278 23.175 1.00 96.50 336 ASP A N 1
ATOM 2739 C CA . ASP A 1 336 ? -21.445 -12.092 22.953 1.00 96.50 336 ASP A CA 1
ATOM 2740 C C . ASP A 1 336 ? -21.150 -11.225 21.715 1.00 96.50 336 ASP A C 1
ATOM 2742 O O . ASP A 1 336 ? -20.292 -10.343 21.757 1.00 96.50 336 ASP A O 1
ATOM 2746 N N . GLU A 1 337 ? -21.897 -11.404 20.624 1.00 97.31 337 GLU A N 1
ATOM 2747 C CA . GLU A 1 337 ? -21.756 -10.590 19.409 1.00 97.31 337 GLU A CA 1
ATOM 2748 C C . GLU A 1 337 ? -22.158 -9.129 19.641 1.00 97.31 337 GLU A C 1
ATOM 2750 O O . GLU A 1 337 ? -21.460 -8.211 19.195 1.00 97.31 337 GLU A O 1
ATOM 2755 N N . LEU A 1 338 ? -23.271 -8.906 20.347 1.00 96.94 338 LEU A N 1
ATOM 2756 C CA . LEU A 1 338 ? -23.722 -7.571 20.729 1.00 96.94 338 LEU A CA 1
ATOM 2757 C C . LEU A 1 338 ? -22.754 -6.939 21.736 1.00 96.94 338 LEU A C 1
ATOM 2759 O O . LEU A 1 338 ? -22.394 -5.774 21.575 1.00 96.94 338 LEU A O 1
ATOM 2763 N N . GLY A 1 339 ? -22.268 -7.708 22.713 1.00 97.31 339 GLY A N 1
ATOM 2764 C CA . GLY A 1 339 ? -21.254 -7.267 23.668 1.00 97.31 339 GLY A CA 1
ATOM 2765 C C . GLY A 1 339 ? -19.982 -6.761 22.995 1.00 97.31 339 GLY A C 1
ATOM 2766 O O . GLY A 1 339 ? -19.544 -5.643 23.270 1.00 97.31 339 GLY A O 1
ATOM 2767 N N . LEU A 1 340 ? -19.434 -7.526 22.044 1.00 97.44 340 LEU A N 1
ATOM 2768 C CA . LEU A 1 340 ? -18.272 -7.093 21.269 1.00 97.44 340 LEU A CA 1
ATOM 2769 C C . LEU A 1 340 ? -18.566 -5.836 20.447 1.00 97.44 340 LEU A C 1
ATOM 2771 O O . LEU A 1 340 ? -17.733 -4.932 20.401 1.00 97.44 340 LEU A O 1
ATOM 2775 N N . LEU A 1 341 ? -19.731 -5.752 19.796 1.00 97.56 341 LEU A N 1
ATOM 2776 C CA . LEU A 1 341 ? -20.108 -4.570 19.018 1.00 97.56 341 LEU A CA 1
ATOM 2777 C C . LEU A 1 341 ? -20.164 -3.314 19.901 1.00 97.56 341 LEU A C 1
ATOM 2779 O O . LEU A 1 341 ? -19.595 -2.285 19.535 1.00 97.56 341 LEU A O 1
ATOM 2783 N N . LEU A 1 342 ? -20.826 -3.400 21.057 1.00 96.69 342 LEU A N 1
ATOM 2784 C CA . LEU A 1 342 ? -20.959 -2.293 22.006 1.00 96.69 342 LEU A CA 1
ATOM 2785 C C . LEU A 1 342 ? -19.590 -1.857 22.542 1.00 96.69 342 LEU A C 1
ATOM 2787 O O . LEU A 1 342 ? -19.283 -0.662 22.537 1.00 96.69 342 LEU A O 1
ATOM 2791 N N . TRP A 1 343 ? -18.741 -2.814 22.926 1.00 96.94 343 TRP A N 1
ATOM 2792 C CA . TRP A 1 343 ? -17.392 -2.529 23.412 1.00 96.94 343 TRP A CA 1
ATOM 2793 C C . TRP A 1 343 ? -16.502 -1.910 22.328 1.00 96.94 343 TRP A C 1
ATOM 2795 O O . TRP A 1 343 ? -15.841 -0.902 22.569 1.00 96.94 343 TRP A O 1
ATOM 2805 N N . ALA A 1 344 ? -16.551 -2.433 21.100 1.00 95.69 344 ALA A N 1
ATOM 2806 C CA . ALA A 1 344 ? -15.788 -1.911 19.968 1.00 95.69 344 ALA A CA 1
ATOM 2807 C C . ALA A 1 344 ? -16.201 -0.486 19.562 1.00 95.69 344 ALA A C 1
ATOM 2809 O O . ALA A 1 344 ? -15.385 0.236 18.987 1.00 95.69 344 ALA A O 1
ATOM 2810 N N . ILE A 1 345 ? -17.446 -0.080 19.841 1.00 94.88 345 ILE A N 1
ATOM 2811 C CA . ILE A 1 345 ? -17.942 1.284 19.617 1.00 94.88 345 ILE A CA 1
ATOM 2812 C C . ILE A 1 345 ? -17.478 2.210 20.745 1.00 94.88 345 ILE A C 1
ATOM 2814 O O . ILE A 1 345 ? -16.825 3.220 20.463 1.00 94.88 345 ILE A O 1
ATOM 2818 N N . ARG A 1 346 ? -17.818 1.870 21.995 1.00 94.44 346 ARG A N 1
ATOM 2819 C CA . ARG A 1 346 ? -17.642 2.741 23.166 1.00 94.44 346 ARG A CA 1
ATOM 2820 C C . ARG A 1 346 ? -16.190 2.841 23.633 1.00 94.44 346 ARG A C 1
ATOM 2822 O O . ARG A 1 346 ? -15.776 3.919 24.042 1.00 94.44 346 ARG A O 1
ATOM 2829 N N . LEU A 1 347 ? -15.430 1.751 23.512 1.00 95.88 347 LEU A N 1
ATOM 2830 C CA . LEU A 1 347 ? -14.124 1.556 24.149 1.00 95.88 347 LEU A CA 1
ATOM 2831 C C . LEU A 1 347 ? -14.192 1.649 25.688 1.00 95.88 347 LEU A C 1
ATOM 2833 O O . LEU A 1 347 ? -15.262 1.844 26.273 1.00 95.88 347 LEU A O 1
ATOM 2837 N N . ASP A 1 348 ? -13.040 1.458 26.329 1.00 94.75 348 ASP A N 1
ATOM 2838 C CA . ASP A 1 348 ? -12.852 1.656 27.763 1.00 94.75 348 ASP A CA 1
ATOM 2839 C C . ASP A 1 348 ? -12.786 3.146 28.104 1.00 94.75 348 ASP A C 1
ATOM 2841 O O . ASP A 1 348 ? -12.478 3.996 27.260 1.00 94.75 348 ASP A O 1
ATOM 2845 N N . GLU A 1 349 ? -13.024 3.467 29.372 1.00 92.62 349 GLU A N 1
ATOM 2846 C CA . GLU A 1 349 ? -12.891 4.831 29.867 1.00 92.62 349 GLU A CA 1
ATOM 2847 C C . GLU A 1 349 ? -11.489 5.406 29.581 1.00 92.62 349 GLU A C 1
ATOM 2849 O O . GLU A 1 349 ? -10.469 4.703 29.565 1.00 92.62 349 GLU A O 1
ATOM 2854 N N . GLY A 1 350 ? -11.454 6.703 29.268 1.00 94.31 350 GLY A N 1
ATOM 2855 C CA . GLY A 1 350 ? -10.235 7.408 28.868 1.00 94.31 350 GLY A CA 1
ATOM 2856 C C . GLY A 1 350 ? -9.727 7.068 27.462 1.00 94.31 350 GLY A C 1
ATOM 2857 O O . GLY A 1 350 ? -8.693 7.597 27.059 1.00 94.31 350 GLY A O 1
ATOM 2858 N N . CYS A 1 351 ? -10.426 6.220 26.699 1.00 96.75 351 CYS A N 1
ATOM 2859 C CA . CYS A 1 351 ? -10.041 5.867 25.334 1.00 96.75 351 CYS A CA 1
ATOM 2860 C C . CYS A 1 351 ? -10.821 6.661 24.278 1.00 96.75 351 CYS A C 1
ATOM 2862 O O . CYS A 1 351 ? -11.948 7.110 24.486 1.00 96.75 351 CYS A O 1
ATOM 2864 N N . PHE A 1 352 ? -10.216 6.811 23.101 1.00 97.12 352 PHE A N 1
ATOM 2865 C CA . PHE A 1 352 ? -10.740 7.607 22.001 1.00 97.12 352 PHE A CA 1
ATOM 2866 C C . PHE A 1 352 ? -10.794 6.809 20.703 1.00 97.12 352 PHE A C 1
ATOM 2868 O O . PHE A 1 352 ? -9.856 6.109 20.313 1.00 97.12 352 PHE A O 1
ATOM 2875 N N . GLN A 1 353 ? -11.879 6.998 19.961 1.00 95.94 353 GLN A N 1
ATOM 2876 C CA . GLN A 1 353 ? -11.963 6.592 18.568 1.00 95.94 353 GLN A CA 1
ATOM 2877 C C . GLN A 1 353 ? -11.311 7.638 17.664 1.00 95.94 353 GLN A C 1
ATOM 2879 O O . GLN A 1 353 ? -11.168 8.808 18.022 1.00 95.94 353 GLN A O 1
ATOM 2884 N N . THR A 1 354 ? -10.936 7.220 16.455 1.00 93.75 354 THR A N 1
ATOM 2885 C CA . THR A 1 354 ? -10.409 8.124 15.429 1.00 93.75 354 THR A CA 1
ATOM 2886 C C . THR A 1 354 ? -11.116 7.913 14.096 1.00 93.75 354 THR A C 1
ATOM 2888 O O . THR A 1 354 ? -11.206 6.791 13.591 1.00 93.75 354 THR A O 1
ATOM 2891 N N . LEU A 1 355 ? -11.594 8.999 13.488 1.00 92.56 355 LEU A N 1
ATOM 2892 C CA . LEU A 1 355 ? -12.365 8.984 12.244 1.00 92.56 355 LEU A CA 1
ATOM 2893 C C . LEU A 1 355 ? -11.831 10.011 11.234 1.00 92.56 355 LEU A C 1
ATOM 2895 O O . LEU A 1 355 ? -11.250 11.029 11.591 1.00 92.56 355 LEU A O 1
ATOM 2899 N N . GLY A 1 356 ? -12.033 9.745 9.944 1.00 91.12 356 GLY A N 1
ATOM 2900 C CA . GLY A 1 356 ? -11.694 10.680 8.869 1.00 91.12 356 GLY A CA 1
ATOM 2901 C C . GLY A 1 356 ? -10.244 10.599 8.386 1.00 91.12 356 GLY A C 1
ATOM 2902 O O . GLY A 1 356 ? -9.457 9.754 8.805 1.00 91.12 356 GLY A O 1
ATOM 2903 N N . MET A 1 357 ? -9.898 11.463 7.432 1.00 88.44 357 MET A N 1
ATOM 2904 C CA . MET A 1 357 ? -8.591 11.458 6.758 1.00 88.44 357 MET A CA 1
ATOM 2905 C C . MET A 1 357 ? -7.487 12.201 7.527 1.00 88.44 357 MET A C 1
ATOM 2907 O O . MET A 1 357 ? -6.310 11.954 7.288 1.00 88.44 357 MET A O 1
ATOM 2911 N N . GLY A 1 358 ? -7.848 13.075 8.472 1.00 90.19 358 GLY A N 1
ATOM 2912 C CA . GLY A 1 358 ? -6.902 13.892 9.240 1.00 90.19 358 GLY A CA 1
ATOM 2913 C C . GLY A 1 358 ? -6.233 13.186 10.429 1.00 90.19 358 GLY A C 1
ATOM 2914 O O . GLY A 1 358 ? -5.413 13.803 11.103 1.00 90.19 358 GLY A O 1
ATOM 2915 N N . LYS A 1 359 ? -6.526 11.896 10.659 1.00 90.69 359 LYS A N 1
ATOM 2916 C CA . LYS A 1 359 ? -5.960 11.077 11.752 1.00 90.69 359 LYS A CA 1
ATOM 2917 C C . LYS A 1 359 ? -4.433 11.149 11.891 1.00 90.69 359 LYS A C 1
ATOM 2919 O O . LYS A 1 359 ? -3.970 11.275 13.018 1.00 90.69 359 LYS A O 1
ATOM 2924 N N . PRO A 1 360 ? -3.633 11.123 10.803 1.00 88.19 360 PRO A N 1
ATOM 2925 C CA . PRO A 1 360 ? -2.177 11.224 10.927 1.00 88.19 360 PRO A CA 1
ATOM 2926 C C . PRO A 1 360 ? -1.676 12.547 11.525 1.00 88.19 360 PRO A C 1
ATOM 2928 O O . PRO A 1 360 ? -0.516 12.640 11.920 1.00 88.19 360 PRO A O 1
ATOM 2931 N N . TYR A 1 361 ? -2.534 13.567 11.549 1.00 88.50 361 TYR A N 1
ATOM 2932 C CA . TYR A 1 361 ? -2.235 14.935 11.967 1.00 88.50 361 TYR A CA 1
ATOM 2933 C C . TYR A 1 361 ? -2.967 15.322 13.258 1.00 88.50 361 TYR A C 1
ATOM 2935 O O . TYR A 1 361 ? -3.091 16.505 13.543 1.00 88.50 361 TYR A O 1
ATOM 2943 N N . GLY A 1 362 ? -3.492 14.345 14.007 1.00 91.00 362 GLY A N 1
ATOM 2944 C CA . GLY A 1 362 ? -4.191 14.578 15.278 1.00 91.00 362 GLY A CA 1
ATOM 2945 C C . GLY A 1 362 ? -5.679 14.938 15.150 1.00 91.00 362 GLY A C 1
ATOM 2946 O O . GLY A 1 362 ? -6.371 15.064 16.157 1.00 91.00 362 GLY A O 1
ATOM 2947 N N . TYR A 1 363 ? -6.223 15.054 13.933 1.00 92.56 363 TYR A N 1
ATOM 2948 C CA . TYR A 1 363 ? -7.650 15.343 13.735 1.00 92.56 363 TYR A CA 1
ATOM 2949 C C . TYR A 1 363 ? -8.526 14.090 13.819 1.00 92.56 363 TYR A C 1
ATOM 2951 O O . TYR A 1 363 ? -8.095 12.972 13.532 1.00 92.56 363 TYR A O 1
ATOM 2959 N N . GLY A 1 364 ? -9.809 14.300 14.126 1.00 93.19 364 GLY A N 1
ATOM 2960 C CA . GLY A 1 364 ? -10.823 13.245 14.100 1.00 93.19 364 GLY A CA 1
ATOM 2961 C C . GLY A 1 364 ? -10.815 12.327 15.321 1.00 93.19 364 GLY A C 1
ATOM 2962 O O . GLY A 1 364 ? -11.439 11.269 15.277 1.00 93.19 364 GLY A O 1
ATOM 2963 N N . ARG A 1 365 ? -10.113 12.715 16.394 1.00 95.44 365 ARG A N 1
ATOM 2964 C CA . ARG A 1 365 ? -10.210 12.096 17.721 1.00 95.44 365 ARG A CA 1
ATOM 2965 C C . ARG A 1 365 ? -11.590 12.385 18.317 1.00 95.44 365 ARG A C 1
ATOM 2967 O O . ARG A 1 365 ? -11.996 13.543 18.375 1.00 95.44 365 ARG A O 1
ATOM 2974 N N . MET A 1 366 ? -12.293 11.350 18.767 1.00 95.50 366 MET A N 1
ATOM 2975 C CA . MET A 1 366 ? -13.636 11.466 19.340 1.00 95.50 366 MET A CA 1
ATOM 2976 C C . MET A 1 366 ? -13.851 10.483 20.491 1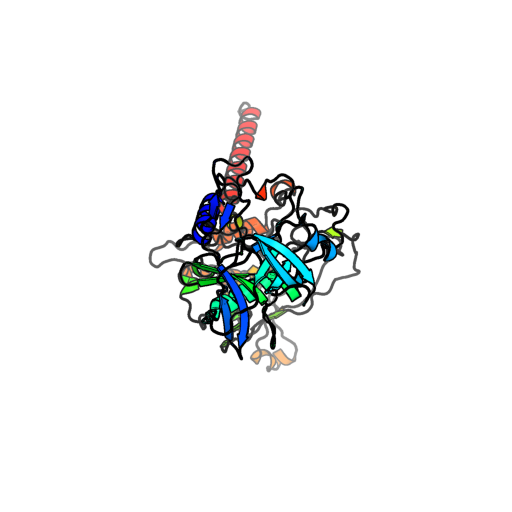.00 95.50 366 MET A C 1
ATOM 2978 O O . MET A 1 366 ? -13.278 9.395 20.505 1.00 95.50 366 MET A O 1
ATOM 2982 N N . GLN A 1 367 ? -14.711 10.865 21.430 1.00 95.44 367 GLN A N 1
ATOM 2983 C CA . GLN A 1 367 ? -15.305 9.952 22.405 1.00 95.44 367 GLN A CA 1
ATOM 2984 C C . GLN A 1 367 ? -16.676 9.514 21.893 1.00 95.44 367 GLN A C 1
ATOM 2986 O O . GLN A 1 367 ? -17.353 10.281 21.206 1.00 95.44 367 GLN A O 1
ATOM 2991 N N . VAL A 1 368 ? -17.074 8.283 22.207 1.00 95.31 368 VAL A N 1
ATOM 2992 C CA . VAL A 1 368 ? -18.364 7.737 21.783 1.00 95.31 368 VAL A CA 1
ATOM 2993 C C . VAL A 1 368 ? -19.122 7.249 23.005 1.00 95.31 368 VAL A C 1
ATOM 2995 O O . VAL A 1 368 ? -18.661 6.357 23.709 1.00 95.31 368 VAL A O 1
ATOM 2998 N N . THR A 1 369 ? -20.311 7.805 23.218 1.00 93.75 369 THR A N 1
ATOM 2999 C CA . THR A 1 369 ? -21.196 7.426 24.323 1.00 93.75 369 THR A CA 1
ATOM 3000 C C . THR A 1 369 ? -22.450 6.763 23.776 1.00 93.75 369 THR A C 1
ATOM 3002 O O . THR A 1 369 ? -23.076 7.258 22.837 1.00 93.75 369 THR A O 1
ATOM 3005 N N . ILE A 1 370 ? -22.845 5.648 24.386 1.00 94.00 370 ILE A N 1
ATOM 3006 C CA . ILE A 1 370 ? -24.101 4.965 24.076 1.00 94.00 370 ILE A CA 1
ATOM 3007 C C . ILE A 1 370 ? -25.164 5.526 25.016 1.00 94.00 370 ILE A C 1
ATOM 3009 O O . ILE A 1 370 ? -25.148 5.248 26.208 1.00 94.00 370 ILE A O 1
ATOM 3013 N N . SER A 1 371 ? -26.053 6.364 24.480 1.00 91.38 371 SER A N 1
ATOM 3014 C CA . SER A 1 371 ? -27.081 7.043 25.286 1.00 91.38 371 SER A CA 1
ATOM 3015 C C . SER A 1 371 ? -28.289 6.167 25.622 1.00 91.38 371 SER A C 1
ATOM 3017 O O . SER A 1 371 ? -28.943 6.418 26.627 1.00 91.38 371 SER A O 1
ATOM 3019 N N . ALA A 1 372 ? -28.591 5.161 24.797 1.00 90.19 372 ALA A N 1
ATOM 3020 C CA . ALA A 1 372 ? -29.671 4.207 25.033 1.00 90.19 372 ALA A CA 1
ATOM 3021 C C . ALA A 1 372 ? -29.426 2.907 24.254 1.00 90.19 372 ALA A C 1
ATOM 3023 O O . ALA A 1 372 ? -28.929 2.950 23.123 1.00 90.19 372 ALA A O 1
ATOM 3024 N N . LEU A 1 373 ? -29.838 1.774 24.830 1.00 91.69 373 LEU A N 1
ATOM 3025 C CA . LEU A 1 373 ? -29.950 0.489 24.143 1.00 91.69 373 LEU A CA 1
ATOM 3026 C C . LEU A 1 373 ? -31.426 0.088 24.124 1.00 91.69 373 LEU A C 1
ATOM 3028 O O . LEU A 1 373 ? -32.032 -0.126 25.164 1.00 91.69 373 LEU A O 1
ATOM 3032 N N . ARG A 1 374 ? -32.032 0.015 22.940 1.00 87.44 374 ARG A N 1
ATOM 3033 C CA . ARG A 1 374 ? -33.449 -0.340 22.796 1.00 87.44 374 ARG A CA 1
ATOM 3034 C C . ARG A 1 374 ? -33.559 -1.669 22.084 1.00 87.44 374 ARG A C 1
ATOM 3036 O O . ARG A 1 374 ? -33.118 -1.786 20.940 1.00 87.44 374 ARG A O 1
ATOM 3043 N N . GLU A 1 375 ? -34.146 -2.639 22.764 1.00 85.44 375 GLU A N 1
ATOM 3044 C CA . GLU A 1 375 ? -34.390 -3.968 22.223 1.00 85.44 375 GLU A CA 1
ATOM 3045 C C . GLU A 1 375 ? -35.875 -4.111 21.937 1.00 85.44 375 GLU A C 1
ATOM 3047 O O . GLU A 1 375 ? -36.725 -3.680 22.716 1.00 85.44 375 GLU A O 1
ATOM 3052 N N . VAL A 1 376 ? -36.186 -4.676 20.778 1.00 79.06 376 VAL A N 1
ATOM 3053 C CA . VAL A 1 376 ? -37.562 -4.851 20.335 1.00 79.06 376 VAL A CA 1
ATOM 3054 C C . VAL A 1 376 ? -37.750 -6.316 20.014 1.00 79.06 376 VAL A C 1
ATOM 3056 O O . VAL A 1 376 ? -37.152 -6.817 19.063 1.00 79.06 376 VAL A O 1
ATOM 3059 N N . GLU A 1 377 ? -38.576 -6.982 20.810 1.00 77.75 377 GLU A N 1
ATOM 3060 C CA . GLU A 1 377 ? -39.025 -8.342 20.548 1.00 77.75 377 GLU A CA 1
ATOM 3061 C C . GLU A 1 377 ? -40.239 -8.266 19.609 1.00 77.75 377 GLU A C 1
ATOM 3063 O O . GLU A 1 377 ? -41.273 -7.713 20.002 1.00 77.75 377 GLU A O 1
ATOM 3068 N N . PRO A 1 378 ? -40.127 -8.727 18.348 1.00 77.12 378 PRO A N 1
ATOM 3069 C CA . PRO A 1 378 ? -41.202 -8.590 17.371 1.00 77.12 378 PRO A CA 1
ATOM 3070 C C . PRO A 1 378 ? -42.522 -9.186 17.857 1.00 77.12 378 PRO A C 1
ATOM 3072 O O . PRO A 1 378 ? -43.567 -8.575 17.670 1.00 77.12 378 PRO A O 1
ATOM 3075 N N . GLU A 1 379 ? -42.476 -10.338 18.521 1.00 79.81 379 GLU A N 1
ATOM 3076 C CA . GLU A 1 379 ? -43.633 -11.039 19.072 1.00 79.81 379 GLU A CA 1
ATOM 3077 C C . GLU A 1 379 ? -44.366 -10.177 20.109 1.00 79.81 379 GLU A C 1
ATOM 3079 O O . GLU A 1 379 ? -45.596 -10.105 20.101 1.00 79.81 379 GLU A O 1
ATOM 3084 N N . ALA A 1 380 ? -43.622 -9.444 20.945 1.00 77.88 380 ALA A N 1
ATOM 3085 C CA . ALA A 1 380 ? -44.190 -8.559 21.957 1.00 77.88 380 ALA A CA 1
ATOM 3086 C C . ALA A 1 380 ? -44.946 -7.366 21.344 1.00 77.88 380 ALA A C 1
ATOM 3088 O O . ALA A 1 380 ? -45.926 -6.904 21.933 1.00 77.88 380 ALA A O 1
ATOM 3089 N N . LEU A 1 381 ? -44.551 -6.898 20.150 1.00 77.31 381 LEU A N 1
ATOM 3090 C CA . LEU A 1 381 ? -45.240 -5.811 19.438 1.00 77.31 381 LEU A CA 1
ATOM 3091 C C . LEU A 1 381 ? -46.646 -6.196 18.964 1.00 77.31 381 LEU A C 1
ATOM 3093 O O . LEU A 1 381 ? -47.497 -5.320 18.827 1.00 77.31 381 LEU A O 1
ATOM 3097 N N . TYR A 1 382 ? -46.902 -7.486 18.736 1.00 83.88 382 TYR A N 1
ATOM 3098 C CA . TYR A 1 382 ? -48.204 -7.998 18.296 1.00 83.88 382 TYR A CA 1
ATOM 3099 C C . TYR A 1 382 ? -49.110 -8.417 19.467 1.00 83.88 382 TYR A C 1
ATOM 3101 O O . TYR A 1 382 ? -50.044 -9.198 19.292 1.00 83.88 382 TYR A O 1
ATOM 3109 N N . THR A 1 383 ? -48.863 -7.882 20.666 1.00 83.12 383 THR A N 1
ATOM 3110 C CA . THR A 1 383 ? -49.731 -8.043 21.844 1.00 83.12 383 THR A CA 1
ATOM 3111 C C . THR A 1 383 ? -50.525 -6.758 22.118 1.00 83.12 383 THR A C 1
ATOM 3113 O O . THR A 1 383 ? -50.068 -5.677 21.738 1.00 83.12 383 THR A O 1
ATOM 3116 N N . PRO A 1 384 ? -51.675 -6.810 22.826 1.00 82.44 384 PRO A N 1
ATOM 3117 C CA . PRO A 1 384 ? -52.411 -5.599 23.206 1.00 82.44 384 PRO A CA 1
ATOM 3118 C C . PRO A 1 384 ? -51.553 -4.567 23.959 1.00 82.44 384 PRO A C 1
ATOM 3120 O O . PRO A 1 384 ? -51.693 -3.371 23.731 1.00 82.44 384 PRO A O 1
ATOM 3123 N N . ALA A 1 385 ? -50.621 -5.016 24.809 1.00 77.12 385 ALA A N 1
ATOM 3124 C CA . ALA A 1 385 ? -49.687 -4.135 25.513 1.00 77.12 385 ALA A CA 1
ATOM 3125 C C . ALA A 1 385 ? -48.627 -3.521 24.576 1.00 77.12 385 ALA A C 1
ATOM 3127 O O . ALA A 1 385 ? -48.302 -2.340 24.697 1.00 77.12 385 ALA A O 1
ATOM 3128 N N . GLY A 1 386 ? -48.115 -4.299 23.617 1.00 75.12 386 GLY A N 1
ATOM 3129 C CA . GLY A 1 386 ? -47.159 -3.829 22.611 1.00 75.12 386 GLY A CA 1
ATOM 3130 C C . GLY A 1 386 ? -47.750 -2.800 21.645 1.00 75.12 386 GLY A C 1
ATOM 3131 O O . GLY A 1 386 ? -47.102 -1.794 21.359 1.00 75.12 386 GLY A O 1
ATOM 3132 N N . LEU A 1 387 ? -49.004 -2.991 21.219 1.00 77.62 387 LEU A N 1
ATOM 3133 C CA . LEU A 1 387 ? -49.745 -2.041 20.374 1.00 77.62 387 LEU A CA 1
ATOM 3134 C C . LEU A 1 387 ? -49.976 -0.684 21.061 1.00 77.62 387 LEU A C 1
ATOM 3136 O O . LEU A 1 387 ? -50.093 0.334 20.382 1.00 77.62 387 LEU A O 1
ATOM 3140 N N . CYS A 1 388 ? -49.982 -0.657 22.396 1.00 77.06 388 CYS A N 1
ATOM 3141 C CA . CYS A 1 388 ? -50.068 0.558 23.208 1.00 77.06 388 CYS A CA 1
ATOM 3142 C C . CYS A 1 388 ? -48.698 1.201 23.512 1.00 77.06 388 CYS A C 1
ATOM 3144 O O . CYS A 1 388 ? -48.631 2.142 24.300 1.00 77.06 388 CYS A O 1
ATOM 3146 N N . GLY A 1 389 ? -47.606 0.727 22.897 1.00 63.34 389 GLY A N 1
ATOM 3147 C CA . GLY A 1 389 ? -46.295 1.383 22.957 1.00 63.34 389 GLY A CA 1
ATOM 3148 C C . GLY A 1 389 ? -45.356 0.910 24.071 1.00 63.34 389 GLY A C 1
ATOM 3149 O O . GLY A 1 389 ? -44.425 1.637 24.418 1.00 63.34 389 GLY A O 1
ATOM 3150 N N . ALA A 1 390 ? -45.546 -0.293 24.621 1.00 59.78 390 ALA A N 1
ATOM 3151 C CA . ALA A 1 390 ? -44.649 -0.867 25.630 1.00 59.78 390 ALA A CA 1
ATOM 3152 C C . ALA A 1 390 ? -43.311 -1.353 25.024 1.00 59.78 390 ALA A C 1
ATOM 3154 O O . ALA A 1 390 ? -43.036 -2.549 24.952 1.00 59.78 390 ALA A O 1
ATOM 3155 N N . LEU A 1 391 ? -42.462 -0.427 24.574 1.00 60.44 391 LEU A N 1
ATOM 3156 C CA . LEU A 1 391 ? -41.064 -0.721 24.253 1.00 60.44 391 LEU A CA 1
ATOM 3157 C C . LEU A 1 391 ? -40.251 -0.759 25.553 1.00 60.44 391 LEU A C 1
ATOM 3159 O O . LEU A 1 391 ? -40.233 0.219 26.300 1.00 60.44 391 LEU A O 1
ATOM 3163 N N . LYS A 1 392 ? -39.552 -1.867 25.825 1.00 62.59 392 LYS A N 1
ATOM 3164 C CA . LYS A 1 392 ? -38.574 -1.918 26.919 1.00 62.59 392 LYS A CA 1
ATOM 3165 C C . LYS A 1 392 ? -37.312 -1.164 26.494 1.00 62.59 392 LYS A C 1
ATOM 3167 O O . LYS A 1 392 ? -36.594 -1.592 25.592 1.00 62.59 392 LYS A O 1
ATOM 3172 N N . GLU A 1 393 ? -37.039 -0.034 27.138 1.00 61.38 393 GLU A N 1
ATOM 3173 C CA . GLU A 1 393 ? -35.745 0.637 27.017 1.00 61.38 393 GLU A CA 1
ATOM 3174 C C . GLU A 1 393 ? -34.740 -0.021 27.969 1.00 61.38 393 GLU A C 1
ATOM 3176 O O . GLU A 1 393 ? -34.952 -0.070 29.180 1.00 61.38 393 GLU A O 1
ATOM 3181 N N . GLY A 1 394 ? -33.642 -0.537 27.422 1.00 61.38 394 GLY A N 1
ATOM 3182 C CA . GLY A 1 394 ? -32.481 -0.949 28.198 1.00 61.38 394 GLY A CA 1
ATOM 3183 C C . GLY A 1 394 ? -31.660 0.277 28.604 1.00 61.38 394 GLY A C 1
ATOM 3184 O O . GLY A 1 394 ? -31.270 1.094 27.763 1.00 61.38 394 GLY A O 1
ATOM 3185 N N . GLY A 1 395 ? -31.401 0.413 29.904 1.00 63.88 395 GLY A N 1
ATOM 3186 C CA . GLY A 1 395 ? -30.516 1.443 30.452 1.00 63.88 395 GLY A CA 1
ATOM 3187 C C . GLY A 1 395 ? -29.026 1.130 30.254 1.00 63.88 395 GLY A C 1
ATOM 3188 O O . GLY A 1 395 ? -28.657 0.132 29.633 1.00 63.88 395 GLY A O 1
ATOM 3189 N N . ALA A 1 396 ? -28.154 1.969 30.824 1.00 67.44 396 ALA A N 1
ATOM 3190 C CA . ALA A 1 396 ? -26.699 1.768 30.814 1.00 67.44 396 ALA A CA 1
ATOM 3191 C C . ALA A 1 396 ? -26.278 0.396 31.380 1.00 67.44 396 ALA A C 1
ATOM 3193 O O . ALA A 1 396 ? -25.348 -0.223 30.861 1.00 67.44 396 ALA A O 1
ATOM 3194 N N . ASP A 1 397 ? -27.022 -0.120 32.361 1.00 81.75 397 ASP A N 1
ATOM 3195 C CA . ASP A 1 397 ? -26.803 -1.446 32.946 1.00 81.75 397 ASP A CA 1
ATOM 3196 C C . ASP A 1 397 ? -26.887 -2.569 31.903 1.00 81.75 397 ASP A C 1
ATOM 3198 O O . ASP A 1 397 ? -26.107 -3.518 31.957 1.00 81.75 397 ASP A O 1
ATOM 3202 N N . ALA A 1 398 ? -27.774 -2.448 30.908 1.00 87.62 398 ALA A N 1
ATOM 3203 C CA . ALA A 1 398 ? -27.906 -3.444 29.846 1.00 87.62 398 ALA A CA 1
ATOM 3204 C C . ALA A 1 398 ? -26.666 -3.474 28.935 1.00 87.62 398 ALA A C 1
ATOM 3206 O O . ALA A 1 398 ? -26.211 -4.543 28.533 1.00 87.62 398 ALA A O 1
ATOM 3207 N N . VAL A 1 399 ? -26.067 -2.311 28.644 1.00 92.56 399 VAL A N 1
ATOM 3208 C CA . VAL A 1 399 ? -24.831 -2.228 27.844 1.00 92.56 399 VAL A CA 1
ATOM 3209 C C . VAL A 1 399 ? -23.687 -2.958 28.549 1.00 92.56 399 VAL A C 1
ATOM 3211 O O . VAL A 1 399 ? -22.999 -3.764 27.923 1.00 92.56 399 VAL A O 1
ATOM 3214 N N . GLU A 1 400 ? -23.508 -2.722 29.852 1.00 93.31 400 GLU A N 1
ATOM 3215 C CA . GLU A 1 400 ? -22.484 -3.414 30.645 1.00 93.31 400 GLU A CA 1
ATOM 3216 C C . GLU A 1 400 ? -22.718 -4.922 30.723 1.00 93.31 400 GLU A C 1
ATOM 3218 O O . GLU A 1 400 ? -21.765 -5.696 30.640 1.00 93.31 400 GLU A O 1
ATOM 3223 N N . GLN A 1 401 ? -23.972 -5.358 30.849 1.00 94.50 401 GLN A N 1
ATOM 3224 C CA . GLN A 1 401 ? -24.314 -6.781 30.871 1.00 94.50 401 GLN A CA 1
ATOM 3225 C C . GLN A 1 401 ? -23.876 -7.493 29.585 1.00 94.50 401 GLN A C 1
ATOM 3227 O O . GLN A 1 401 ? -23.222 -8.533 29.665 1.00 94.50 401 GLN A O 1
ATOM 3232 N N . TYR A 1 402 ? -24.150 -6.919 28.408 1.00 96.88 402 TYR A N 1
ATOM 3233 C CA . TYR A 1 402 ? -23.709 -7.502 27.136 1.00 96.88 402 TYR A CA 1
ATOM 3234 C C . TYR A 1 402 ? -22.185 -7.502 26.985 1.00 96.88 402 TYR A C 1
ATOM 3236 O O . TYR A 1 402 ? -21.608 -8.505 26.566 1.00 96.88 402 TYR A O 1
ATOM 3244 N N . ILE A 1 403 ? -21.505 -6.414 27.363 1.00 96.25 403 ILE A N 1
ATOM 3245 C CA . ILE A 1 403 ? -20.036 -6.352 27.309 1.00 96.25 403 ILE A CA 1
ATOM 3246 C C . ILE A 1 403 ? -19.419 -7.419 28.225 1.00 96.25 403 ILE A C 1
ATOM 3248 O O . ILE A 1 403 ? -18.519 -8.147 27.804 1.00 96.25 403 ILE A O 1
ATOM 3252 N N . ARG A 1 404 ? -19.949 -7.587 29.443 1.00 96.25 404 ARG A N 1
ATOM 3253 C CA . ARG A 1 404 ? -19.535 -8.664 30.355 1.00 96.25 404 ARG A CA 1
ATOM 3254 C C . ARG A 1 404 ? -19.796 -10.046 29.763 1.00 96.25 404 ARG A C 1
ATOM 3256 O O . ARG A 1 404 ? -18.918 -10.897 29.862 1.00 96.25 404 ARG A O 1
ATOM 3263 N N . ALA A 1 405 ? -20.938 -10.260 29.107 1.00 96.88 405 ALA A N 1
ATOM 3264 C CA . ALA A 1 405 ? -21.236 -11.524 28.435 1.00 96.88 405 ALA A CA 1
ATOM 3265 C C . ALA A 1 405 ? -20.181 -11.862 27.368 1.00 96.88 405 ALA A C 1
ATOM 3267 O O . ALA A 1 405 ? -19.690 -12.992 27.331 1.00 96.88 405 ALA A O 1
ATOM 3268 N N . TYR A 1 406 ? -19.762 -10.878 26.565 1.00 97.12 406 TYR A N 1
ATOM 3269 C CA . TYR A 1 406 ? -18.655 -11.056 25.625 1.00 97.12 406 TYR A CA 1
ATOM 3270 C C . TYR A 1 406 ? -17.327 -11.347 26.334 1.00 97.12 406 TYR A C 1
ATOM 3272 O O . TYR A 1 406 ? -16.638 -12.286 25.943 1.00 97.12 406 TYR A O 1
ATOM 3280 N N . HIS A 1 407 ? -16.967 -10.594 27.379 1.00 95.75 407 HIS A N 1
ATOM 3281 C CA . HIS A 1 407 ? -15.726 -10.832 28.127 1.00 95.75 407 HIS A CA 1
ATOM 3282 C C . HIS A 1 407 ? -15.669 -12.255 28.686 1.00 95.75 407 HIS A C 1
ATOM 3284 O O . HIS A 1 407 ? -14.685 -12.959 28.468 1.00 95.75 407 HIS A O 1
ATOM 3290 N N . THR A 1 408 ? -16.741 -12.709 29.342 1.00 94.56 408 THR A N 1
ATOM 3291 C CA . THR A 1 408 ? -16.843 -14.071 29.872 1.00 94.56 408 THR A CA 1
ATOM 3292 C C . THR A 1 408 ? -16.728 -15.106 28.758 1.00 94.56 408 THR A C 1
ATOM 3294 O O . THR A 1 408 ? -15.900 -16.012 28.859 1.00 94.56 408 THR A O 1
ATOM 3297 N N . TYR A 1 409 ? -17.502 -14.954 27.678 1.00 94.69 409 TYR A N 1
ATOM 3298 C CA . TYR A 1 409 ? -17.474 -15.884 26.551 1.00 94.69 409 TYR A CA 1
ATOM 3299 C C . TYR A 1 409 ? -16.082 -15.963 25.915 1.00 94.69 409 TYR A C 1
ATOM 3301 O O . TYR A 1 409 ? -15.540 -17.050 25.717 1.00 94.69 409 TYR A O 1
ATOM 3309 N N . ALA A 1 410 ? -15.471 -14.817 25.618 1.00 92.75 410 ALA A N 1
ATOM 3310 C CA . ALA A 1 410 ? -14.173 -14.755 24.969 1.00 92.75 410 ALA A CA 1
ATOM 3311 C C . ALA A 1 410 ? -13.061 -15.316 25.860 1.00 92.75 410 ALA A C 1
ATOM 3313 O O . ALA A 1 410 ? -12.264 -16.114 25.376 1.00 92.75 410 ALA A O 1
ATOM 3314 N N . SER A 1 411 ? -13.034 -14.982 27.153 1.00 91.44 411 SER A N 1
ATOM 3315 C CA . SER A 1 411 ? -12.071 -15.559 28.097 1.00 91.44 411 SER A CA 1
ATOM 3316 C C . SER A 1 411 ? -12.179 -17.082 28.175 1.00 91.44 411 SER A C 1
ATOM 3318 O O . SER A 1 411 ? -11.157 -17.758 28.130 1.00 91.44 411 SER A O 1
ATOM 3320 N N . GLN A 1 412 ? -13.396 -17.635 28.217 1.00 89.56 412 GLN A N 1
ATOM 3321 C CA . GLN A 1 412 ? -13.605 -19.089 28.223 1.00 89.56 412 GLN A CA 1
ATOM 3322 C C . GLN A 1 412 ? -13.162 -19.753 26.915 1.00 89.56 412 GLN A C 1
ATOM 3324 O O . GLN A 1 412 ? -12.612 -20.847 26.932 1.00 89.56 412 GLN A O 1
ATOM 3329 N N . LYS A 1 413 ? -13.419 -19.117 25.764 1.00 87.62 413 LYS A N 1
ATOM 3330 C CA . LYS A 1 413 ? -13.072 -19.675 24.446 1.00 87.62 413 LYS A CA 1
ATOM 3331 C C . LYS A 1 413 ? -11.600 -19.520 24.075 1.00 87.62 413 LYS A C 1
ATOM 3333 O O . LYS A 1 413 ? -11.138 -20.241 23.193 1.00 87.62 413 LYS A O 1
ATOM 3338 N N . LEU A 1 414 ? -10.903 -18.555 24.672 1.00 84.50 414 LEU A N 1
ATOM 3339 C CA . LEU A 1 414 ? -9.491 -18.281 24.409 1.00 84.50 414 LEU A CA 1
ATOM 3340 C C . LEU A 1 414 ? -8.549 -18.999 25.375 1.00 84.50 414 LEU A C 1
ATOM 3342 O O . LEU A 1 414 ? -7.390 -19.177 25.016 1.00 84.50 414 LEU A O 1
ATOM 3346 N N . ALA A 1 415 ? -9.026 -19.429 26.546 1.00 79.50 415 ALA A N 1
ATOM 3347 C CA . ALA A 1 415 ? -8.272 -20.334 27.402 1.00 79.50 415 ALA A CA 1
ATOM 3348 C C . ALA A 1 415 ? -8.002 -21.644 26.637 1.00 79.50 415 ALA A C 1
ATOM 3350 O O . ALA A 1 415 ? -8.934 -22.319 26.188 1.00 79.50 415 ALA A O 1
ATOM 3351 N N . GLY A 1 416 ? -6.724 -21.975 26.428 1.00 67.00 416 GLY A N 1
ATOM 3352 C CA . GLY A 1 416 ? -6.328 -23.292 25.930 1.00 67.00 416 GLY A CA 1
ATOM 3353 C C . GLY A 1 416 ? -6.793 -24.399 26.882 1.00 67.00 416 GLY A C 1
ATOM 3354 O O . GLY A 1 416 ? -7.121 -24.129 28.033 1.00 67.00 416 GLY A O 1
ATOM 3355 N N . GLN A 1 417 ? -6.801 -25.656 26.421 1.00 58.69 417 GLN A N 1
ATOM 3356 C CA . GLN A 1 417 ? -7.233 -26.796 27.252 1.00 58.69 417 GLN A CA 1
ATOM 3357 C C . GLN A 1 417 ? -6.446 -26.918 28.576 1.00 58.69 417 GLN A C 1
ATOM 3359 O O . GLN A 1 417 ? -7.001 -27.435 29.539 1.00 58.69 417 GLN A O 1
ATOM 3364 N N . ASP A 1 418 ? -5.226 -26.364 28.629 1.00 57.56 418 ASP A N 1
ATOM 3365 C CA . ASP A 1 418 ? -4.315 -26.390 29.782 1.00 57.56 418 ASP A CA 1
ATOM 3366 C C . ASP A 1 418 ? -3.850 -24.986 30.244 1.00 57.56 418 ASP A C 1
ATOM 3368 O O . ASP A 1 418 ? -2.881 -24.871 30.994 1.00 57.56 418 ASP A O 1
ATOM 3372 N N . GLU A 1 419 ? -4.489 -23.898 29.791 1.00 68.62 419 GLU A N 1
ATOM 3373 C CA . GLU A 1 419 ? -4.109 -22.529 30.185 1.00 68.62 419 GLU A CA 1
ATOM 3374 C C . GLU A 1 419 ? -5.096 -21.927 31.189 1.00 68.62 419 GLU A C 1
ATOM 3376 O O . GLU A 1 419 ? -6.313 -22.055 31.050 1.00 68.62 419 GLU A O 1
ATOM 3381 N N . GLU A 1 420 ? -4.568 -21.214 32.188 1.00 72.94 420 GLU A N 1
ATOM 3382 C CA . GLU A 1 420 ? -5.390 -20.454 33.127 1.00 72.94 420 GLU A CA 1
ATOM 3383 C C . GLU A 1 420 ? -6.235 -19.417 32.378 1.00 72.94 420 GLU A C 1
ATOM 3385 O O . GLU A 1 420 ? -5.740 -18.663 31.532 1.00 72.94 420 GLU A O 1
ATOM 3390 N N . GLN A 1 421 ? -7.530 -19.381 32.692 1.00 79.56 421 GLN A N 1
ATOM 3391 C CA . GLN A 1 421 ? -8.462 -18.464 32.059 1.00 79.56 421 GLN A CA 1
ATOM 3392 C C . GLN A 1 421 ? -8.104 -17.020 32.419 1.00 79.56 421 GLN A C 1
ATOM 3394 O O . GLN A 1 421 ? -8.348 -16.566 33.534 1.00 79.56 421 GLN A O 1
ATOM 3399 N N . ARG A 1 422 ? -7.587 -16.270 31.443 1.00 85.56 422 ARG A N 1
ATOM 3400 C CA . ARG A 1 422 ? -7.307 -14.839 31.610 1.00 85.56 422 ARG A CA 1
ATOM 3401 C C . ARG A 1 422 ? -8.467 -13.972 31.120 1.00 85.56 422 ARG A C 1
ATOM 3403 O O . ARG A 1 422 ? -9.043 -14.263 30.058 1.00 85.56 422 ARG A O 1
ATOM 3410 N N . PRO A 1 423 ? -8.806 -12.884 31.833 1.00 91.44 423 PRO A N 1
ATOM 3411 C CA . PRO A 1 423 ? -9.698 -11.850 31.321 1.00 91.44 423 PRO A CA 1
ATOM 3412 C C . PRO A 1 423 ? -9.253 -11.381 29.933 1.00 91.44 423 PRO A C 1
ATOM 3414 O O . PRO A 1 423 ? -8.062 -11.184 29.686 1.00 91.44 423 PRO A O 1
ATOM 3417 N N . ILE A 1 424 ? -10.193 -11.199 29.001 1.00 92.25 424 ILE A N 1
ATOM 3418 C CA . ILE A 1 424 ? -9.851 -10.779 27.634 1.00 92.25 424 ILE A CA 1
ATOM 3419 C C . ILE A 1 424 ? -9.112 -9.430 27.632 1.00 92.25 424 ILE A C 1
ATOM 3421 O O . ILE A 1 424 ? -8.244 -9.193 26.796 1.00 92.25 424 ILE A O 1
ATOM 3425 N N . GLN A 1 425 ? -9.409 -8.568 28.603 1.00 92.31 425 GLN A N 1
ATOM 3426 C CA . GLN A 1 425 ? -8.782 -7.259 28.766 1.00 92.31 425 GLN A CA 1
ATOM 3427 C C . GLN A 1 425 ? -7.291 -7.347 29.124 1.00 92.31 425 GLN A C 1
ATOM 3429 O O . GLN A 1 425 ? -6.550 -6.408 28.856 1.00 92.31 425 GLN A O 1
ATOM 3434 N N . GLU A 1 426 ? -6.838 -8.475 29.674 1.00 92.19 426 GLU A N 1
ATOM 3435 C CA . GLU A 1 426 ? -5.437 -8.718 30.041 1.00 92.19 426 GLU A CA 1
ATOM 3436 C C . GLU A 1 426 ? -4.629 -9.376 28.911 1.00 92.19 426 GLU A C 1
ATOM 3438 O O . GLU A 1 426 ? -3.419 -9.582 29.031 1.00 92.19 426 GLU A O 1
ATOM 3443 N N . GLN A 1 427 ? -5.273 -9.694 27.785 1.00 90.62 427 GLN A N 1
ATOM 3444 C CA . GLN A 1 427 ? -4.584 -10.212 26.606 1.00 90.62 427 GLN A CA 1
ATOM 3445 C C . GLN A 1 427 ? -3.649 -9.139 26.039 1.00 90.62 427 GLN A C 1
ATOM 3447 O O . GLN A 1 427 ? -4.039 -7.980 25.878 1.00 90.62 427 GLN A O 1
ATOM 3452 N N . GLY A 1 428 ? -2.413 -9.519 25.704 1.00 90.44 428 GLY A N 1
ATOM 3453 C CA . GLY A 1 428 ? -1.368 -8.571 25.297 1.00 90.44 428 GLY A CA 1
ATOM 3454 C C . GLY A 1 428 ? -1.783 -7.695 24.114 1.00 90.44 428 GLY A C 1
ATOM 3455 O O . GLY A 1 428 ? -1.590 -6.482 24.136 1.00 90.44 428 GLY A O 1
ATOM 3456 N N . GLU A 1 429 ? -2.432 -8.293 23.120 1.00 89.75 429 GLU A N 1
ATOM 3457 C CA . GLU A 1 429 ? -2.986 -7.622 21.950 1.00 89.75 429 GLU A CA 1
ATOM 3458 C C . GLU A 1 429 ? -4.049 -6.580 22.316 1.00 89.75 429 GLU A C 1
ATOM 3460 O O . GLU A 1 429 ? -4.079 -5.497 21.726 1.00 89.75 429 GLU A O 1
ATOM 3465 N N . ILE A 1 430 ? -4.911 -6.893 23.283 1.00 93.12 430 ILE A N 1
ATOM 3466 C CA . ILE A 1 430 ? -5.988 -6.012 23.737 1.00 93.12 430 ILE A CA 1
ATOM 3467 C C . ILE A 1 430 ? -5.412 -4.846 24.542 1.00 93.12 430 ILE A C 1
ATOM 3469 O O . ILE A 1 430 ? -5.758 -3.696 24.269 1.00 93.12 430 ILE A O 1
ATOM 3473 N N . LEU A 1 431 ? -4.460 -5.115 25.438 1.00 94.56 431 LEU A N 1
ATOM 3474 C CA . LEU A 1 431 ? -3.719 -4.082 26.166 1.00 94.56 431 LEU A CA 1
ATOM 3475 C C . LEU A 1 431 ? -3.011 -3.115 25.209 1.00 94.56 431 LEU A C 1
ATOM 3477 O O . LEU A 1 431 ? -3.098 -1.900 25.372 1.00 94.56 431 LEU A O 1
ATOM 3481 N N . ASP A 1 432 ? -2.347 -3.638 24.177 1.00 94.44 432 ASP A N 1
ATOM 3482 C CA . ASP A 1 432 ? -1.675 -2.830 23.157 1.00 94.44 432 ASP A CA 1
ATOM 3483 C C . ASP A 1 432 ? -2.670 -1.970 22.358 1.00 94.44 432 ASP A C 1
ATOM 3485 O O . ASP A 1 432 ? -2.404 -0.801 22.066 1.00 94.44 432 ASP A O 1
ATOM 3489 N N . PHE A 1 433 ? -3.837 -2.525 22.015 1.00 94.50 433 PHE A N 1
ATOM 3490 C CA . PHE A 1 433 ? -4.892 -1.783 21.328 1.00 94.50 433 PHE A CA 1
ATOM 3491 C C . PHE A 1 433 ? -5.435 -0.636 22.189 1.00 94.50 433 PHE A C 1
ATOM 3493 O O . PHE A 1 433 ? -5.536 0.489 21.697 1.00 94.50 433 PHE A O 1
ATOM 3500 N N . PHE A 1 434 ? -5.759 -0.885 23.460 1.00 95.44 434 PHE A N 1
ATOM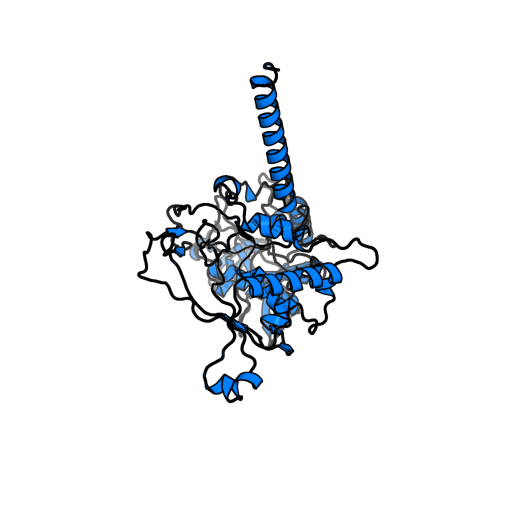 3501 C CA . PHE A 1 434 ? -6.275 0.159 24.348 1.00 95.44 434 PHE A CA 1
ATOM 3502 C C . PHE A 1 434 ? -5.222 1.200 24.705 1.00 95.44 434 PHE A C 1
ATOM 3504 O O . PHE A 1 434 ? -5.544 2.383 24.770 1.00 95.44 434 PHE A O 1
ATOM 3511 N N . PHE A 1 435 ? -3.955 0.809 24.813 1.00 95.56 435 PHE A N 1
ATOM 3512 C CA . PHE A 1 435 ? -2.849 1.751 24.943 1.00 95.56 435 PHE A CA 1
ATOM 3513 C C . PHE A 1 435 ? -2.790 2.732 23.764 1.00 95.56 435 PHE A C 1
ATOM 3515 O O . PHE A 1 435 ? -2.779 3.941 23.971 1.00 95.56 435 PHE A O 1
ATOM 3522 N N . LEU A 1 436 ? -2.894 2.250 22.519 1.00 94.69 436 LEU A N 1
ATOM 3523 C CA . LEU A 1 436 ? -2.991 3.125 21.337 1.00 94.69 436 LEU A CA 1
ATOM 3524 C C . LEU A 1 436 ? -4.219 4.049 21.358 1.00 94.69 436 LEU A C 1
ATOM 3526 O O . LEU A 1 436 ? -4.199 5.115 20.742 1.00 94.69 436 LEU A O 1
ATOM 3530 N N . LYS A 1 437 ? -5.311 3.618 21.996 1.00 96.00 437 LYS A N 1
ATOM 3531 C CA . LYS A 1 437 ? -6.577 4.360 22.067 1.00 96.00 437 LYS A CA 1
ATOM 3532 C C . LYS A 1 437 ? -6.653 5.311 23.258 1.00 96.00 437 LYS A C 1
ATOM 3534 O O . LYS A 1 437 ? -7.529 6.167 23.253 1.00 96.00 437 LYS A O 1
ATOM 3539 N N . ARG A 1 438 ? -5.762 5.191 24.239 1.00 96.19 438 ARG A N 1
ATOM 3540 C CA . ARG A 1 438 ? -5.706 6.036 25.438 1.00 96.19 438 ARG A CA 1
ATOM 3541 C C . ARG A 1 438 ? -4.579 7.059 25.357 1.00 96.19 438 ARG A C 1
ATOM 3543 O O . ARG A 1 438 ? -4.789 8.229 25.663 1.00 96.19 438 ARG A O 1
ATOM 3550 N N . THR A 1 439 ? -3.399 6.626 24.924 1.00 95.19 439 THR A N 1
ATOM 3551 C CA . THR A 1 439 ? -2.167 7.407 25.036 1.00 95.19 439 THR A CA 1
ATOM 3552 C C . THR A 1 439 ? -2.089 8.490 23.969 1.00 95.19 439 THR A C 1
ATOM 3554 O O . THR A 1 439 ? -2.026 8.205 22.770 1.00 95.19 439 THR A O 1
ATOM 3557 N N . ILE A 1 440 ? -2.069 9.744 24.421 1.00 94.31 440 ILE A N 1
ATOM 3558 C CA . ILE A 1 440 ? -1.826 10.926 23.593 1.00 94.31 440 ILE A CA 1
ATOM 3559 C C . ILE A 1 440 ? -0.324 11.209 23.634 1.00 94.31 440 ILE A C 1
ATOM 3561 O O . ILE A 1 440 ? 0.227 11.439 24.703 1.00 94.31 440 ILE A O 1
ATOM 3565 N N . ARG A 1 441 ? 0.324 11.160 22.472 1.00 92.62 441 ARG A N 1
ATOM 3566 C CA . ARG A 1 441 ? 1.764 11.365 22.292 1.00 92.62 441 ARG A CA 1
ATOM 3567 C C . ARG A 1 441 ? 2.071 12.794 21.883 1.00 92.62 441 ARG A C 1
ATOM 3569 O O . ARG A 1 441 ? 1.246 13.451 21.236 1.00 92.62 441 ARG A O 1
ATOM 3576 N N . GLU A 1 442 ? 3.283 13.240 22.185 1.00 89.50 442 GLU A N 1
ATOM 3577 C CA . GLU A 1 442 ? 3.793 14.480 21.611 1.00 89.50 442 GLU A CA 1
ATOM 3578 C C . GLU A 1 442 ? 4.057 14.294 20.110 1.00 89.50 442 GLU A C 1
ATOM 3580 O O . GLU A 1 442 ? 4.453 13.221 19.647 1.00 89.50 442 GLU A O 1
ATOM 3585 N N . GLY A 1 443 ? 3.828 15.338 19.307 1.00 84.12 443 GLY A N 1
ATOM 3586 C CA . GLY A 1 443 ? 3.948 15.246 17.849 1.00 84.12 443 GLY A CA 1
ATOM 3587 C C . GLY A 1 443 ? 5.343 14.837 17.366 1.00 84.12 443 GLY A C 1
ATOM 3588 O O . GLY A 1 443 ? 5.454 14.146 16.349 1.00 84.12 443 GLY A O 1
ATOM 3589 N N . SER A 1 444 ? 6.383 15.208 18.117 1.00 84.38 444 SER A N 1
ATOM 3590 C CA . SER A 1 444 ? 7.793 14.870 17.891 1.00 84.38 444 SER A CA 1
ATOM 3591 C C . SER A 1 444 ? 8.068 13.365 18.013 1.00 84.38 444 SER A C 1
ATOM 3593 O O . SER A 1 444 ? 8.724 12.802 17.134 1.00 84.38 444 SER A O 1
ATOM 3595 N N . GLU A 1 445 ? 7.514 12.705 19.034 1.00 84.81 445 GLU A N 1
ATOM 3596 C CA . GLU A 1 445 ? 7.707 11.274 19.338 1.00 84.81 445 GLU A CA 1
ATOM 3597 C C . GLU A 1 445 ? 7.164 10.357 18.240 1.00 84.81 445 GLU A C 1
ATOM 3599 O O . GLU A 1 445 ? 7.676 9.265 17.993 1.00 84.81 445 GLU A O 1
ATOM 3604 N N . VAL A 1 446 ? 6.094 10.802 17.581 1.00 85.44 446 VAL A N 1
ATOM 3605 C CA . VAL A 1 446 ? 5.344 10.025 16.584 1.00 85.44 446 VAL A CA 1
ATOM 3606 C C . VAL A 1 446 ? 5.322 10.720 15.224 1.00 85.44 446 VAL A C 1
ATOM 3608 O O . VAL A 1 446 ? 4.385 10.568 14.428 1.00 85.44 446 VAL A O 1
ATOM 3611 N N . SER A 1 447 ? 6.350 11.525 14.970 1.00 80.38 447 SER A N 1
ATOM 3612 C CA . SER A 1 447 ? 6.551 12.214 13.704 1.00 80.38 447 SER A CA 1
ATOM 3613 C C . SER A 1 447 ? 6.871 11.224 12.577 1.00 80.38 447 SER A C 1
ATOM 3615 O O . SER A 1 447 ? 7.315 10.092 12.784 1.00 80.38 447 SER A O 1
ATOM 3617 N N . TYR A 1 448 ? 6.576 11.628 11.340 1.00 79.31 448 TYR A N 1
ATOM 3618 C CA . TYR A 1 448 ? 6.997 10.850 10.178 1.00 79.31 448 TYR A CA 1
ATOM 3619 C C . TYR A 1 448 ? 8.507 10.983 9.986 1.00 79.31 448 TYR A C 1
ATOM 3621 O O . TYR A 1 448 ? 9.034 12.086 10.097 1.00 79.31 448 TYR A O 1
ATOM 3629 N N . LEU A 1 449 ? 9.154 9.880 9.597 1.00 78.31 449 LEU A N 1
ATOM 3630 C CA . LEU A 1 449 ? 10.573 9.863 9.237 1.00 78.31 449 LEU A CA 1
ATOM 3631 C C . LEU A 1 449 ? 10.886 10.928 8.182 1.00 78.31 449 LEU A C 1
ATOM 3633 O O . LEU A 1 449 ? 10.192 11.017 7.157 1.00 78.31 449 LEU A O 1
ATOM 3637 N N . ASP A 1 450 ? 11.963 11.680 8.393 1.00 73.75 450 ASP A N 1
ATOM 3638 C CA . ASP A 1 450 ? 12.368 12.709 7.448 1.00 73.75 450 ASP A CA 1
ATOM 3639 C C . ASP A 1 450 ? 12.877 12.081 6.140 1.00 73.75 450 ASP A C 1
ATOM 3641 O O . ASP A 1 450 ? 13.772 11.226 6.092 1.00 73.75 450 ASP A O 1
ATOM 3645 N N . LEU A 1 451 ? 12.292 12.540 5.033 1.00 66.44 451 LEU A N 1
ATOM 3646 C CA . LEU A 1 451 ? 12.679 12.141 3.686 1.00 66.44 451 LEU A CA 1
ATOM 3647 C C . LEU A 1 451 ? 13.966 12.838 3.228 1.00 66.44 451 LEU A C 1
ATOM 3649 O O . LEU A 1 451 ? 14.692 12.280 2.403 1.00 66.44 451 LEU A O 1
ATOM 3653 N N . ASN A 1 452 ? 14.248 14.042 3.734 1.00 63.16 452 ASN A N 1
ATOM 3654 C CA . ASN A 1 452 ? 15.382 14.861 3.306 1.00 63.16 452 ASN A CA 1
ATOM 3655 C C . ASN A 1 452 ? 16.662 14.527 4.091 1.00 63.16 452 ASN A C 1
ATOM 3657 O O . ASN A 1 452 ? 17.742 14.466 3.500 1.00 63.16 452 ASN A O 1
ATOM 3661 N N . GLY A 1 453 ? 16.541 14.225 5.384 1.00 61.16 453 GLY A N 1
ATOM 3662 C CA . GLY A 1 453 ? 17.632 13.866 6.293 1.00 61.16 453 GLY A CA 1
ATOM 3663 C C . GLY A 1 453 ? 18.185 12.446 6.142 1.00 61.16 453 GLY A C 1
ATOM 3664 O O . GLY A 1 453 ? 19.028 12.030 6.931 1.00 61.16 453 GLY A O 1
ATOM 3665 N N . LYS A 1 454 ? 17.737 11.679 5.134 1.00 64.94 454 LYS A N 1
ATOM 3666 C CA . LYS A 1 454 ? 18.089 10.258 4.908 1.00 64.94 454 LYS A CA 1
ATOM 3667 C C . LYS A 1 454 ? 17.760 9.321 6.078 1.00 64.94 454 LYS A C 1
ATOM 3669 O O . LYS A 1 454 ? 18.181 8.166 6.043 1.00 64.94 454 LYS A O 1
ATOM 3674 N N . GLU A 1 455 ? 16.985 9.765 7.061 1.00 71.44 455 GLU A N 1
ATOM 3675 C CA . GLU A 1 455 ? 16.573 8.963 8.214 1.00 71.44 455 GLU A CA 1
ATOM 3676 C C . GLU A 1 455 ? 15.891 7.668 7.751 1.00 71.44 455 GLU A C 1
ATOM 3678 O O . GLU A 1 455 ? 16.329 6.568 8.082 1.00 71.44 455 GLU A O 1
ATOM 3683 N N . TYR A 1 456 ? 14.931 7.794 6.828 1.00 69.19 456 TYR A N 1
ATOM 3684 C CA . TYR A 1 456 ? 14.271 6.659 6.180 1.00 69.19 456 TYR A CA 1
ATOM 3685 C C . TYR A 1 456 ? 15.244 5.670 5.503 1.00 69.19 456 TYR A C 1
ATOM 3687 O O . TYR A 1 456 ? 15.000 4.464 5.487 1.00 69.19 456 TYR A O 1
ATOM 3695 N N . GLN A 1 457 ? 16.339 6.159 4.911 1.00 64.31 457 GLN A N 1
ATOM 3696 C CA . GLN A 1 457 ? 17.297 5.332 4.158 1.00 64.31 457 GLN A CA 1
ATOM 3697 C C . GLN A 1 457 ? 18.305 4.616 5.068 1.00 64.31 457 GLN A C 1
ATOM 3699 O O . GLN A 1 457 ? 18.875 3.595 4.674 1.00 64.31 457 GLN A O 1
ATOM 3704 N N . ASN A 1 458 ? 18.516 5.152 6.270 1.00 67.25 458 ASN A N 1
ATOM 3705 C CA . ASN A 1 458 ? 19.581 4.761 7.186 1.00 67.25 458 ASN A CA 1
ATOM 3706 C C . ASN A 1 458 ? 19.064 4.086 8.463 1.00 67.25 458 ASN A C 1
ATOM 3708 O O . ASN A 1 458 ? 19.804 4.005 9.440 1.00 67.25 458 ASN A O 1
ATOM 3712 N N . LEU A 1 459 ? 17.830 3.572 8.463 1.00 68.88 459 LEU A N 1
ATOM 3713 C CA . LEU A 1 459 ? 17.305 2.789 9.583 1.00 68.88 459 LEU A CA 1
ATOM 3714 C C . LEU A 1 459 ? 18.222 1.588 9.869 1.00 68.88 459 LEU A C 1
ATOM 3716 O O . LEU A 1 459 ? 18.335 0.656 9.065 1.00 68.88 459 LEU A O 1
ATOM 3720 N N . SER A 1 460 ? 18.896 1.639 11.017 1.00 67.12 460 SER A N 1
ATOM 3721 C CA . SER A 1 460 ? 19.793 0.594 11.519 1.00 67.12 460 SER A CA 1
ATOM 3722 C C . SER A 1 460 ? 19.041 -0.496 12.283 1.00 67.12 460 SER A C 1
ATOM 3724 O O . SER A 1 460 ? 19.479 -1.644 12.301 1.00 67.12 460 SER A O 1
ATOM 3726 N N . ALA A 1 461 ? 17.891 -0.151 12.862 1.00 72.19 461 ALA A N 1
ATOM 3727 C CA . ALA A 1 461 ? 17.013 -1.042 13.603 1.00 72.19 461 ALA A CA 1
ATOM 3728 C C . ALA A 1 461 ? 15.547 -0.779 13.221 1.00 72.19 461 ALA A C 1
ATOM 3730 O O . ALA A 1 461 ? 15.202 0.324 12.782 1.00 72.19 461 ALA A O 1
ATOM 3731 N N . PRO A 1 462 ? 14.663 -1.779 13.351 1.00 78.25 462 PRO A N 1
ATOM 3732 C CA . PRO A 1 462 ? 13.244 -1.552 13.158 1.00 78.25 462 PRO A CA 1
ATOM 3733 C C . PRO A 1 462 ? 12.657 -0.690 14.287 1.00 78.25 462 PRO A C 1
ATOM 3735 O O . PRO A 1 462 ? 13.147 -0.714 15.413 1.00 78.25 462 PRO A O 1
ATOM 3738 N N . LEU A 1 463 ? 11.555 0.007 14.000 1.00 80.88 463 LEU A N 1
ATOM 3739 C CA . LEU A 1 463 ? 10.829 0.789 15.007 1.00 80.88 463 LEU A CA 1
ATOM 3740 C C . LEU A 1 463 ? 10.317 -0.106 16.156 1.00 80.88 463 LEU A C 1
ATOM 3742 O O . LEU A 1 463 ? 10.029 -1.290 15.911 1.00 80.88 463 LEU A O 1
ATOM 3746 N N . PRO A 1 464 ? 10.159 0.434 17.380 1.00 86.06 464 PRO A N 1
ATOM 3747 C CA . PRO A 1 464 ? 9.607 -0.330 18.490 1.00 86.06 464 PRO A CA 1
ATOM 3748 C C . PRO A 1 464 ? 8.173 -0.784 18.196 1.00 86.06 464 PRO A C 1
ATOM 3750 O O . PRO A 1 464 ? 7.427 -0.154 17.444 1.00 86.06 464 PRO A O 1
ATOM 3753 N N . SER A 1 465 ? 7.792 -1.921 18.769 1.00 87.62 465 SER A N 1
ATOM 3754 C CA . SER A 1 465 ? 6.403 -2.381 18.794 1.00 87.62 465 SER A CA 1
ATOM 3755 C C . SER A 1 465 ? 5.592 -1.631 19.851 1.00 87.62 465 SER A C 1
ATOM 3757 O O . SER A 1 465 ? 6.144 -1.084 20.804 1.00 87.62 465 SER A O 1
ATOM 3759 N N . VAL A 1 466 ? 4.268 -1.664 19.709 1.00 89.75 466 VAL A N 1
ATOM 3760 C CA . VAL A 1 466 ? 3.338 -1.091 20.693 1.00 89.75 466 VAL A CA 1
ATOM 3761 C C . VAL A 1 466 ? 3.529 -1.743 22.064 1.00 89.75 466 VAL A C 1
ATOM 3763 O O . VAL A 1 466 ? 3.629 -1.029 23.054 1.00 89.75 466 VAL A O 1
ATOM 3766 N N . ALA A 1 467 ? 3.693 -3.071 22.112 1.00 91.00 467 ALA A N 1
ATOM 3767 C CA . ALA A 1 467 ? 4.018 -3.801 23.335 1.00 91.00 467 ALA A CA 1
ATOM 3768 C C . ALA A 1 467 ? 5.287 -3.279 24.024 1.00 91.00 467 ALA A C 1
ATOM 3770 O O . ALA A 1 467 ? 5.303 -3.115 25.240 1.00 91.00 467 ALA A O 1
ATOM 3771 N N . GLN A 1 468 ? 6.356 -3.026 23.258 1.00 91.00 468 GLN A N 1
ATOM 3772 C CA . GLN A 1 468 ? 7.610 -2.500 23.807 1.00 91.00 468 GLN A CA 1
ATOM 3773 C C . GLN A 1 468 ? 7.428 -1.089 24.364 1.00 91.00 468 GLN A C 1
ATOM 3775 O O . GLN A 1 468 ? 7.888 -0.822 25.466 1.00 91.00 468 GLN A O 1
ATOM 3780 N N . MET A 1 469 ? 6.722 -0.218 23.638 1.00 91.56 469 MET A N 1
ATOM 3781 C CA . MET A 1 469 ? 6.429 1.139 24.112 1.00 91.56 469 MET A CA 1
ATOM 3782 C C . MET A 1 469 ? 5.578 1.112 25.384 1.00 91.56 469 MET A C 1
ATOM 3784 O O . MET A 1 469 ? 5.910 1.776 26.352 1.00 91.56 469 MET A O 1
ATOM 3788 N N . ARG A 1 470 ? 4.526 0.287 25.426 1.00 93.62 470 ARG A N 1
ATOM 3789 C CA . ARG A 1 470 ? 3.654 0.157 26.601 1.00 93.62 470 ARG A CA 1
ATOM 3790 C C . ARG A 1 470 ? 4.404 -0.313 27.847 1.00 93.62 470 ARG A C 1
ATOM 3792 O O . ARG A 1 470 ? 4.140 0.193 28.928 1.00 93.62 470 ARG A O 1
ATOM 3799 N N . ARG A 1 471 ? 5.313 -1.284 27.707 1.00 93.50 471 ARG A N 1
ATOM 3800 C CA . ARG A 1 471 ? 6.142 -1.759 28.829 1.00 93.50 471 ARG A CA 1
ATOM 3801 C C . ARG A 1 471 ? 7.129 -0.690 29.289 1.00 93.50 471 ARG A C 1
ATOM 3803 O O . ARG A 1 471 ? 7.231 -0.459 30.481 1.00 93.50 471 ARG A O 1
ATOM 3810 N N . SER A 1 472 ? 7.783 -0.015 28.343 1.00 92.12 472 SER A N 1
ATOM 3811 C CA . SER A 1 472 ? 8.717 1.072 28.648 1.00 92.12 472 SER A CA 1
ATOM 3812 C C . SER A 1 472 ? 8.042 2.229 29.388 1.00 92.12 472 SER A C 1
ATOM 3814 O O . SER A 1 472 ? 8.639 2.782 30.305 1.00 92.12 472 SER A O 1
ATOM 3816 N N . ASP A 1 473 ? 6.816 2.593 29.004 1.00 90.12 473 ASP A N 1
ATOM 3817 C CA . ASP A 1 473 ? 6.055 3.646 29.684 1.00 90.12 473 ASP A CA 1
ATOM 3818 C C . ASP A 1 473 ? 5.673 3.216 31.110 1.00 90.12 473 ASP A C 1
ATOM 3820 O O . ASP A 1 473 ? 5.855 3.988 32.047 1.00 90.12 473 ASP A O 1
ATOM 3824 N N . ALA A 1 474 ? 5.219 1.968 31.293 1.00 87.94 474 ALA A N 1
ATOM 3825 C CA . ALA A 1 474 ? 4.865 1.434 32.611 1.00 87.94 474 ALA A CA 1
ATOM 3826 C C . ALA A 1 474 ? 6.069 1.384 33.571 1.00 87.94 474 ALA A C 1
ATOM 3828 O O . ALA A 1 474 ? 5.961 1.805 34.720 1.00 87.94 474 ALA A O 1
ATOM 3829 N N . GLU A 1 475 ? 7.233 0.936 33.090 1.00 86.12 475 GLU A N 1
ATOM 3830 C CA . GLU A 1 475 ? 8.484 0.935 33.865 1.00 86.12 475 GLU A CA 1
ATOM 3831 C C . GLU A 1 475 ? 8.907 2.362 34.266 1.00 86.12 475 GLU A C 1
ATOM 3833 O O . GLU A 1 475 ? 9.377 2.588 35.383 1.00 86.12 475 GLU A O 1
ATOM 3838 N N . GLY A 1 476 ? 8.711 3.342 33.376 1.00 80.88 476 GLY A N 1
ATOM 3839 C CA . GLY A 1 476 ? 8.985 4.753 33.658 1.00 80.88 476 GLY A CA 1
ATOM 3840 C C . GLY A 1 476 ? 8.056 5.352 34.719 1.00 80.88 476 GLY A C 1
ATOM 3841 O O . GLY A 1 476 ? 8.515 6.098 35.586 1.00 80.88 476 GLY A O 1
ATOM 3842 N N . GLU A 1 477 ? 6.767 5.008 34.685 1.00 78.31 477 GLU A N 1
ATOM 3843 C CA . GLU A 1 477 ? 5.779 5.435 35.686 1.00 78.31 477 GLU A CA 1
ATOM 3844 C C . GLU A 1 477 ? 6.068 4.836 37.073 1.00 78.31 477 GLU A C 1
ATOM 3846 O O . GLU A 1 477 ? 6.023 5.554 38.077 1.00 78.31 477 GLU A O 1
ATOM 3851 N N . GLU A 1 478 ? 6.423 3.549 37.143 1.00 76.69 478 GLU A N 1
ATOM 3852 C CA . GLU A 1 478 ? 6.805 2.882 38.396 1.00 76.69 478 GLU A CA 1
ATOM 3853 C C . GLU A 1 478 ? 8.057 3.512 39.022 1.00 76.69 478 GLU A C 1
ATOM 3855 O O . GLU A 1 478 ? 8.069 3.812 40.221 1.00 76.69 478 GLU A O 1
ATOM 3860 N N . ALA A 1 479 ? 9.088 3.780 38.212 1.00 73.50 479 ALA A N 1
ATOM 3861 C CA . ALA A 1 479 ? 10.306 4.445 38.667 1.00 73.50 479 ALA A CA 1
ATOM 3862 C C . ALA A 1 479 ? 10.016 5.858 39.205 1.00 73.50 479 ALA A C 1
ATOM 3864 O O . ALA A 1 479 ? 10.438 6.199 40.311 1.00 73.50 479 ALA A O 1
ATOM 3865 N N . ALA A 1 480 ? 9.224 6.655 38.478 1.00 72.75 480 ALA A N 1
ATOM 3866 C CA . ALA A 1 480 ? 8.846 8.003 38.903 1.00 72.75 480 ALA A CA 1
ATOM 3867 C C . ALA A 1 480 ? 8.021 8.004 40.203 1.00 72.75 480 ALA A C 1
ATOM 3869 O O . ALA A 1 480 ? 8.221 8.860 41.070 1.00 72.75 480 ALA A O 1
ATOM 3870 N N . SER A 1 481 ? 7.113 7.036 40.372 1.00 75.12 481 SER A N 1
ATOM 3871 C CA . SER A 1 481 ? 6.334 6.872 41.604 1.00 75.12 481 SER A CA 1
ATOM 3872 C C . SER A 1 481 ? 7.216 6.472 42.791 1.00 75.12 481 SER A C 1
ATOM 3874 O O . SER A 1 481 ? 7.038 6.993 43.895 1.00 75.12 481 SER A O 1
ATOM 3876 N N . SER A 1 482 ? 8.180 5.573 42.578 1.00 75.38 482 SER A N 1
ATOM 3877 C CA . SER A 1 482 ? 9.158 5.178 43.598 1.00 75.38 482 SER A CA 1
ATOM 3878 C C . SER A 1 482 ? 10.020 6.366 44.038 1.00 75.38 482 SER A C 1
ATOM 3880 O O . SER A 1 482 ? 10.192 6.590 45.238 1.00 75.38 482 SER A O 1
ATOM 3882 N N . ASP A 1 483 ? 10.494 7.180 43.094 1.00 80.44 483 ASP A N 1
ATOM 3883 C CA . ASP A 1 483 ? 11.284 8.381 43.385 1.00 80.44 483 ASP A CA 1
ATOM 3884 C C . ASP A 1 483 ? 10.466 9.445 44.130 1.00 80.44 483 ASP A C 1
ATOM 3886 O O . ASP A 1 483 ? 10.951 10.053 45.089 1.00 80.44 483 ASP A O 1
ATOM 3890 N N . ALA A 1 484 ? 9.198 9.642 43.756 1.00 76.25 484 ALA A N 1
ATOM 3891 C CA . ALA A 1 484 ? 8.290 10.547 44.459 1.00 76.25 484 ALA A CA 1
ATOM 3892 C C . ALA A 1 484 ? 8.013 10.082 45.900 1.00 76.25 484 ALA A C 1
ATOM 3894 O O . ALA A 1 484 ? 8.019 10.896 46.830 1.00 76.25 484 ALA A O 1
ATOM 3895 N N . LEU A 1 485 ? 7.821 8.775 46.105 1.00 79.88 485 LEU A N 1
ATOM 3896 C CA . LEU A 1 485 ? 7.665 8.179 47.431 1.00 79.88 485 LEU A CA 1
ATOM 3897 C C . LEU A 1 485 ? 8.945 8.329 48.265 1.00 79.88 485 LEU A C 1
ATOM 3899 O O . LEU A 1 485 ? 8.871 8.730 49.427 1.00 79.88 485 LEU A O 1
ATOM 3903 N N . ALA A 1 486 ? 10.118 8.084 47.678 1.00 80.88 486 ALA A N 1
ATOM 3904 C CA . ALA A 1 486 ? 11.407 8.277 48.337 1.00 80.88 486 ALA A CA 1
ATOM 3905 C C . ALA A 1 486 ? 11.639 9.749 48.725 1.00 80.88 486 ALA A C 1
ATOM 3907 O O . ALA A 1 486 ? 12.079 10.034 49.841 1.00 80.88 486 ALA A O 1
ATOM 3908 N N . ALA A 1 487 ? 11.275 10.697 47.856 1.00 77.69 487 ALA A N 1
ATOM 3909 C CA . ALA A 1 487 ? 11.350 12.129 48.139 1.00 77.69 487 ALA A CA 1
ATOM 3910 C C . ALA A 1 487 ? 10.394 12.551 49.270 1.00 77.69 487 ALA A C 1
ATOM 3912 O O . ALA A 1 487 ? 10.764 13.354 50.133 1.00 77.69 487 ALA A O 1
ATOM 3913 N N . LEU A 1 488 ? 9.181 11.988 49.314 1.00 76.62 488 LEU A N 1
ATOM 3914 C CA . LEU A 1 488 ? 8.232 12.198 50.411 1.00 76.62 488 LEU A CA 1
ATOM 3915 C C . LEU A 1 488 ? 8.750 11.612 51.731 1.00 76.62 488 LEU A C 1
ATOM 3917 O O . LEU A 1 488 ? 8.711 12.299 52.753 1.00 76.62 488 LEU A O 1
ATOM 3921 N N . LEU A 1 489 ? 9.298 10.395 51.718 1.00 80.75 489 LEU A N 1
ATOM 3922 C CA . LEU A 1 489 ? 9.904 9.764 52.894 1.00 80.75 489 LEU A CA 1
ATOM 3923 C C . LEU A 1 489 ? 11.131 10.539 53.395 1.00 80.75 489 LEU A C 1
ATOM 3925 O O . LEU A 1 489 ? 11.276 10.729 54.598 1.00 80.75 489 LEU A O 1
ATOM 3929 N N . ALA A 1 490 ? 11.974 11.078 52.513 1.00 80.31 490 ALA A N 1
ATOM 3930 C CA . ALA A 1 490 ? 13.096 11.930 52.913 1.00 80.31 490 ALA A CA 1
ATOM 3931 C C . ALA A 1 490 ? 12.635 13.258 53.546 1.00 80.31 490 ALA A C 1
ATOM 3933 O O . ALA A 1 490 ? 13.265 13.761 54.479 1.00 80.31 490 ALA A O 1
ATOM 3934 N N . LYS A 1 491 ? 11.524 13.823 53.056 1.00 75.56 491 LYS A N 1
ATOM 3935 C CA . LYS A 1 491 ? 10.977 15.106 53.518 1.00 75.56 491 LYS A CA 1
ATOM 3936 C C . LYS A 1 491 ? 10.175 14.995 54.819 1.00 75.56 491 LYS A C 1
ATOM 3938 O O . LYS A 1 491 ? 10.219 15.918 55.631 1.00 75.56 491 LYS A O 1
ATOM 3943 N N . TYR A 1 492 ? 9.455 13.892 55.024 1.00 75.94 492 TYR A N 1
ATOM 3944 C CA . TYR A 1 492 ? 8.521 13.725 56.147 1.00 75.94 492 TYR A CA 1
ATOM 3945 C C . TYR A 1 492 ? 8.886 12.586 57.110 1.00 75.94 492 TYR A C 1
ATOM 3947 O O . TYR A 1 492 ? 8.449 12.605 58.256 1.00 75.94 492 TYR A O 1
ATOM 3955 N N . GLY A 1 493 ? 9.744 11.646 56.713 1.00 60.69 493 GLY A N 1
ATOM 3956 C CA . GLY A 1 493 ? 10.162 10.499 57.530 1.00 60.69 493 GLY A CA 1
ATOM 3957 C C . GLY A 1 493 ? 11.144 10.819 58.662 1.00 60.69 493 GLY A C 1
ATOM 3958 O O . GLY A 1 493 ? 11.526 9.921 59.397 1.00 60.69 493 GLY A O 1
ATOM 3959 N N . ARG A 1 494 ? 11.554 12.086 58.834 1.00 56.41 494 ARG A N 1
ATOM 3960 C CA . ARG A 1 494 ? 12.321 12.558 60.010 1.00 56.41 494 ARG A CA 1
ATOM 3961 C C . ARG A 1 494 ? 11.449 13.169 61.113 1.00 56.41 494 ARG A C 1
ATOM 3963 O O . ARG A 1 494 ? 11.982 13.700 62.082 1.00 56.41 494 ARG A O 1
ATOM 3970 N N . LYS A 1 495 ? 10.124 13.153 60.951 1.00 55.88 495 LYS A N 1
ATOM 3971 C CA . LYS A 1 495 ? 9.167 13.627 61.958 1.00 55.88 495 LYS A CA 1
ATOM 3972 C C . LYS A 1 495 ? 8.286 12.490 62.470 1.00 55.88 495 LYS A C 1
ATOM 3974 O O . LYS A 1 495 ? 7.079 12.662 62.501 1.00 55.88 495 LYS A O 1
ATOM 3979 N N . PHE A 1 496 ? 8.885 11.370 62.862 1.00 45.09 496 PHE A N 1
ATOM 3980 C CA . PHE A 1 496 ? 8.348 10.446 63.863 1.00 45.09 496 PHE A CA 1
ATOM 3981 C C . PHE A 1 496 ? 9.508 9.754 64.568 1.00 45.09 496 PHE A C 1
ATOM 3983 O O . PHE A 1 496 ? 10.485 9.414 63.861 1.00 45.09 496 PHE A O 1
#

pLDDT: mean 86.49, std 11.55, range [45.06, 98.38]

Radius of gyration: 30.51 Å; chains: 1; bounding box: 93×54×107 Å

Foldseek 3Di:
DLQAFAWDFCPPFDCLALCVVVNVVLCVQQVWDWPDPPDPDTDTDRPQKFKFWWDDDPHWIWTQGDPDKAWAACPQPQNPVVPFAAWDKAKWAFDDDPPHTDHIGHPPPHDWIWIWTDHTGFDDPRGGTIMTGTDGDPPGDIGTADPSLLVNQQVNLVVCPLVHVPSVLFHRDDDGDIHMKMWGDDPNHIHITSDSSGIDGAPATPLLQEPPVVNPDDPPDDDLCCQAQWDDDPPDTDHHQKDWDDWAWDDDWAWDDKAKDAQDDDDCNLVLAFWPFSDHSNDNNIHGLPDDAAFAAAADRDDDDPPCPVRIDIDTATDPPTDTDTDMDGHPDDLLSLLVVLCVQQPDPLFWDADDRCRNRNGRTHGGDDQWDWDDDPVCCPDPVNVVPPTDIDGPVSNVSSNVVNQVVCQVVVADPPHDRDGPCPPLVNVLVRCSGRDYDYCVVRDDQDPVVCRSSRHRTRDDRSSVVVVVVVVVVVVVVVVVVVVVCVVPVVPD